Protein 1F5N (pdb70)

InterPro domains:
  IPR003191 Guanylate-binding protein/Atlastin, C-terminal [PF02841] (284-580)
  IPR015894 Guanylate-binding protein, N-terminal [PF02263] (19-282)
  IPR027417 P-loop containing nucleoside triphosphate hydrolase [G3DSA:3.40.50.300] (1-283)
  IPR027417 P-loop containing nucleoside triphosphate hydrolase [SSF52540] (7-281)
  IPR030386 GB1/RHD3-type guanine nucleotide-binding (G) domain [PS51715] (35-278)
  IPR036543 Guanylate-binding protein, C-terminal domain superfamily [SSF48340] (284-582)
  IPR037684 Guanylate-binding protein, C-terminal [cd16269] (290-580)

Secondary structure (DSSP, 8-state):
--S-EEEEEEETTEEEE-HHHHHHHHT--SBEEEEEEEEBTTSSHHHHHHHHTT-SS-SPP--SSS----SEEEEEEE-SSSTT-EEEEEEEPPB--GGG---TTHHHHHHHHHHH-SEEEEEEES-SSHHHHHTTHHHHTHHHH-BS-----GGGGHHHHPPEEEEEEET-------SSSPPPHHHHHHHHT------SHHHHHHHHHHHHHHHH-S-EEEEE----S-GGGGGGGGGS-GGGS-HHHHHHHHHHHHHHHHHPPPPEETTTEEPBHHHHHHHHHHHHHHHHHTS--BHHHHHHHHHHHHHHHHHHHHHHHHHHHHHHH--SSPSSHHHHHHHHHHHHHHHHHHHHHH----GGGHHHHHHHHHHHHHHHHHHHHHHHHHHHHHHHHHHHHHHHHHHHHHTTTTSSTTHHHHHHHHHHHHHHHHHHSS---TTHHHHHHHHHHHTHHHHHHHHHH-SSS-HHHHHHHHHHHHHHHHHHHHHHHHHHHHHHHHHHHHHHHHHHHHHHHHHHHHHHHHHHHHHHHHHHHHHHHHHHHHHHHHT-HHHHHHHHHHHHHHHHH-

Solvent-accessible surface area: 29587 Å² total; per-residue (Å²): 82,154,24,29,59,26,0,0,73,39,67,120,36,153,7,101,21,31,92,101,0,25,144,61,0,52,80,30,100,78,32,0,0,0,0,0,0,1,0,44,54,91,5,29,12,13,19,0,0,10,58,3,12,58,133,121,156,22,4,67,48,43,58,75,123,128,42,81,19,108,0,0,84,0,4,8,16,104,11,74,144,51,125,41,47,23,0,0,0,0,1,1,23,9,6,9,27,75,129,129,42,111,60,140,16,9,10,43,3,0,0,0,1,2,7,0,1,14,0,0,0,6,0,12,88,18,24,14,70,139,132,12,8,61,32,0,102,12,0,13,21,1,52,102,55,3,119,0,86,69,139,192,130,52,20,20,25,1,7,51,36,8,5,24,0,0,0,0,0,13,35,22,88,82,100,22,135,49,150,92,142,80,59,68,43,48,88,11,6,84,135,10,6,96,12,95,149,45,106,54,138,166,22,102,84,57,8,85,12,11,29,8,0,16,37,13,2,18,102,65,48,1,23,20,0,31,126,8,16,114,167,182,71,42,90,98,19,59,172,24,92,73,144,82,8,51,107,101,2,39,102,27,11,45,69,0,13,64,29,0,28,79,61,2,138,20,12,62,12,34,40,36,17,90,0,28,0,51,54,0,42,9,1,0,85,25,3,4,77,18,21,75,79,70,85,52,0,6,23,39,58,0,3,59,35,4,2,105,106,34,1,52,59,2,3,111,118,0,11,52,46,0,76,93,24,1,53,124,95,28,111,62,16,0,101,44,7,76,47,2,8,70,40,4,72,44,1,8,74,52,0,0,67,12,2,24,162,30,5,25,83,26,92,93,62,107,34,9,125,84,0,33,52,43,0,83,113,64,33,49,76,32,18,125,77,0,76,102,24,0,33,97,73,0,54,34,18,23,117,108,8,2,26,75,3,27,95,51,22,139,80,23,99,18,51,139,90,17,6,6,166,111,0,24,103,88,12,67,66,15,36,120,103,0,81,115,53,90,62,19,10,16,15,13,36,62,34,4,18,81,39,34,126,82,56,79,87,20,17,70,57,5,2,92,60,2,109,82,17,86,111,149,76,16,92,114,38,47,110,86,20,132,56,44,36,63,121,25,31,55,96,30,98,110,38,102,111,85,53,87,75,21,39,126,89,12,144,95,130,12,136,83,16,22,76,147,12,26,71,111,38,84,79,90,70,130,74,52,93,58,134,50,20,93,101,7,32,57,35,10,79,102,15,30,113,88,0,101,184,52,42,14,102,113,27,5,151,87,2,100,90,26,11,117,74,17,88,117,94,79

GO terms:
  GO:0031410 cytoplasmic vesicle (C, IDA)
  GO:0042742 defense response to bacterium (P, IDA)
  GO:0160075 non-canonical inflammasome complex assembly (P, IDA)
  GO:0106139 symbiont cell surface (C, IDA)
  GO:0005525 GTP binding (F, IDA)
  GO:0012506 vesicle membrane (C, IDA)
  GO:0001530 lipopolysaccharide binding (F, IDA)
  GO:0003924 GTPase activity (F, IDA)
  GO:0003925 G protein activity (F, IDA)
  GO:0042832 defense response to protozoan (P, IDA)
  GO:0045087 innate immune response (P, IDA)
  GO:0004382 GDP phosphatase activity (F, IDA)
  GO:0140639 positive regulation of pyroptotic inflammatory response (P, IDA)
  GO:0051715 cytolysis in another organism (P, IDA)
  GO:0000139 Golgi membrane (C, EXP)
  GO:0005576 extracellular region (C, EXP)
  GO:0005886 plasma membrane (C, EXP)
  GO:0030659 cytoplasmic vesicle membrane (C, EXP)
  GO:0004382 GDP phosphatase activity (F, EXP)
  GO:0005525 GTP binding (F, TAS)

B-factor: mean 23.14, std 8.84, range [6.47, 56.14]

Foldseek 3Di:
DVEKDAQWAQPPNATDGDPVLLVVLVPWPFFEAEEEEAEAFLQCQQVLLVVLLVDQDYPDDDFNPDWDDGHKMWDWAQQPQDHRYIYIYIYHGGAHQCVVPDPNCNLVSQLVNFQLHQEYEYEDEEALDPSNLSSLVSLLCNVVFEAADDVVQRLLCLQLATHAYEYEYEQYDDPQADPPGGDDQFVSLVVSLQADDDDDPVRCSSNRSSVSNLRRHLHYYYAYAHHFADPVCSRVVSVDDSVRTDVRNVVSSVVVSVCCSPPRDGRAAQQRHGDGSNLSSLLSCQQSVQVVVVHHRYRVVSVVSVQVVQLLVQLVVLLVQLVVQCVVPDDALALEVCVLLVSLLVSLLSSLVSNLVRGDPCPVVVSVVVSVVSSVVVSVVVVVVNVVRLLVLQVVLCCVQCVVLVVCLVVCVQLDAPSLVVSVVSVVVSVVVLVPDGRSHLCSLVNVLVVCVVCVVSNVVSLVRHPNADPVRSVVVVVVSVVVNVVSVVVNVVSVVVSVVVVVVSVVSSVVSSVVSVVVSVVSSVVSNVVSLVSSLVSLLVSLVVCVVSPHPVVSVVSVVSNVVSVVVD

Organism: Homo sapiens (NCBI:txid9606)

CATH classification: 1.20.1000.10 (+1 more: 3.40.50.300)

Radius of gyration: 39.04 Å; Cα contacts (8 Å, |Δi|>4): 791; chains: 1; bounding box: 62×49×129 Å

Nearest PDB structures (foldseek):
  1f5n-assembly1_A  TM=1.002E+00  e=6.239E-95  Homo sapiens
  1dg3-assembly1_A  TM=9.774E-01  e=2.682E-76  Homo sapiens
  8q4l-assembly1_A  TM=1.000E+00  e=5.113E-74  Homo sapiens
  6loj-assembly1_B  TM=9.332E-01  e=8.412E-73  Homo sapiens
  7m1s-assembly1_A  TM=9.169E-01  e=7.156E-68  Homo sapiens

Structure (mmCIF, N/CA/C/O backbone):
data_1F5N
#
_entry.id   1F5N
#
_cell.length_a   161.228
_cell.length_b   42.652
_cell.length_c   91.544
_cell.angle_alpha   90.00
_cell.angle_beta   100.19
_cell.angle_gamma   90.00
#
_symmetry.space_group_name_H-M   'C 1 2 1'
#
loop_
_entity.id
_entity.type
_entity.pdbx_description
1 polymer 'INTERFERON-INDUCED GUANYLATE-BINDING PROTEIN 1'
2 non-polymer 'MAGNESIUM ION'
3 non-polymer 'PHOSPHOAMINOPHOSPHONIC ACID-GUANYLATE ESTER'
4 water water
#
loop_
_atom_site.group_PDB
_atom_site.id
_atom_site.type_symbol
_atom_site.label_atom_id
_atom_site.label_alt_id
_atom_site.label_comp_id
_atom_site.label_asym_id
_atom_site.label_entity_id
_atom_site.label_seq_id
_atom_site.pdbx_PDB_ins_code
_atom_site.Cartn_x
_atom_site.Cartn_y
_atom_site.Cartn_z
_atom_site.occupancy
_atom_site.B_iso_or_equiv
_atom_site.auth_seq_id
_atom_site.auth_comp_id
_atom_site.auth_asym_id
_atom_site.auth_atom_id
_atom_site.pdbx_PDB_model_num
ATOM 1 N N . MET A 1 7 ? 72.739 -17.539 8.852 1.00 36.46 7 MET A N 1
ATOM 2 C CA . MET A 1 7 ? 73.836 -17.058 9.739 1.00 35.87 7 MET A CA 1
ATOM 3 C C . MET A 1 7 ? 74.382 -18.171 10.623 1.00 36.04 7 MET A C 1
ATOM 4 O O . MET A 1 7 ? 73.676 -18.689 11.489 1.00 36.57 7 MET A O 1
ATOM 9 N N . THR A 1 8 ? 75.645 -18.528 10.413 1.00 36.23 8 THR A N 1
ATOM 10 C CA . THR A 1 8 ? 76.278 -19.573 11.207 1.00 35.81 8 THR A CA 1
ATOM 11 C C . THR A 1 8 ? 76.461 -19.071 12.633 1.00 34.75 8 THR A C 1
ATOM 12 O O . THR A 1 8 ? 76.529 -19.861 13.578 1.00 35.68 8 THR A O 1
ATOM 16 N N . GLY A 1 9 ? 76.539 -17.750 12.779 1.00 32.20 9 GLY A N 1
ATOM 17 C CA . GLY A 1 9 ? 76.713 -17.161 14.096 1.00 27.95 9 GLY A CA 1
ATOM 18 C C . GLY A 1 9 ? 76.334 -15.690 14.126 1.00 24.78 9 GLY A C 1
ATOM 19 O O . GLY A 1 9 ? 76.080 -15.092 13.083 1.00 24.20 9 GLY A O 1
ATOM 20 N N . PRO A 1 10 ? 76.288 -15.077 15.316 1.00 22.63 10 PRO A N 1
ATOM 21 C CA . PRO A 1 10 ? 75.931 -13.660 15.412 1.00 20.41 10 PRO A CA 1
ATOM 22 C C . PRO A 1 10 ? 76.943 -12.721 14.758 1.00 20.05 10 PRO A C 1
ATOM 23 O O . PRO A 1 10 ? 78.097 -13.086 14.521 1.00 18.16 10 PRO A O 1
ATOM 27 N N . MET A 1 11 ? 76.486 -11.509 14.468 1.00 18.28 11 MET A N 1
ATOM 28 C CA . MET A 1 11 ? 77.301 -10.477 13.845 1.00 19.97 11 MET A CA 1
ATOM 29 C C . MET A 1 11 ? 76.938 -9.163 14.520 1.00 19.59 11 MET A C 1
ATOM 30 O O . MET A 1 11 ? 75.807 -8.988 14.975 1.00 18.89 11 MET A O 1
ATOM 35 N N . CYS A 1 12 ? 77.894 -8.246 14.605 1.00 17.83 12 CYS A N 1
ATOM 36 C CA . CYS A 1 12 ? 77.617 -6.953 15.215 1.00 17.26 12 CYS A CA 1
ATOM 37 C C . CYS A 1 12 ? 76.744 -6.154 14.254 1.00 16.09 12 CYS A C 1
ATOM 38 O O . CYS A 1 12 ? 77.070 -6.025 13.073 1.00 17.01 12 CYS A O 1
ATOM 41 N N . LEU A 1 13 ? 75.626 -5.640 14.754 1.00 14.66 13 LEU A N 1
ATOM 42 C CA . LEU A 1 13 ? 74.714 -4.845 13.934 1.00 14.67 13 LEU A CA 1
ATOM 43 C C . LEU A 1 13 ? 75.021 -3.365 14.105 1.00 14.72 13 LEU A C 1
ATOM 44 O O . LEU A 1 13 ? 75.130 -2.623 13.124 1.00 14.23 13 LEU A O 1
ATOM 49 N N . ILE A 1 14 ? 75.148 -2.934 15.354 1.00 14.15 14 ILE A N 1
ATOM 50 C CA . ILE A 1 14 ? 75.467 -1.542 15.647 1.00 15.19 14 ILE A CA 1
ATOM 51 C C . ILE A 1 14 ? 76.733 -1.507 16.490 1.00 16.91 14 ILE A C 1
ATOM 52 O O . ILE A 1 14 ? 76.775 -2.035 17.599 1.00 17.40 14 ILE A O 1
ATOM 57 N N . GLU A 1 15 ? 77.772 -0.893 15.936 1.00 16.74 15 GLU A N 1
ATOM 58 C CA . GLU A 1 15 ? 79.057 -0.777 16.608 1.00 19.41 15 GLU A CA 1
ATOM 59 C C . GLU A 1 15 ? 79.043 0.419 17.553 1.00 19.11 15 GLU A C 1
ATOM 60 O O . GLU A 1 15 ? 78.367 1.413 17.297 1.00 19.18 15 GLU A O 1
ATOM 66 N N . ASN A 1 16 ? 79.769 0.309 18.659 1.00 19.52 16 ASN A N 1
ATOM 67 C CA . ASN A 1 16 ? 79.859 1.397 19.627 1.00 20.98 16 ASN A CA 1
ATOM 68 C C . ASN A 1 16 ? 81.344 1.607 19.894 1.00 22.84 16 ASN A C 1
ATOM 69 O O . ASN A 1 16 ? 81.942 0.903 20.704 1.00 22.45 16 ASN A O 1
ATOM 74 N N . THR A 1 17 ? 81.938 2.565 19.188 1.00 25.52 17 THR A N 1
ATOM 75 C CA . THR A 1 17 ? 83.363 2.839 19.339 1.00 29.13 17 THR A CA 1
ATOM 76 C C . THR A 1 17 ? 83.641 4.326 19.507 1.00 30.49 17 THR A C 1
ATOM 77 O O . THR A 1 17 ? 83.127 5.153 18.753 1.00 30.50 17 THR A O 1
ATOM 81 N N . ASN A 1 18 ? 84.463 4.658 20.496 1.00 33.00 18 ASN A N 1
ATOM 82 C CA . ASN A 1 18 ? 84.822 6.045 20.764 1.00 33.88 18 ASN A CA 1
ATOM 83 C C . ASN A 1 18 ? 83.609 6.943 20.968 1.00 33.72 18 ASN A C 1
ATOM 84 O O . ASN A 1 18 ? 83.609 8.100 20.547 1.00 35.04 18 ASN A O 1
ATOM 89 N N . GLY A 1 19 ? 82.579 6.408 21.614 1.00 32.52 19 GLY A N 1
ATOM 90 C CA . GLY A 1 19 ? 81.384 7.189 21.874 1.00 31.36 19 GLY A CA 1
ATOM 91 C C . GLY A 1 19 ? 80.433 7.325 20.700 1.00 30.00 19 GLY A C 1
ATOM 92 O O . GLY A 1 19 ? 79.414 8.010 20.802 1.00 30.03 19 GLY A O 1
ATOM 93 N N . ARG A 1 20 ? 80.754 6.679 19.585 1.00 28.96 20 ARG A N 1
ATOM 94 C CA . ARG A 1 20 ? 79.901 6.756 18.408 1.00 28.35 20 ARG A CA 1
ATOM 95 C C . ARG A 1 20 ? 79.226 5.438 18.053 1.00 26.41 20 ARG A C 1
ATOM 96 O O . ARG A 1 20 ? 79.853 4.379 18.068 1.00 25.56 20 ARG A O 1
ATOM 104 N N . LEU A 1 21 ? 77.939 5.519 17.737 1.00 23.73 21 LEU A N 1
ATOM 105 C CA . LEU A 1 21 ? 77.168 4.348 17.337 1.00 23.02 21 LEU A CA 1
ATOM 106 C C . LEU A 1 21 ? 77.067 4.383 15.821 1.00 22.65 21 LEU A C 1
ATOM 107 O O . LEU A 1 21 ? 76.746 5.418 15.234 1.00 22.20 21 LEU A O 1
ATOM 112 N N . MET A 1 22 ? 77.359 3.265 15.177 1.00 21.99 22 MET A N 1
ATOM 113 C CA . MET A 1 22 ? 77.266 3.228 13.731 1.00 23.29 22 MET A CA 1
ATOM 114 C C . MET A 1 22 ? 76.866 1.856 13.236 1.00 22.28 22 MET A C 1
ATOM 115 O O . MET A 1 22 ? 77.309 0.832 13.760 1.00 20.14 22 MET A O 1
ATOM 120 N N . ALA A 1 23 ? 76.001 1.849 12.231 1.00 20.43 23 ALA A N 1
ATOM 121 C CA . ALA A 1 23 ? 75.520 0.610 11.652 1.00 21.49 23 ALA A CA 1
ATOM 122 C C . ALA A 1 23 ? 76.641 -0.110 10.918 1.00 21.70 23 ALA A C 1
ATOM 123 O O . ALA A 1 23 ? 77.426 0.508 10.195 1.00 23.47 23 ALA A O 1
ATOM 125 N N . ASN A 1 24 ? 76.720 -1.419 11.125 1.00 21.34 24 ASN A N 1
ATOM 126 C CA . ASN A 1 24 ? 77.731 -2.245 10.475 1.00 21.04 24 ASN A CA 1
ATOM 127 C C . ASN A 1 24 ? 77.239 -2.556 9.065 1.00 21.22 24 ASN A C 1
ATOM 128 O O . ASN A 1 24 ? 76.246 -3.256 8.892 1.00 19.80 24 ASN A O 1
ATOM 133 N N . PRO A 1 25 ? 77.926 -2.034 8.036 1.00 21.59 25 PRO A N 1
ATOM 134 C CA . PRO A 1 25 ? 77.501 -2.293 6.657 1.00 21.90 25 PRO A CA 1
ATOM 135 C C . PRO A 1 25 ? 77.344 -3.773 6.318 1.00 22.00 25 PRO A C 1
ATOM 136 O O . PRO A 1 25 ? 76.438 -4.153 5.572 1.00 22.59 25 PRO A O 1
ATOM 140 N N . GLU A 1 26 ? 78.216 -4.609 6.871 1.00 21.49 26 GLU A N 1
ATOM 141 C CA . GLU A 1 26 ? 78.145 -6.039 6.608 1.00 23.00 26 GLU A CA 1
ATOM 142 C C . GLU A 1 26 ? 76.849 -6.629 7.162 1.00 21.61 26 GLU A C 1
ATOM 143 O O . GLU A 1 26 ? 76.258 -7.532 6.567 1.00 22.10 26 GLU A O 1
ATOM 149 N N . ALA A 1 27 ? 76.400 -6.111 8.299 1.00 20.18 27 ALA A N 1
ATOM 150 C CA . ALA A 1 27 ? 75.169 -6.600 8.906 1.00 19.21 27 ALA A CA 1
ATOM 151 C C . ALA A 1 27 ? 73.960 -6.115 8.105 1.00 19.06 27 ALA A C 1
ATOM 152 O O . ALA A 1 27 ? 72.998 -6.858 7.908 1.00 19.89 27 ALA A O 1
ATOM 154 N N . LEU A 1 28 ? 74.013 -4.869 7.643 1.00 20.18 28 LEU A N 1
ATOM 155 C CA . LEU A 1 28 ? 72.913 -4.316 6.863 1.00 21.17 28 LEU A CA 1
ATOM 156 C C . LEU A 1 28 ? 72.741 -5.136 5.590 1.00 22.48 28 LEU A C 1
ATOM 157 O O . LEU A 1 28 ? 71.620 -5.385 5.148 1.00 22.59 28 LEU A O 1
ATOM 162 N N . LYS A 1 29 ? 73.861 -5.569 5.018 1.00 22.51 29 LYS A N 1
ATOM 163 C CA . LYS A 1 29 ? 73.847 -6.369 3.798 1.00 25.14 29 LYS A CA 1
ATOM 164 C C . LYS A 1 29 ? 73.130 -7.695 4.029 1.00 24.45 29 LYS A C 1
ATOM 165 O O . LYS A 1 29 ? 72.361 -8.151 3.182 1.00 24.91 29 LYS A O 1
ATOM 171 N N . ILE A 1 30 ? 73.387 -8.319 5.174 1.00 24.80 30 ILE A N 1
ATOM 172 C CA . ILE A 1 30 ? 72.740 -9.584 5.502 1.00 24.76 30 ILE A CA 1
ATOM 173 C C . ILE A 1 30 ? 71.235 -9.365 5.629 1.00 23.96 30 ILE A C 1
ATOM 174 O O . ILE A 1 30 ? 70.438 -10.161 5.137 1.00 23.98 30 ILE A O 1
ATOM 179 N N . LEU A 1 31 ? 70.848 -8.277 6.285 1.00 23.60 31 LEU A N 1
ATOM 180 C CA . LEU A 1 31 ? 69.435 -7.968 6.462 1.00 22.95 31 LEU A CA 1
ATOM 181 C C . LEU A 1 31 ? 68.714 -7.740 5.139 1.00 24.59 31 LEU A C 1
ATOM 182 O O . LEU A 1 31 ? 67.572 -8.162 4.965 1.00 23.09 31 LEU A O 1
ATOM 187 N N . SER A 1 32 ? 69.377 -7.063 4.208 1.00 25.18 32 SER A N 1
ATOM 188 C CA . SER A 1 32 ? 68.757 -6.790 2.919 1.00 26.04 32 SER A CA 1
ATOM 189 C C . SER A 1 32 ? 68.365 -8.072 2.196 1.00 26.45 32 SER A C 1
ATOM 190 O O . SER A 1 32 ? 67.494 -8.052 1.329 1.00 28.53 32 SER A O 1
ATOM 193 N N . ALA A 1 33 ? 68.987 -9.187 2.567 1.00 26.82 33 ALA A N 1
ATOM 194 C CA . ALA A 1 33 ? 68.708 -10.465 1.917 1.00 26.82 33 ALA A CA 1
ATOM 195 C C . ALA A 1 33 ? 67.623 -11.324 2.569 1.00 27.07 33 ALA A C 1
ATOM 196 O O . ALA A 1 33 ? 67.195 -12.321 1.989 1.00 28.08 33 ALA A O 1
ATOM 198 N N . ILE A 1 34 ? 67.178 -10.948 3.766 1.00 25.89 34 ILE A N 1
ATOM 199 C CA . ILE A 1 34 ? 66.141 -11.711 4.465 1.00 26.18 34 ILE A CA 1
ATOM 200 C C . ILE A 1 34 ? 64.773 -11.084 4.210 1.00 25.99 34 ILE A C 1
ATOM 201 O O . ILE A 1 34 ? 64.426 -10.066 4.804 1.00 26.12 34 ILE A O 1
ATOM 206 N N . THR A 1 35 ? 63.992 -11.708 3.333 1.00 26.40 35 THR A N 1
ATOM 207 C CA . THR A 1 35 ? 62.676 -11.191 2.966 1.00 26.46 35 THR A CA 1
ATOM 208 C C . THR A 1 35 ? 61.505 -11.658 3.829 1.00 25.06 35 THR A C 1
ATOM 209 O O . THR A 1 35 ? 60.406 -11.111 3.727 1.00 24.99 35 THR A O 1
ATOM 213 N N . GLN A 1 36 ? 61.728 -12.661 4.669 1.00 24.08 36 GLN A N 1
ATOM 214 C CA . GLN A 1 36 ? 60.654 -13.173 5.512 1.00 23.15 36 GLN A CA 1
ATOM 215 C C . GLN A 1 36 ? 60.383 -12.304 6.736 1.00 21.46 36 GLN A C 1
ATOM 216 O O . GLN A 1 36 ? 61.273 -11.596 7.215 1.00 20.32 36 GLN A O 1
ATOM 222 N N . PRO A 1 37 ? 59.140 -12.342 7.253 1.00 19.72 37 PRO A N 1
ATOM 223 C CA . PRO A 1 37 ? 58.738 -11.564 8.430 1.00 18.77 37 PRO A CA 1
ATOM 224 C C . PRO A 1 37 ? 59.593 -11.941 9.628 1.00 16.84 37 PRO A C 1
ATOM 225 O O . PRO A 1 37 ? 59.961 -13.107 9.795 1.00 16.43 37 PRO A O 1
ATOM 229 N N . MET A 1 38 ? 59.878 -10.959 10.478 1.00 15.87 38 MET A N 1
ATOM 230 C CA . MET A 1 38 ? 60.739 -11.192 11.630 1.00 14.77 38 MET A CA 1
ATOM 231 C C . MET A 1 38 ? 60.115 -10.913 12.993 1.00 13.26 38 MET A C 1
ATOM 232 O O . MET A 1 38 ? 59.362 -9.958 13.154 1.00 15.12 38 MET A O 1
ATOM 237 N N . VAL A 1 39 ? 60.441 -11.766 13.960 1.00 14.32 39 VAL A N 1
ATOM 238 C CA . VAL A 1 39 ? 60.019 -11.593 15.344 1.00 13.82 39 VAL A CA 1
ATOM 239 C C . VAL A 1 39 ? 61.348 -11.161 15.957 1.00 12.60 39 VAL A C 1
ATOM 240 O O . VAL A 1 39 ? 62.320 -11.916 15.920 1.00 14.02 39 VAL A O 1
ATOM 244 N N . VAL A 1 40 ? 61.400 -9.949 16.499 1.00 12.14 40 VAL A N 1
ATOM 245 C CA . VAL A 1 40 ? 62.648 -9.438 17.065 1.00 12.15 40 VAL A CA 1
ATOM 246 C C . VAL A 1 40 ? 62.629 -9.426 18.588 1.00 10.70 40 VAL A C 1
ATOM 247 O O . VAL A 1 40 ? 61.760 -8.813 19.204 1.00 11.74 40 VAL A O 1
ATOM 251 N N . VAL A 1 41 ? 63.594 -10.116 19.187 1.00 9.56 41 VAL A N 1
ATOM 252 C CA . VAL A 1 41 ? 63.689 -10.191 20.638 1.00 10.23 41 VAL A CA 1
ATOM 253 C C . VAL A 1 41 ? 65.015 -9.579 21.077 1.00 9.54 41 VAL A C 1
ATOM 254 O O . VAL A 1 41 ? 66.082 -10.042 20.678 1.00 9.02 41 VAL A O 1
ATOM 258 N N . ALA A 1 42 ? 64.946 -8.526 21.888 1.00 9.33 42 ALA A N 1
ATOM 259 C CA . ALA A 1 42 ? 66.153 -7.874 22.373 1.00 8.53 42 ALA A CA 1
ATOM 260 C C . ALA A 1 42 ? 66.275 -8.044 23.883 1.00 9.02 42 ALA A C 1
ATOM 261 O O . ALA A 1 42 ? 65.273 -8.118 24.588 1.00 9.88 42 ALA A O 1
ATOM 263 N N . ILE A 1 43 ? 67.507 -8.126 24.375 1.00 9.47 43 ILE A N 1
ATOM 264 C CA . ILE A 1 43 ? 67.731 -8.253 25.804 1.00 9.31 43 ILE A CA 1
ATOM 265 C C . ILE A 1 43 ? 68.661 -7.130 26.260 1.00 9.68 43 ILE A C 1
ATOM 266 O O . ILE A 1 43 ? 69.612 -6.773 25.561 1.00 10.34 43 ILE A O 1
ATOM 271 N N . VAL A 1 44 ? 68.347 -6.564 27.418 1.00 8.06 44 VAL A N 1
ATOM 272 C CA . VAL A 1 44 ? 69.126 -5.482 28.006 1.00 9.07 44 VAL A CA 1
ATOM 273 C C . VAL A 1 44 ? 69.220 -5.672 29.514 1.00 8.89 44 VAL A C 1
ATOM 274 O O . VAL A 1 44 ? 68.411 -6.378 30.118 1.00 9.27 44 VAL A O 1
ATOM 278 N N . GLY A 1 45 ? 70.214 -5.028 30.121 1.00 9.05 45 GLY A N 1
ATOM 279 C CA . GLY A 1 45 ? 70.382 -5.113 31.560 1.00 9.39 45 GLY A CA 1
ATOM 280 C C . GLY A 1 45 ? 71.823 -4.863 31.958 1.00 9.25 45 GLY A C 1
ATOM 281 O O . GLY A 1 45 ? 72.707 -4.743 31.108 1.00 10.26 45 GLY A O 1
ATOM 282 N N . LEU A 1 46 ? 72.055 -4.782 33.259 1.00 8.90 46 LEU A N 1
ATOM 283 C CA . LEU A 1 46 ? 73.391 -4.560 33.789 1.00 11.60 46 LEU A CA 1
ATOM 284 C C . LEU A 1 46 ? 74.380 -5.582 33.218 1.00 12.69 46 LEU A C 1
ATOM 285 O O . LEU A 1 46 ? 74.017 -6.727 32.931 1.00 11.58 46 LEU A O 1
ATOM 290 N N . TYR A 1 47 ? 75.629 -5.166 33.040 1.00 12.50 47 TYR A N 1
ATOM 291 C CA . TYR A 1 47 ? 76.644 -6.066 32.516 1.00 15.16 47 TYR A CA 1
ATOM 292 C C . TYR A 1 47 ? 76.856 -7.227 33.489 1.00 14.76 47 TYR A C 1
ATOM 293 O O . TYR A 1 47 ? 76.555 -7.109 34.671 1.00 14.60 47 TYR A O 1
ATOM 302 N N . ARG A 1 48 ? 77.357 -8.343 32.969 1.00 15.01 48 ARG A N 1
ATOM 303 C CA . ARG A 1 48 ? 77.629 -9.548 33.756 1.00 16.52 48 ARG A CA 1
ATOM 304 C C . ARG A 1 48 ? 76.405 -10.159 34.446 1.00 16.40 48 ARG A C 1
ATOM 305 O O . ARG A 1 48 ? 76.518 -10.714 35.547 1.00 16.25 48 ARG A O 1
ATOM 313 N N . THR A 1 49 ? 75.238 -10.074 33.811 1.00 13.23 49 THR A N 1
ATOM 314 C CA . THR A 1 49 ? 74.035 -10.656 34.411 1.00 11.79 49 THR A CA 1
ATOM 315 C C . THR A 1 49 ? 73.526 -11.875 33.654 1.00 11.67 49 THR A C 1
ATOM 316 O O . THR A 1 49 ? 72.409 -12.332 33.890 1.00 11.40 49 THR A O 1
ATOM 320 N N . GLY A 1 50 ? 74.356 -12.397 32.756 1.00 11.39 50 GLY A N 1
ATOM 321 C CA . GLY A 1 50 ? 73.987 -13.575 31.989 1.00 10.82 50 GLY A CA 1
ATOM 322 C C . GLY A 1 50 ? 73.051 -13.333 30.818 1.00 8.99 50 GLY A C 1
ATOM 323 O O . GLY A 1 50 ? 72.285 -14.218 30.427 1.00 8.81 50 GLY A O 1
ATOM 324 N N . LYS A 1 51 ? 73.097 -12.136 30.245 1.00 8.99 51 LYS A N 1
ATOM 325 C CA . LYS A 1 51 ? 72.240 -11.830 29.108 1.00 8.03 51 LYS A CA 1
ATOM 326 C C . LYS A 1 51 ? 72.593 -12.646 27.867 1.00 9.04 51 LYS A C 1
ATOM 327 O O . LYS A 1 51 ? 71.722 -13.271 27.253 1.00 9.97 51 LYS A O 1
ATOM 333 N N . SER A 1 52 ? 73.866 -12.630 27.486 1.00 9.71 52 SER A N 1
ATOM 334 C CA . SER A 1 52 ? 74.305 -13.360 26.309 1.00 9.70 52 SER A CA 1
ATOM 335 C C . SER A 1 52 ? 74.025 -14.850 26.467 1.00 10.06 52 SER A C 1
ATOM 336 O O . SER A 1 52 ? 73.570 -15.498 25.534 1.00 11.51 52 SER A O 1
ATOM 339 N N . TYR A 1 53 ? 74.269 -15.372 27.661 1.00 11.17 53 TYR A N 1
ATOM 340 C CA . TYR A 1 53 ? 74.027 -16.788 27.943 1.00 11.23 53 TYR A CA 1
ATOM 341 C C . TYR A 1 53 ? 72.560 -17.152 27.694 1.00 12.00 53 TYR A C 1
ATOM 342 O O . TYR A 1 53 ? 72.248 -18.177 27.070 1.00 12.07 53 TYR A O 1
ATOM 351 N N . LEU A 1 54 ? 71.654 -16.313 28.185 1.00 11.27 54 LEU A N 1
ATOM 352 C CA . LEU A 1 54 ? 70.228 -16.577 28.020 1.00 12.10 54 LEU A CA 1
ATOM 353 C C . LEU A 1 54 ? 69.808 -16.464 26.561 1.00 12.60 54 LEU A C 1
ATOM 354 O O . LEU A 1 54 ? 68.985 -17.251 26.081 1.00 14.37 54 LEU A O 1
ATOM 359 N N . MET A 1 55 ? 70.365 -15.490 25.846 1.00 11.48 55 MET A N 1
ATOM 360 C CA . MET A 1 55 ? 70.025 -15.323 24.442 1.00 12.90 55 MET A CA 1
ATOM 361 C C . MET A 1 55 ? 70.461 -16.537 23.631 1.00 12.80 55 MET A C 1
ATOM 362 O O . MET A 1 55 ? 69.819 -16.887 22.646 1.00 13.61 55 MET A O 1
ATOM 367 N N . ASN A 1 56 ? 71.546 -17.185 24.040 1.00 12.38 56 ASN A N 1
ATOM 368 C CA . ASN A 1 56 ? 71.975 -18.369 23.309 1.00 14.11 56 ASN A CA 1
ATOM 369 C C . ASN A 1 56 ? 70.965 -19.502 23.499 1.00 14.96 56 ASN A C 1
ATOM 370 O O . ASN A 1 56 ? 70.831 -20.360 22.632 1.00 14.26 56 ASN A O 1
ATOM 375 N N . LYS A 1 57 ? 70.240 -19.489 24.616 1.00 14.90 57 LYS A N 1
ATOM 376 C CA . LYS A 1 57 ? 69.230 -20.520 24.863 1.00 16.13 57 LYS A CA 1
ATOM 377 C C . LYS A 1 57 ? 68.090 -20.364 23.852 1.00 17.00 57 LYS A C 1
ATOM 378 O O . LYS A 1 57 ? 67.523 -21.356 23.385 1.00 16.73 57 LYS A O 1
ATOM 384 N N . LEU A 1 58 ? 67.754 -19.117 23.520 1.00 17.42 58 LEU A N 1
ATOM 385 C CA . LEU A 1 58 ? 66.689 -18.838 22.556 1.00 17.83 58 LEU A CA 1
ATOM 386 C C . LEU A 1 58 ? 67.098 -19.272 21.160 1.00 19.58 58 LEU A C 1
ATOM 387 O O . LEU A 1 58 ? 66.250 -19.629 20.339 1.00 19.94 58 LEU A O 1
ATOM 392 N N . ALA A 1 59 ? 68.398 -19.215 20.884 1.00 20.52 59 ALA A N 1
ATOM 393 C CA . ALA A 1 59 ? 68.917 -19.639 19.590 1.00 23.81 59 ALA A CA 1
ATOM 394 C C . ALA A 1 59 ? 68.914 -21.157 19.627 1.00 26.10 59 ALA A C 1
ATOM 395 O O . ALA A 1 59 ? 69.063 -21.823 18.603 1.00 27.11 59 ALA A O 1
ATOM 397 N N . GLY A 1 60 ? 68.734 -21.690 20.831 1.00 29.21 60 GLY A N 1
ATOM 398 C CA . GLY A 1 60 ? 68.710 -23.125 21.020 1.00 31.87 60 GLY A CA 1
ATOM 399 C C . GLY A 1 60 ? 70.020 -23.755 20.606 1.00 34.28 60 GLY A C 1
ATOM 400 O O . GLY A 1 60 ? 70.038 -24.847 20.041 1.00 34.14 60 GLY A O 1
ATOM 401 N N . LYS A 1 61 ? 71.125 -23.073 20.880 1.00 36.84 61 LYS A N 1
ATOM 402 C CA . LYS A 1 61 ? 72.424 -23.610 20.507 1.00 38.96 61 LYS A CA 1
ATOM 403 C C . LYS A 1 61 ? 73.561 -23.155 21.400 1.00 39.96 61 LYS A C 1
ATOM 404 O O . LYS A 1 61 ? 73.544 -22.053 21.954 1.00 40.38 61 LYS A O 1
ATOM 410 N N . LYS A 1 62 ? 74.542 -24.032 21.551 1.00 40.66 62 LYS A N 1
ATOM 411 C CA . LYS A 1 62 ? 75.725 -23.718 22.328 1.00 41.71 62 LYS A CA 1
ATOM 412 C C . LYS A 1 62 ? 76.587 -23.014 21.288 1.00 41.48 62 LYS A C 1
ATOM 413 O O . LYS A 1 62 ? 76.426 -23.254 20.090 1.00 43.22 62 LYS A O 1
ATOM 419 N N . LYS A 1 63 ? 77.484 -22.140 21.725 1.00 40.23 63 LYS A N 1
ATOM 420 C CA . LYS A 1 63 ? 78.317 -21.407 20.781 1.00 37.96 63 LYS A CA 1
ATOM 421 C C . LYS A 1 63 ? 77.423 -20.448 19.995 1.00 35.25 63 LYS A C 1
ATOM 422 O O . LYS A 1 63 ? 76.810 -20.818 18.992 1.00 35.46 63 LYS A O 1
ATOM 428 N N . GLY A 1 64 ? 77.341 -19.216 20.475 1.00 31.07 64 GLY A N 1
ATOM 429 C CA . GLY A 1 64 ? 76.539 -18.208 19.812 1.00 25.58 64 GLY A CA 1
ATOM 430 C C . GLY A 1 64 ? 77.141 -16.880 20.203 1.00 23.03 64 GLY A C 1
ATOM 431 O O . GLY A 1 64 ? 78.294 -16.599 19.874 1.00 21.48 64 GLY A O 1
ATOM 432 N N . PHE A 1 65 ? 76.373 -16.056 20.906 1.00 19.78 65 PHE A N 1
ATOM 433 C CA . PHE A 1 65 ? 76.900 -14.773 21.353 1.00 16.88 65 PHE A CA 1
ATOM 434 C C . PHE A 1 65 ? 78.010 -15.093 22.351 1.00 16.95 65 PHE A C 1
ATOM 435 O O . PHE A 1 65 ? 77.846 -15.961 23.204 1.00 16.35 65 PHE A O 1
ATOM 443 N N . SER A 1 66 ? 79.143 -14.404 22.246 1.00 16.23 66 SER A N 1
ATOM 444 C CA . SER A 1 66 ? 80.254 -14.661 23.160 1.00 16.25 66 SER A CA 1
ATOM 445 C C . SER A 1 66 ? 79.928 -14.274 24.596 1.00 15.88 66 SER A C 1
ATOM 446 O O . SER A 1 66 ? 79.227 -13.287 24.841 1.00 14.48 66 SER A O 1
ATOM 449 N N . LEU A 1 67 ? 80.434 -15.059 25.543 1.00 16.03 67 LEU A N 1
ATOM 450 C CA . LEU A 1 67 ? 80.198 -14.810 26.957 1.00 16.30 67 LEU A CA 1
ATOM 451 C C . LEU A 1 67 ? 81.403 -14.191 27.647 1.00 17.76 67 LEU A C 1
ATOM 452 O O . LEU A 1 67 ? 82.554 -14.394 27.237 1.00 18.08 67 LEU A O 1
ATOM 457 N N . GLY A 1 68 ? 81.126 -13.452 28.712 1.00 16.82 68 GLY A N 1
ATOM 458 C CA . GLY A 1 68 ? 82.180 -12.822 29.477 1.00 19.22 68 GLY A CA 1
ATOM 459 C C . GLY A 1 68 ? 82.310 -13.547 30.797 1.00 20.88 68 GLY A C 1
ATOM 460 O O . GLY A 1 68 ? 81.827 -14.671 30.945 1.00 20.37 68 GLY A O 1
ATOM 461 N N . SER A 1 69 ? 82.954 -12.907 31.763 1.00 22.48 69 SER A N 1
ATOM 462 C CA . SER A 1 69 ? 83.127 -13.503 33.078 1.00 24.05 69 SER A CA 1
ATOM 463 C C . SER A 1 69 ? 82.050 -12.950 33.997 1.00 23.75 69 SER A C 1
ATOM 464 O O . SER A 1 69 ? 81.176 -12.199 33.563 1.00 22.88 69 SER A O 1
ATOM 467 N N . THR A 1 70 ? 82.116 -13.323 35.269 1.00 24.65 70 THR A N 1
ATOM 468 C CA . THR A 1 70 ? 81.144 -12.865 36.250 1.00 25.99 70 THR A CA 1
ATOM 469 C C . THR A 1 70 ? 81.548 -11.520 36.853 1.00 26.09 70 THR A C 1
ATOM 470 O O . THR A 1 70 ? 80.802 -10.940 37.642 1.00 25.99 70 THR A O 1
ATOM 474 N N . VAL A 1 71 ? 82.716 -11.012 36.466 1.00 26.51 71 VAL A N 1
ATOM 475 C CA . VAL A 1 71 ? 83.196 -9.748 37.019 1.00 27.13 71 VAL A CA 1
ATOM 476 C C . VAL A 1 71 ? 83.581 -8.666 36.010 1.00 26.95 71 VAL A C 1
ATOM 477 O O . VAL A 1 71 ? 83.776 -7.511 36.390 1.00 29.24 71 VAL A O 1
ATOM 481 N N . GLN A 1 72 ? 83.685 -9.027 34.737 1.00 25.04 72 GLN A N 1
ATOM 482 C CA . GLN A 1 72 ? 84.071 -8.063 33.707 1.00 24.78 72 GLN A CA 1
ATOM 483 C C . GLN A 1 72 ? 83.035 -7.979 32.592 1.00 22.58 72 GLN A C 1
ATOM 484 O O . GLN A 1 72 ? 82.418 -8.981 32.241 1.00 23.41 72 GLN A O 1
ATOM 490 N N . SER A 1 73 ? 82.844 -6.780 32.043 1.00 20.67 73 SER A N 1
ATOM 491 C CA . SER A 1 73 ? 81.897 -6.578 30.947 1.00 19.52 73 SER A CA 1
ATOM 492 C C . SER A 1 73 ? 82.418 -7.310 29.715 1.00 18.53 73 SER A C 1
ATOM 493 O O . SER A 1 73 ? 83.620 -7.560 29.604 1.00 18.73 73 SER A O 1
ATOM 496 N N . HIS A 1 74 ? 81.528 -7.649 28.786 1.00 15.73 74 HIS A N 1
ATOM 497 C CA . HIS A 1 74 ? 81.951 -8.358 27.586 1.00 15.24 74 HIS A CA 1
ATOM 498 C C . HIS A 1 74 ? 81.367 -7.823 26.276 1.00 14.90 74 HIS A C 1
ATOM 499 O O . HIS A 1 74 ? 82.090 -7.274 25.442 1.00 14.67 74 HIS A O 1
ATOM 506 N N . THR A 1 75 ? 80.060 -7.971 26.094 1.00 13.51 75 THR A N 1
ATOM 507 C CA . THR A 1 75 ? 79.415 -7.532 24.858 1.00 12.53 75 THR A CA 1
ATOM 508 C C . THR A 1 75 ? 79.482 -6.025 24.663 1.00 12.15 75 THR A C 1
ATOM 509 O O . THR A 1 75 ? 79.309 -5.273 25.605 1.00 11.83 75 THR A O 1
ATOM 513 N N . LYS A 1 76 ? 79.743 -5.606 23.430 1.00 13.59 76 LYS A N 1
ATOM 514 C CA . LYS A 1 76 ? 79.817 -4.190 23.087 1.00 14.59 76 LYS A CA 1
ATOM 515 C C . LYS A 1 76 ? 78.888 -3.910 21.905 1.00 14.45 76 LYS A C 1
ATOM 516 O O . LYS A 1 76 ? 78.754 -4.739 21.003 1.00 15.36 76 LYS A O 1
ATOM 522 N N . GLY A 1 77 ? 78.252 -2.738 21.919 1.00 14.22 77 GLY A N 1
ATOM 523 C CA . GLY A 1 77 ? 77.327 -2.377 20.857 1.00 13.23 77 GLY A CA 1
ATOM 524 C C . GLY A 1 77 ? 76.107 -3.282 20.880 1.00 13.97 77 GLY A C 1
ATOM 525 O O . GLY A 1 77 ? 75.701 -3.748 21.944 1.00 13.89 77 GLY A O 1
ATOM 526 N N . ILE A 1 78 ? 75.506 -3.509 19.716 1.00 11.61 78 ILE A N 1
ATOM 527 C CA . ILE A 1 78 ? 74.347 -4.397 19.605 1.00 11.97 78 ILE A CA 1
ATOM 528 C C . ILE A 1 78 ? 74.662 -5.471 18.572 1.00 11.89 78 ILE A C 1
ATOM 529 O O . ILE A 1 78 ? 75.043 -5.166 17.440 1.00 12.35 78 ILE A O 1
ATOM 534 N N . TRP A 1 79 ? 74.518 -6.733 18.971 1.00 12.06 79 TRP A N 1
ATOM 535 C CA . TRP A 1 79 ? 74.772 -7.849 18.066 1.00 12.08 79 TRP A CA 1
ATOM 536 C C . TRP A 1 79 ? 73.462 -8.476 17.630 1.00 12.22 79 TRP A C 1
ATOM 537 O O . TRP A 1 79 ? 72.485 -8.447 18.369 1.00 13.17 79 TRP A O 1
ATOM 548 N N . MET A 1 80 ? 73.437 -9.040 16.429 1.00 12.00 80 MET A N 1
ATOM 549 C CA . MET A 1 80 ? 72.218 -9.677 15.947 1.00 13.59 80 MET A CA 1
ATOM 550 C C . MET A 1 80 ? 72.500 -11.096 15.492 1.00 13.68 80 MET A C 1
ATOM 551 O O . MET A 1 80 ? 73.619 -11.425 15.107 1.00 13.77 80 MET A O 1
ATOM 556 N N . TRP A 1 81 ? 71.473 -11.933 15.543 1.00 14.01 81 TRP A N 1
ATOM 557 C CA . TRP A 1 81 ? 71.588 -13.309 15.085 1.00 14.83 81 TRP A CA 1
ATOM 558 C C . TRP A 1 81 ? 70.215 -13.667 14.549 1.00 15.55 81 TRP A C 1
ATOM 559 O O . TRP A 1 81 ? 69.242 -13.722 15.302 1.00 15.61 81 TRP A O 1
ATOM 570 N N . CYS A 1 82 ? 70.139 -13.871 13.240 1.00 16.47 82 CYS A N 1
ATOM 571 C CA . CYS A 1 82 ? 68.888 -14.226 12.588 1.00 16.48 82 CYS A CA 1
ATOM 572 C C . CYS A 1 82 ? 68.879 -15.732 12.396 1.00 17.27 82 CYS A C 1
ATOM 573 O O . CYS A 1 82 ? 69.739 -16.283 11.706 1.00 16.86 82 CYS A O 1
ATOM 576 N N . VAL A 1 83 ? 67.918 -16.391 13.032 1.00 17.18 83 VAL A N 1
ATOM 577 C CA . VAL A 1 83 ? 67.790 -17.841 12.940 1.00 18.95 83 VAL A CA 1
ATOM 578 C C . VAL A 1 83 ? 66.354 -18.207 12.587 1.00 20.18 83 VAL A C 1
ATOM 579 O O . VAL A 1 83 ? 65.435 -17.408 12.767 1.00 20.07 83 VAL A O 1
ATOM 583 N N . PRO A 1 84 ? 66.136 -19.419 12.059 1.00 21.49 84 PRO A N 1
ATOM 584 C CA . PRO A 1 84 ? 64.749 -19.748 11.732 1.00 21.93 84 PRO A CA 1
ATOM 585 C C . PRO A 1 84 ? 63.917 -19.841 13.012 1.00 21.10 84 PRO A C 1
ATOM 586 O O . PRO A 1 84 ? 64.395 -20.329 14.039 1.00 21.94 84 PRO A O 1
ATOM 590 N N . HIS A 1 85 ? 62.687 -19.348 12.957 1.00 21.52 85 HIS A N 1
ATOM 591 C CA . HIS A 1 85 ? 61.804 -19.386 14.119 1.00 22.13 85 HIS A CA 1
ATOM 592 C C . HIS A 1 85 ? 61.381 -20.840 14.320 1.00 23.38 85 HIS A C 1
ATOM 593 O O . HIS A 1 85 ? 60.808 -21.455 13.423 1.00 22.31 85 HIS A O 1
ATOM 600 N N . PRO A 1 86 ? 61.660 -21.405 15.503 1.00 24.09 86 PRO A N 1
ATOM 601 C CA . PRO A 1 86 ? 61.320 -22.796 15.814 1.00 25.45 86 PRO A CA 1
ATOM 602 C C . PRO A 1 86 ? 59.845 -23.159 15.938 1.00 27.17 86 PRO A C 1
ATOM 603 O O . PRO A 1 86 ? 59.507 -24.341 15.955 1.00 27.90 86 PRO A O 1
ATOM 607 N N . LYS A 1 87 ? 58.969 -22.163 16.019 1.00 28.64 87 LYS A N 1
ATOM 608 C CA . LYS A 1 87 ? 57.542 -22.440 16.149 1.00 30.75 87 LYS A CA 1
ATOM 609 C C . LYS A 1 87 ? 56.683 -21.760 15.094 1.00 31.32 87 LYS A C 1
ATOM 610 O O . LYS A 1 87 ? 55.479 -21.996 15.031 1.00 31.85 87 LYS A O 1
ATOM 616 N N . LYS A 1 88 ? 57.297 -20.921 14.266 1.00 31.99 88 LYS A N 1
ATOM 617 C CA . LYS A 1 88 ? 56.563 -20.216 13.219 1.00 32.97 88 LYS A CA 1
ATOM 618 C C . LYS A 1 88 ? 57.252 -20.365 11.864 1.00 33.12 88 LYS A C 1
ATOM 619 O O . LYS A 1 88 ? 58.151 -19.597 11.519 1.00 32.18 88 LYS A O 1
ATOM 625 N N . PRO A 1 89 ? 56.841 -21.367 11.076 1.00 33.11 89 PRO A N 1
ATOM 626 C CA . PRO A 1 89 ? 57.469 -21.553 9.766 1.00 32.72 89 PRO A CA 1
ATOM 627 C C . PRO A 1 89 ? 57.280 -20.309 8.900 1.00 31.61 89 PRO A C 1
ATOM 628 O O . PRO A 1 89 ? 56.258 -19.628 8.993 1.00 33.09 89 PRO A O 1
ATOM 632 N N . GLY A 1 90 ? 58.273 -20.007 8.071 1.00 30.55 90 GLY A N 1
ATOM 633 C CA . GLY A 1 90 ? 58.181 -18.840 7.212 1.00 27.87 90 GLY A CA 1
ATOM 634 C C . GLY A 1 90 ? 58.578 -17.564 7.928 1.00 26.17 90 GLY A C 1
ATOM 635 O O . GLY A 1 90 ? 58.575 -16.481 7.340 1.00 25.47 90 GLY A O 1
ATOM 636 N N . HIS A 1 91 ? 58.909 -17.686 9.208 1.00 24.39 91 HIS A N 1
ATOM 637 C CA . HIS A 1 91 ? 59.311 -16.527 9.994 1.00 22.25 91 HIS A CA 1
ATOM 638 C C . HIS A 1 91 ? 60.748 -16.655 10.470 1.00 20.09 91 HIS A C 1
ATOM 639 O O . HIS A 1 91 ? 61.273 -17.758 10.618 1.00 18.69 91 HIS A O 1
ATOM 646 N N . ILE A 1 92 ? 61.380 -15.513 10.701 1.00 18.41 92 ILE A N 1
ATOM 647 C CA . ILE A 1 92 ? 62.749 -15.488 11.187 1.00 18.06 92 ILE A CA 1
ATOM 648 C C . ILE A 1 92 ? 62.758 -14.876 12.576 1.00 17.09 92 ILE A C 1
ATOM 649 O O . ILE A 1 92 ? 62.065 -13.889 12.827 1.00 17.32 92 ILE A O 1
ATOM 654 N N . LEU A 1 93 ? 63.529 -15.482 13.473 1.00 16.11 93 LEU A N 1
ATOM 655 C CA . LEU A 1 93 ? 63.664 -14.987 14.837 1.00 16.33 93 LEU A CA 1
ATOM 656 C C . LEU A 1 93 ? 64.974 -14.208 14.860 1.00 14.40 93 LEU A C 1
ATOM 657 O O . LEU A 1 93 ? 66.041 -14.773 14.631 1.00 16.86 93 LEU A O 1
ATOM 662 N N . VAL A 1 94 ? 64.884 -12.911 15.117 1.00 13.30 94 VAL A N 1
ATOM 663 C CA . VAL A 1 94 ? 66.061 -12.051 15.163 1.00 12.59 94 VAL A CA 1
ATOM 664 C C . VAL A 1 94 ? 66.373 -11.774 16.621 1.00 12.42 94 VAL A C 1
ATOM 665 O O . VAL A 1 94 ? 65.560 -11.194 17.343 1.00 12.72 94 VAL A O 1
ATOM 669 N N . LEU A 1 95 ? 67.549 -12.212 17.048 1.00 10.91 95 LEU A N 1
ATOM 670 C CA . LEU A 1 95 ? 67.978 -12.038 18.426 1.00 11.22 95 LEU A CA 1
ATOM 671 C C . LEU A 1 95 ? 68.949 -10.879 18.524 1.00 9.74 95 LEU A C 1
ATOM 672 O O . LEU A 1 95 ? 69.948 -10.848 17.813 1.00 11.87 95 LEU A O 1
ATOM 677 N N . LEU A 1 96 ? 68.651 -9.922 19.397 1.00 10.51 96 LEU A N 1
ATOM 678 C CA . LEU A 1 96 ? 69.530 -8.771 19.572 1.00 10.59 96 LEU A CA 1
ATOM 679 C C . LEU A 1 96 ? 70.112 -8.805 20.971 1.00 10.75 96 LEU A C 1
ATOM 680 O O . LEU A 1 96 ? 69.383 -8.701 21.958 1.00 10.86 96 LEU A O 1
ATOM 685 N N . ASP A 1 97 ? 71.428 -8.962 21.041 1.00 10.08 97 ASP A N 1
ATOM 686 C CA . ASP A 1 97 ? 72.145 -9.004 22.310 1.00 11.09 97 ASP A CA 1
ATOM 687 C C . ASP A 1 97 ? 72.790 -7.633 22.461 1.00 11.65 97 ASP A C 1
ATOM 688 O O . ASP A 1 97 ? 73.316 -7.088 21.497 1.00 12.64 97 ASP A O 1
ATOM 693 N N . THR A 1 98 ? 72.749 -7.074 23.662 1.00 13.49 98 THR A N 1
ATOM 694 C CA . THR A 1 98 ? 73.292 -5.740 23.855 1.00 12.93 98 THR A CA 1
ATOM 695 C C . THR A 1 98 ? 74.378 -5.576 24.902 1.00 12.84 98 THR A C 1
ATOM 696 O O . THR A 1 98 ? 74.529 -6.385 25.818 1.00 13.98 98 THR A O 1
ATOM 700 N N . GLU A 1 99 ? 75.121 -4.485 24.744 1.00 12.69 99 GLU A N 1
ATOM 701 C CA . GLU A 1 99 ? 76.186 -4.108 25.659 1.00 11.87 99 GLU A CA 1
ATOM 702 C C . GLU A 1 99 ? 75.552 -3.903 27.027 1.00 11.93 99 GLU A C 1
ATOM 703 O O . GLU A 1 99 ? 74.534 -3.206 27.159 1.00 11.59 99 GLU A O 1
ATOM 709 N N . GLY A 1 100 ? 76.155 -4.511 28.041 1.00 11.78 100 GLY A N 1
ATOM 710 C CA . GLY A 1 100 ? 75.643 -4.399 29.386 1.00 11.81 100 GLY A CA 1
ATOM 711 C C . GLY A 1 100 ? 75.626 -2.974 29.896 1.00 13.27 100 GLY A C 1
ATOM 712 O O . GLY A 1 100 ? 76.583 -2.218 29.708 1.00 14.16 100 GLY A O 1
ATOM 713 N N . LEU A 1 101 ? 74.528 -2.619 30.546 1.00 13.27 101 LEU A N 1
ATOM 714 C CA . LEU A 1 101 ? 74.357 -1.290 31.113 1.00 14.80 101 LEU A CA 1
ATOM 715 C C . LEU A 1 101 ? 75.253 -1.157 32.328 1.00 17.72 101 LEU A C 1
ATOM 716 O O . LEU A 1 101 ? 75.629 -2.148 32.949 1.00 16.62 101 LEU A O 1
ATOM 721 N N . GLY A 1 102 ? 75.598 0.078 32.664 1.00 20.96 102 GLY A N 1
ATOM 722 C CA . GLY A 1 102 ? 76.409 0.298 33.841 1.00 27.32 102 GLY A CA 1
ATOM 723 C C . GLY A 1 102 ? 75.497 0.923 34.873 1.00 32.49 102 GLY A C 1
ATOM 724 O O . GLY A 1 102 ? 74.375 1.323 34.548 1.00 33.26 102 GLY A O 1
ATOM 725 N N . ASP A 1 103 ? 75.954 0.995 36.117 1.00 36.57 103 ASP A N 1
ATOM 726 C CA . ASP A 1 103 ? 75.159 1.609 37.170 1.00 41.40 103 ASP A CA 1
ATOM 727 C C . ASP A 1 103 ? 75.378 3.112 37.053 1.00 44.11 103 ASP A C 1
ATOM 728 O O . ASP A 1 103 ? 76.425 3.621 37.445 1.00 45.62 103 ASP A O 1
ATOM 733 N N . VAL A 1 104 ? 74.394 3.815 36.501 1.00 47.22 104 VAL A N 1
ATOM 734 C CA . VAL A 1 104 ? 74.484 5.265 36.330 1.00 49.77 104 VAL A CA 1
ATOM 735 C C . VAL A 1 104 ? 75.186 5.960 37.488 1.00 51.16 104 VAL A C 1
ATOM 736 O O . VAL A 1 104 ? 75.952 6.905 37.283 1.00 52.17 104 VAL A O 1
ATOM 740 N N . GLU A 1 105 ? 74.920 5.493 38.703 1.00 52.26 105 GLU A N 1
ATOM 741 C CA . GLU A 1 105 ? 75.528 6.067 39.896 1.00 52.82 105 GLU A CA 1
ATOM 742 C C . GLU A 1 105 ? 77.039 5.850 39.884 1.00 52.85 105 GLU A C 1
ATOM 743 O O . GLU A 1 105 ? 77.676 5.748 40.933 1.00 53.17 105 GLU A O 1
ATOM 749 N N . LYS A 1 106 ? 77.600 5.780 38.681 1.00 52.32 106 LYS A N 1
ATOM 750 C CA . LYS A 1 106 ? 79.030 5.587 38.490 1.00 51.86 106 LYS A CA 1
ATOM 751 C C . LYS A 1 106 ? 79.491 6.464 37.330 1.00 50.78 106 LYS A C 1
ATOM 752 O O . LYS A 1 106 ? 80.687 6.671 37.133 1.00 51.41 106 LYS A O 1
ATOM 758 N N . GLY A 1 107 ? 78.529 6.975 36.565 1.00 49.66 107 GLY A N 1
ATOM 759 C CA . GLY A 1 107 ? 78.850 7.824 35.431 1.00 48.00 107 GLY A CA 1
ATOM 760 C C . GLY A 1 107 ? 79.316 7.036 34.222 1.00 47.29 107 GLY A C 1
ATOM 761 O O . GLY A 1 107 ? 78.992 5.858 34.086 1.00 46.86 107 GLY A O 1
ATOM 762 N N . ASP A 1 108 ? 80.075 7.690 33.344 1.00 46.43 108 ASP A N 1
ATOM 763 C CA . ASP A 1 108 ? 80.608 7.072 32.127 1.00 45.79 108 ASP A CA 1
ATOM 764 C C . ASP A 1 108 ? 79.586 6.254 31.327 1.00 44.04 108 ASP A C 1
ATOM 765 O O . ASP A 1 108 ? 78.380 6.388 31.537 1.00 45.23 108 ASP A O 1
ATOM 770 N N . ASN A 1 109 ? 80.077 5.426 30.403 1.00 41.92 109 ASN A N 1
ATOM 771 C CA . ASN A 1 109 ? 79.223 4.587 29.556 1.00 39.11 109 ASN A CA 1
ATOM 772 C C . ASN A 1 109 ? 78.172 5.457 28.882 1.00 36.28 109 ASN A C 1
ATOM 773 O O . ASN A 1 109 ? 76.968 5.248 29.035 1.00 33.54 109 ASN A O 1
ATOM 778 N N . GLN A 1 110 ? 78.661 6.432 28.125 1.00 33.84 110 GLN A N 1
ATOM 779 C CA . GLN A 1 110 ? 77.830 7.401 27.431 1.00 30.93 110 GLN A CA 1
ATOM 780 C C . GLN A 1 110 ? 76.619 6.873 26.670 1.00 27.78 110 GLN A C 1
ATOM 781 O O . GLN A 1 110 ? 75.511 7.365 26.859 1.00 27.77 110 GLN A O 1
ATOM 787 N N . ASN A 1 111 ? 76.817 5.874 25.815 1.00 24.42 111 ASN A N 1
ATOM 788 C CA . ASN A 1 111 ? 75.703 5.370 25.018 1.00 20.74 111 ASN A CA 1
ATOM 789 C C . ASN A 1 111 ? 74.765 4.324 25.617 1.00 19.39 111 ASN A C 1
ATOM 790 O O . ASN A 1 111 ? 73.975 3.723 24.885 1.00 17.86 111 ASN A O 1
ATOM 795 N N . ASP A 1 112 ? 74.833 4.119 26.931 1.00 17.90 112 ASP A N 1
ATOM 796 C CA . ASP A 1 112 ? 73.949 3.160 27.606 1.00 17.31 112 ASP A CA 1
ATOM 797 C C . ASP A 1 112 ? 72.486 3.451 27.256 1.00 16.58 112 ASP A C 1
ATOM 798 O O . ASP A 1 112 ? 71.748 2.571 26.822 1.00 14.32 112 ASP A O 1
ATOM 803 N N . SER A 1 113 ? 72.075 4.699 27.459 1.00 15.63 113 SER A N 1
ATOM 804 C CA . SER A 1 113 ? 70.696 5.103 27.202 1.00 15.70 113 SER A CA 1
ATOM 805 C C . SER A 1 113 ? 70.254 4.901 25.757 1.00 15.13 113 SER A C 1
ATOM 806 O O . SER A 1 113 ? 69.101 4.543 25.503 1.00 14.83 113 SER A O 1
ATOM 809 N N . TRP A 1 114 ? 71.160 5.146 24.814 1.00 14.34 114 TRP A N 1
ATOM 810 C CA . TRP A 1 114 ? 70.845 4.983 23.399 1.00 15.75 114 TRP A CA 1
ATOM 811 C C . TRP A 1 114 ? 70.708 3.516 23.034 1.00 15.79 114 TRP A C 1
ATOM 812 O O . TRP A 1 114 ? 69.848 3.145 22.237 1.00 15.69 114 TRP A O 1
ATOM 823 N N . ILE A 1 115 ? 71.573 2.680 23.600 1.00 15.05 115 ILE A N 1
ATOM 824 C CA . ILE A 1 115 ? 71.505 1.245 23.327 1.00 15.83 115 ILE A CA 1
ATOM 825 C C . ILE A 1 115 ? 70.146 0.756 23.816 1.00 14.84 115 ILE A C 1
ATOM 826 O O . ILE A 1 115 ? 69.444 0.020 23.124 1.00 14.45 115 ILE A O 1
ATOM 831 N N . PHE A 1 116 ? 69.784 1.188 25.017 1.00 14.11 116 PHE A N 1
ATOM 832 C CA . PHE A 1 116 ? 68.512 0.832 25.625 1.00 13.04 116 PHE A CA 1
ATOM 833 C C . PHE A 1 116 ? 67.360 1.277 24.708 1.00 12.99 116 PHE A C 1
ATOM 834 O O . PHE A 1 116 ? 66.464 0.493 24.391 1.00 11.92 116 PHE A O 1
ATOM 842 N N . ALA A 1 117 ? 67.396 2.535 24.272 1.00 12.19 117 ALA A N 1
ATOM 843 C CA . ALA A 1 117 ? 66.347 3.070 23.399 1.00 12.43 117 ALA A CA 1
ATOM 844 C C . ALA A 1 117 ? 66.255 2.347 22.058 1.00 12.69 117 ALA A C 1
ATOM 845 O O . ALA A 1 117 ? 65.155 2.078 21.564 1.00 12.35 117 ALA A O 1
ATOM 847 N N . LEU A 1 118 ? 67.401 2.043 21.459 1.00 11.64 118 LEU A N 1
ATOM 848 C CA . LEU A 1 118 ? 67.403 1.331 20.181 1.00 13.36 118 LEU A CA 1
ATOM 849 C C . LEU A 1 118 ? 66.788 -0.055 20.355 1.00 13.49 118 LEU A C 1
ATOM 850 O O . LEU A 1 118 ? 66.048 -0.523 19.488 1.00 12.65 118 LEU A O 1
ATOM 855 N N . ALA A 1 119 ? 67.100 -0.712 21.470 1.00 11.66 119 ALA A N 1
ATOM 856 C CA . ALA A 1 119 ? 66.545 -2.040 21.733 1.00 11.56 119 ALA A CA 1
ATOM 857 C C . ALA A 1 119 ? 65.016 -1.955 21.784 1.00 11.48 119 ALA A C 1
ATOM 858 O O . ALA A 1 119 ? 64.321 -2.833 21.275 1.00 12.51 119 ALA A O 1
ATOM 860 N N . VAL A 1 120 ? 64.488 -0.888 22.380 1.00 11.81 120 VAL A N 1
ATOM 861 C CA . VAL A 1 120 ? 63.044 -0.705 22.461 1.00 9.89 120 VAL A CA 1
ATOM 862 C C . VAL A 1 120 ? 62.452 -0.475 21.064 1.00 11.66 120 VAL A C 1
ATOM 863 O O . VAL A 1 120 ? 61.455 -1.091 20.685 1.00 12.35 120 VAL A O 1
ATOM 867 N N . LEU A 1 121 ? 63.084 0.399 20.291 1.00 11.19 121 LEU A N 1
ATOM 868 C CA . LEU A 1 121 ? 62.592 0.722 18.957 1.00 13.06 121 LEU A CA 1
ATOM 869 C C . LEU A 1 121 ? 62.654 -0.404 17.937 1.00 13.37 121 LEU A C 1
ATOM 870 O O . LEU A 1 121 ? 61.800 -0.496 17.058 1.00 15.91 121 LEU A O 1
ATOM 875 N N . LEU A 1 122 ? 63.655 -1.265 18.057 1.00 11.69 122 LEU A N 1
ATOM 876 C CA . LEU A 1 122 ? 63.827 -2.336 17.086 1.00 12.15 122 LEU A CA 1
ATOM 877 C C . LEU A 1 122 ? 63.143 -3.660 17.406 1.00 13.45 122 LEU A C 1
ATOM 878 O O . LEU A 1 122 ? 62.975 -4.497 16.519 1.00 14.97 122 LEU A O 1
ATOM 883 N N . SER A 1 123 ? 62.704 -3.835 18.646 1.00 12.62 123 SER A N 1
ATOM 884 C CA . SER A 1 123 ? 62.121 -5.114 19.050 1.00 11.76 123 SER A CA 1
ATOM 885 C C . SER A 1 123 ? 60.613 -5.312 19.054 1.00 12.55 123 SER A C 1
ATOM 886 O O . SER A 1 123 ? 59.834 -4.360 19.027 1.00 12.83 123 SER A O 1
ATOM 889 N N . SER A 1 124 ? 60.235 -6.591 19.100 1.00 12.91 124 SER A N 1
ATOM 890 C CA . SER A 1 124 ? 58.845 -7.045 19.184 1.00 13.60 124 SER A CA 1
ATOM 891 C C . SER A 1 124 ? 58.653 -7.329 20.673 1.00 12.51 124 SER A C 1
ATOM 892 O O . SER A 1 124 ? 57.601 -7.066 21.250 1.00 13.04 124 SER A O 1
ATOM 895 N N . THR A 1 125 ? 59.698 -7.893 21.274 1.00 10.62 125 THR A N 1
ATOM 896 C CA . THR A 1 125 ? 59.714 -8.241 22.691 1.00 10.54 125 THR A CA 1
ATOM 897 C C . THR A 1 125 ? 61.006 -7.722 23.288 1.00 9.90 125 THR A C 1
ATOM 898 O O . THR A 1 125 ? 62.087 -7.971 22.759 1.00 10.28 125 THR A O 1
ATOM 902 N N . PHE A 1 126 ? 60.872 -7.019 24.403 1.00 7.39 126 PHE A N 1
ATOM 903 C CA . PHE A 1 126 ? 61.990 -6.382 25.091 1.00 8.63 126 PHE A CA 1
ATOM 904 C C . PHE A 1 126 ? 62.211 -7.071 26.429 1.00 8.40 126 PHE A C 1
ATOM 905 O O . PHE A 1 126 ? 61.366 -6.999 27.320 1.00 8.20 126 PHE A O 1
ATOM 913 N N . VAL A 1 127 ? 63.347 -7.745 26.562 1.00 7.25 127 VAL A N 1
ATOM 914 C CA . VAL A 1 127 ? 63.653 -8.454 27.796 1.00 7.63 127 VAL A CA 1
ATOM 915 C C . VAL A 1 127 ? 64.636 -7.691 28.678 1.00 7.07 127 VAL A C 1
ATOM 916 O O . VAL A 1 127 ? 65.782 -7.463 28.290 1.00 8.36 127 VAL A O 1
ATOM 920 N N . TYR A 1 128 ? 64.171 -7.291 29.857 1.00 7.26 128 TYR A N 1
ATOM 921 C CA . TYR A 1 128 ? 65.007 -6.587 30.822 1.00 7.45 128 TYR A CA 1
ATOM 922 C C . TYR A 1 128 ? 65.479 -7.635 31.815 1.00 8.05 128 TYR A C 1
ATOM 923 O O . TYR A 1 128 ? 64.671 -8.246 32.522 1.00 7.77 128 TYR A O 1
ATOM 932 N N . ASN A 1 129 ? 66.791 -7.813 31.878 1.00 6.47 129 ASN A N 1
ATOM 933 C CA . ASN A 1 129 ? 67.403 -8.837 32.717 1.00 8.52 129 ASN A CA 1
ATOM 934 C C . ASN A 1 129 ? 68.161 -8.256 33.914 1.00 8.55 129 ASN A C 1
ATOM 935 O O . ASN A 1 129 ? 68.973 -7.341 33.763 1.00 9.48 129 ASN A O 1
ATOM 940 N N . SER A 1 130 ? 67.892 -8.784 35.101 1.00 7.66 130 SER A N 1
ATOM 941 C CA . SER A 1 130 ? 68.598 -8.318 36.290 1.00 9.62 130 SER A CA 1
ATOM 942 C C . SER A 1 130 ? 68.820 -9.456 37.271 1.00 12.05 130 SER A C 1
ATOM 943 O O . SER A 1 130 ? 68.186 -10.502 37.181 1.00 11.93 130 SER A O 1
ATOM 946 N N . ILE A 1 131 ? 69.735 -9.237 38.207 1.00 14.62 131 ILE A N 1
ATOM 947 C CA . ILE A 1 131 ? 70.050 -10.232 39.220 1.00 14.85 131 ILE A CA 1
ATOM 948 C C . ILE A 1 131 ? 69.387 -9.849 40.533 1.00 16.47 131 ILE A C 1
ATOM 949 O O . ILE A 1 131 ? 69.424 -8.687 40.947 1.00 16.48 131 ILE A O 1
ATOM 954 N N . GLY A 1 132 ? 68.752 -10.821 41.176 1.00 16.46 132 GLY A N 1
ATOM 955 C CA . GLY A 1 132 ? 68.129 -10.553 42.455 1.00 18.58 132 GLY A CA 1
ATOM 956 C C . GLY A 1 132 ? 66.625 -10.436 42.461 1.00 19.25 132 GLY A C 1
ATOM 957 O O . GLY A 1 132 ? 65.910 -11.214 41.820 1.00 20.30 132 GLY A O 1
ATOM 958 N N . THR A 1 133 ? 66.148 -9.449 43.208 1.00 18.19 133 THR A N 1
ATOM 959 C CA . THR A 1 133 ? 64.724 -9.202 43.354 1.00 19.25 133 THR A CA 1
ATOM 960 C C . THR A 1 133 ? 64.403 -7.808 42.847 1.00 18.85 133 THR A C 1
ATOM 961 O O . THR A 1 133 ? 65.286 -7.095 42.374 1.00 19.63 133 THR A O 1
ATOM 965 N N . ILE A 1 134 ? 63.136 -7.426 42.934 1.00 18.25 134 ILE A N 1
ATOM 966 C CA . ILE A 1 134 ? 62.732 -6.101 42.493 1.00 17.62 134 ILE A CA 1
ATOM 967 C C . ILE A 1 134 ? 62.601 -5.241 43.745 1.00 18.93 134 ILE A C 1
ATOM 968 O O . ILE A 1 134 ? 61.529 -5.148 44.335 1.00 19.60 134 ILE A O 1
ATOM 973 N N . ASN A 1 135 ? 63.715 -4.645 44.162 1.00 20.31 135 ASN A N 1
ATOM 974 C CA . ASN A 1 135 ? 63.732 -3.784 45.338 1.00 21.88 135 ASN A CA 1
ATOM 975 C C . ASN A 1 135 ? 64.119 -2.373 44.911 1.00 21.99 135 ASN A C 1
ATOM 976 O O . ASN A 1 135 ? 64.186 -2.076 43.717 1.00 19.90 135 ASN A O 1
ATOM 981 N N . GLN A 1 136 ? 64.378 -1.500 45.878 1.00 23.14 136 GLN A N 1
ATOM 982 C CA . GLN A 1 136 ? 64.742 -0.126 45.546 1.00 24.58 136 GLN A CA 1
ATOM 983 C C . GLN A 1 136 ? 65.988 -0.066 44.677 1.00 23.67 136 GLN A C 1
ATOM 984 O O . GLN A 1 136 ? 66.048 0.705 43.723 1.00 23.89 136 GLN A O 1
ATOM 990 N N . GLN A 1 137 ? 66.984 -0.878 45.015 1.00 23.57 137 GLN A N 1
ATOM 991 C CA . GLN A 1 137 ? 68.229 -0.914 44.259 1.00 23.44 137 GLN A CA 1
ATOM 992 C C . GLN A 1 137 ? 67.949 -1.255 42.798 1.00 21.76 137 GLN A C 1
ATOM 993 O O . GLN A 1 137 ? 68.489 -0.632 41.880 1.00 20.66 137 GLN A O 1
ATOM 999 N N . ALA A 1 138 ? 67.097 -2.251 42.585 1.00 19.77 138 ALA A N 1
ATOM 1000 C CA . ALA A 1 138 ? 66.764 -2.671 41.235 1.00 18.84 138 ALA A CA 1
ATOM 1001 C C . ALA A 1 138 ? 65.978 -1.607 40.480 1.00 18.36 138 ALA A C 1
ATOM 1002 O O . ALA A 1 138 ? 66.212 -1.387 39.295 1.00 17.57 138 ALA A O 1
ATOM 1004 N N . MET A 1 139 ? 65.046 -0.952 41.160 1.00 18.84 139 MET A N 1
ATOM 1005 C CA . MET A 1 139 ? 64.239 0.071 40.507 1.00 20.80 139 MET A CA 1
ATOM 1006 C C . MET A 1 139 ? 65.032 1.328 40.158 1.00 20.34 139 MET A C 1
ATOM 1007 O O . MET A 1 139 ? 64.661 2.054 39.238 1.00 20.99 139 MET A O 1
ATOM 1012 N N . ASP A 1 140 ? 66.119 1.595 40.880 1.00 20.80 140 ASP A N 1
ATOM 1013 C CA . ASP A 1 140 ? 66.932 2.776 40.581 1.00 22.51 140 ASP A CA 1
ATOM 1014 C C . ASP A 1 140 ? 67.554 2.616 39.198 1.00 23.52 140 ASP A C 1
ATOM 1015 O O . ASP A 1 140 ? 67.736 3.589 38.464 1.00 23.25 140 ASP A O 1
ATOM 1020 N N . GLN A 1 141 ? 67.874 1.377 38.842 1.00 22.62 141 GLN A N 1
ATOM 1021 C CA . GLN A 1 141 ? 68.478 1.102 37.548 1.00 23.87 141 GLN A CA 1
ATOM 1022 C C . GLN A 1 141 ? 67.479 1.272 36.409 1.00 23.72 141 GLN A C 1
ATOM 1023 O O . GLN A 1 141 ? 67.870 1.394 35.249 1.00 26.24 141 GLN A O 1
ATOM 1029 N N . LEU A 1 142 ? 66.192 1.291 36.736 1.00 22.52 142 LEU A N 1
ATOM 1030 C CA . LEU A 1 142 ? 65.173 1.449 35.710 1.00 21.64 142 LEU A CA 1
ATOM 1031 C C . LEU A 1 142 ? 64.975 2.891 35.270 1.00 19.76 142 LEU A C 1
ATOM 1032 O O . LEU A 1 142 ? 64.007 3.207 34.578 1.00 18.34 142 LEU A O 1
ATOM 1037 N N . TYR A 1 143 ? 65.885 3.771 35.681 1.00 19.56 143 TYR A N 1
ATOM 1038 C CA . TYR A 1 143 ? 65.794 5.156 35.248 1.00 19.27 143 TYR A CA 1
ATOM 1039 C C . TYR A 1 143 ? 65.949 5.105 33.729 1.00 17.85 143 TYR A C 1
ATOM 1040 O O . TYR A 1 143 ? 65.468 5.977 33.012 1.00 16.68 143 TYR A O 1
ATOM 1049 N N . TYR A 1 144 ? 66.623 4.071 33.232 1.00 16.96 144 TYR A N 1
ATOM 1050 C CA . TYR A 1 144 ? 66.795 3.945 31.790 1.00 16.91 144 TYR A CA 1
ATOM 1051 C C . TYR A 1 144 ? 65.452 3.868 31.075 1.00 16.16 144 TYR A C 1
ATOM 1052 O O . TYR A 1 144 ? 65.340 4.276 29.916 1.00 17.54 144 TYR A O 1
ATOM 1061 N N . VAL A 1 145 ? 64.425 3.357 31.753 1.00 14.34 145 VAL A N 1
ATOM 1062 C CA . VAL A 1 145 ? 63.107 3.284 31.134 1.00 14.87 145 VAL A CA 1
ATOM 1063 C C . VAL A 1 145 ? 62.441 4.651 31.253 1.00 15.09 145 VAL A C 1
ATOM 1064 O O . VAL A 1 145 ? 61.814 5.132 30.316 1.00 14.83 145 VAL A O 1
ATOM 1068 N N . THR A 1 146 ? 62.587 5.276 32.414 1.00 16.36 146 THR A N 1
ATOM 1069 C CA . THR A 1 146 ? 61.988 6.585 32.632 1.00 16.78 146 THR A CA 1
ATOM 1070 C C . THR A 1 146 ? 62.536 7.584 31.615 1.00 17.30 146 THR A C 1
ATOM 1071 O O . THR A 1 146 ? 61.801 8.418 31.084 1.00 18.73 146 THR A O 1
ATOM 1075 N N . GLU A 1 147 ? 63.831 7.470 31.350 1.00 17.68 147 GLU A N 1
ATOM 1076 C CA . GLU A 1 147 ? 64.552 8.340 30.428 1.00 18.45 147 GLU A CA 1
ATOM 1077 C C . GLU A 1 147 ? 64.146 8.178 28.958 1.00 17.06 147 GLU A C 1
ATOM 1078 O O . GLU A 1 147 ? 64.561 8.958 28.103 1.00 16.83 147 GLU A O 1
ATOM 1084 N N . LEU A 1 148 ? 63.326 7.175 28.654 1.00 14.37 148 LEU A N 1
ATOM 1085 C CA . LEU A 1 148 ? 62.900 6.980 27.276 1.00 14.21 148 LEU A CA 1
ATOM 1086 C C . LEU A 1 148 ? 62.130 8.190 26.752 1.00 13.78 148 LEU A C 1
ATOM 1087 O O . LEU A 1 148 ? 62.141 8.453 25.556 1.00 14.74 148 LEU A O 1
ATOM 1092 N N . THR A 1 149 ? 61.471 8.931 27.640 1.00 14.75 149 THR A N 1
ATOM 1093 C CA . THR A 1 149 ? 60.709 10.106 27.203 1.00 16.68 149 THR A CA 1
ATOM 1094 C C . THR A 1 149 ? 61.638 11.206 26.694 1.00 17.37 149 THR A C 1
ATOM 1095 O O . THR A 1 149 ? 61.190 12.154 26.042 1.00 19.20 149 THR A O 1
ATOM 1099 N N . HIS A 1 150 ? 62.927 11.074 26.991 1.00 17.17 150 HIS A N 1
ATOM 1100 C CA . HIS A 1 150 ? 63.925 12.053 26.557 1.00 18.19 150 HIS A CA 1
ATOM 1101 C C . HIS A 1 150 ? 64.751 11.517 25.393 1.00 18.32 150 HIS A C 1
ATOM 1102 O O . HIS A 1 150 ? 65.566 12.241 24.811 1.00 19.50 150 HIS A O 1
ATOM 1109 N N . ARG A 1 151 ? 64.540 10.252 25.049 1.00 16.07 151 ARG A N 1
ATOM 1110 C CA . ARG A 1 151 ? 65.316 9.630 23.986 1.00 16.73 151 ARG A CA 1
ATOM 1111 C C . ARG A 1 151 ? 64.540 9.269 22.735 1.00 16.71 151 ARG A C 1
ATOM 1112 O O . ARG A 1 151 ? 65.111 9.213 21.651 1.00 17.26 151 ARG A O 1
ATOM 1120 N N . ILE A 1 152 ? 63.246 9.014 22.890 1.00 16.28 152 ILE A N 1
ATOM 1121 C CA . ILE A 1 152 ? 62.403 8.611 21.771 1.00 17.98 152 ILE A CA 1
ATOM 1122 C C . ILE A 1 152 ? 61.240 9.556 21.528 1.00 18.78 152 ILE A C 1
ATOM 1123 O O . ILE A 1 152 ? 60.597 10.019 22.466 1.00 18.23 152 ILE A O 1
ATOM 1128 N N . ARG A 1 153 ? 60.977 9.838 20.258 1.00 20.88 153 ARG A N 1
ATOM 1129 C CA . ARG A 1 153 ? 59.855 10.686 19.877 1.00 23.59 153 ARG A CA 1
ATOM 1130 C C . ARG A 1 153 ? 58.905 9.816 19.063 1.00 23.79 153 ARG A C 1
ATOM 1131 O O . ARG A 1 153 ? 59.341 9.039 18.210 1.00 22.30 153 ARG A O 1
ATOM 1139 N N . SER A 1 154 ? 57.613 9.926 19.347 1.00 24.68 154 SER A N 1
ATOM 1140 C CA . SER A 1 154 ? 56.613 9.142 18.635 1.00 26.87 154 SER A CA 1
ATOM 1141 C C . SER A 1 154 ? 56.299 9.801 17.294 1.00 29.00 154 SER A C 1
ATOM 1142 O O . SER A 1 154 ? 56.245 9.132 16.260 1.00 29.26 154 SER A O 1
ATOM 1145 N N . LYS A 1 155 ? 56.101 11.116 17.325 1.00 31.64 155 LYS A N 1
ATOM 1146 C CA . LYS A 1 155 ? 55.786 11.890 16.124 1.00 34.95 155 LYS A CA 1
ATOM 1147 C C . LYS A 1 155 ? 56.593 13.189 16.086 1.00 36.28 155 LYS A C 1
ATOM 1148 O O . LYS A 1 155 ? 57.121 13.633 17.107 1.00 36.49 155 LYS A O 1
ATOM 1154 N N . SER A 1 156 ? 56.686 13.797 14.906 1.00 37.79 156 SER A N 1
ATOM 1155 C CA . SER A 1 156 ? 57.424 15.046 14.742 1.00 39.19 156 SER A CA 1
ATOM 1156 C C . SER A 1 156 ? 56.500 16.164 14.265 1.00 40.26 156 SER A C 1
ATOM 1157 O O . SER A 1 156 ? 56.936 17.297 14.048 1.00 39.81 156 SER A O 1
ATOM 1160 N N . SER A 1 157 ? 55.223 15.830 14.104 1.00 41.52 157 SER A N 1
ATOM 1161 C CA . SER A 1 157 ? 54.213 16.784 13.656 1.00 42.76 157 SER A CA 1
ATOM 1162 C C . SER A 1 157 ? 53.473 17.360 14.860 1.00 42.63 157 SER A C 1
ATOM 1163 O O . SER A 1 157 ? 53.261 18.591 14.894 1.00 43.52 157 SER A O 1
ATOM 1166 N N . VAL A 1 165 ? 56.015 15.481 27.647 1.00 45.24 165 VAL A N 1
ATOM 1167 C CA . VAL A 1 165 ? 55.076 15.152 28.747 1.00 44.80 165 VAL A CA 1
ATOM 1168 C C . VAL A 1 165 ? 53.808 14.515 28.221 1.00 43.79 165 VAL A C 1
ATOM 1169 O O . VAL A 1 165 ? 52.989 14.031 29.000 1.00 44.40 165 VAL A O 1
ATOM 1173 N N . GLU A 1 166 ? 53.641 14.518 26.903 1.00 42.00 166 GLU A N 1
ATOM 1174 C CA . GLU A 1 166 ? 52.467 13.911 26.297 1.00 39.84 166 GLU A CA 1
ATOM 1175 C C . GLU A 1 166 ? 52.819 13.040 25.098 1.00 36.46 166 GLU A C 1
ATOM 1176 O O . GLU A 1 166 ? 52.030 12.193 24.697 1.00 36.87 166 GLU A O 1
ATOM 1182 N N . ASP A 1 167 ? 53.994 13.248 24.515 1.00 32.76 167 ASP A N 1
ATOM 1183 C CA . ASP A 1 167 ? 54.389 12.433 23.372 1.00 29.45 167 ASP A CA 1
ATOM 1184 C C . ASP A 1 167 ? 54.524 10.976 23.822 1.00 26.28 167 ASP A C 1
ATOM 1185 O O . ASP A 1 167 ? 54.237 10.041 23.067 1.00 25.66 167 ASP A O 1
ATOM 1190 N N . SER A 1 168 ? 54.958 10.798 25.065 1.00 22.55 168 SER A N 1
ATOM 1191 C CA . SER A 1 168 ? 55.125 9.467 25.634 1.00 20.14 168 SER A CA 1
ATOM 1192 C C . SER A 1 168 ? 53.791 8.733 25.760 1.00 19.57 168 SER A C 1
ATOM 1193 O O . SER A 1 168 ? 53.764 7.515 25.948 1.00 16.99 168 SER A O 1
ATOM 1196 N N . ALA A 1 169 ? 52.685 9.469 25.669 1.00 17.59 169 ALA A N 1
ATOM 1197 C CA . ALA A 1 169 ? 51.365 8.851 25.762 1.00 19.02 169 ALA A CA 1
ATOM 1198 C C . ALA A 1 169 ? 51.142 7.935 24.564 1.00 17.80 169 ALA A C 1
ATOM 1199 O O . ALA A 1 169 ? 50.256 7.078 24.575 1.00 18.75 169 ALA A O 1
ATOM 1201 N N . ASP A 1 170 ? 51.956 8.111 23.528 1.00 17.51 170 ASP A N 1
ATOM 1202 C CA . ASP A 1 170 ? 51.842 7.289 22.330 1.00 16.59 170 ASP A CA 1
ATOM 1203 C C . ASP A 1 170 ? 52.716 6.035 22.376 1.00 14.23 170 ASP A C 1
ATOM 1204 O O . ASP A 1 170 ? 52.567 5.144 21.546 1.00 13.74 170 ASP A O 1
ATOM 1209 N N . PHE A 1 171 ? 53.619 5.962 23.348 1.00 11.91 171 PHE A N 1
ATOM 1210 C CA . PHE A 1 171 ? 54.526 4.822 23.435 1.00 10.69 171 PHE A CA 1
ATOM 1211 C C . PHE A 1 171 ? 53.838 3.463 23.441 1.00 11.13 171 PHE A C 1
ATOM 1212 O O . PHE A 1 171 ? 54.264 2.536 22.743 1.00 11.65 171 PHE A O 1
ATOM 1220 N N . VAL A 1 172 ? 52.769 3.343 24.219 1.00 11.12 172 VAL A N 1
ATOM 1221 C CA . VAL A 1 172 ? 52.089 2.061 24.328 1.00 11.27 172 VAL A CA 1
ATOM 1222 C C . VAL A 1 172 ? 51.550 1.536 23.003 1.00 12.45 172 VAL A C 1
ATOM 1223 O O . VAL A 1 172 ? 51.329 0.334 22.856 1.00 11.73 172 VAL A O 1
ATOM 1227 N N . SER A 1 173 ? 51.367 2.422 22.027 1.00 14.24 173 SER A N 1
ATOM 1228 C CA . SER A 1 173 ? 50.851 1.992 20.731 1.00 14.94 173 SER A CA 1
ATOM 1229 C C . SER A 1 173 ? 51.880 1.258 19.872 1.00 15.49 173 SER A C 1
ATOM 1230 O O . SER A 1 173 ? 51.495 0.464 19.013 1.00 17.73 173 SER A O 1
ATOM 1233 N N . PHE A 1 174 ? 53.176 1.501 20.094 1.00 14.34 174 PHE A N 1
ATOM 1234 C CA . PHE A 1 174 ? 54.201 0.844 19.279 1.00 13.70 174 PHE A CA 1
ATOM 1235 C C . PHE A 1 174 ? 55.343 0.151 20.036 1.00 13.06 174 PHE A C 1
ATOM 1236 O O . PHE A 1 174 ? 56.167 -0.535 19.430 1.00 14.80 174 PHE A O 1
ATOM 1244 N N . PHE A 1 175 ? 55.380 0.311 21.353 1.00 11.66 175 PHE A N 1
ATOM 1245 C CA . PHE A 1 175 ? 56.422 -0.312 22.161 1.00 10.41 175 PHE A CA 1
ATOM 1246 C C . PHE A 1 175 ? 56.263 -1.829 22.172 1.00 10.30 175 PHE A C 1
ATOM 1247 O O . PHE A 1 175 ? 55.161 -2.363 21.976 1.00 11.38 175 PHE A O 1
ATOM 1255 N N . PRO A 1 176 ? 57.374 -2.545 22.397 1.00 11.17 176 PRO A N 1
ATOM 1256 C CA . PRO A 1 176 ? 57.396 -4.008 22.442 1.00 10.18 176 PRO A CA 1
ATOM 1257 C C . PRO A 1 176 ? 56.789 -4.529 23.739 1.00 11.00 176 PRO A C 1
ATOM 1258 O O . PRO A 1 176 ? 56.595 -3.775 24.686 1.00 10.36 176 PRO A O 1
ATOM 1262 N N . ASP A 1 177 ? 56.473 -5.817 23.786 1.00 11.32 177 ASP A N 1
ATOM 1263 C CA . ASP A 1 177 ? 55.963 -6.369 25.029 1.00 12.82 177 ASP A CA 1
ATOM 1264 C C . ASP A 1 177 ? 57.185 -6.423 25.947 1.00 12.62 177 ASP A C 1
ATOM 1265 O O . ASP A 1 177 ? 58.318 -6.576 25.484 1.00 13.40 177 ASP A O 1
ATOM 1270 N N . PHE A 1 178 ? 56.952 -6.278 27.244 1.00 11.20 178 PHE A N 1
ATOM 1271 C CA . PHE A 1 178 ? 58.025 -6.236 28.236 1.00 10.96 178 PHE A CA 1
ATOM 1272 C C . PHE A 1 178 ? 58.138 -7.535 29.034 1.00 10.83 178 PHE A C 1
ATOM 1273 O O . PHE A 1 178 ? 57.135 -8.053 29.518 1.00 12.38 178 PHE A O 1
ATOM 1281 N N . VAL A 1 179 ? 59.353 -8.065 29.158 1.00 9.55 179 VAL A N 1
ATOM 1282 C CA . VAL A 1 179 ? 59.571 -9.277 29.945 1.00 9.36 179 VAL A CA 1
ATOM 1283 C C . VAL A 1 179 ? 60.709 -9.011 30.924 1.00 9.45 179 VAL A C 1
ATOM 1284 O O . VAL A 1 179 ? 61.791 -8.577 30.525 1.00 11.41 179 VAL A O 1
ATOM 1288 N N . TRP A 1 180 ? 60.458 -9.224 32.210 1.00 8.11 180 TRP A N 1
ATOM 1289 C CA . TRP A 1 180 ? 61.503 -9.008 33.199 1.00 8.73 180 TRP A CA 1
ATOM 1290 C C . TRP A 1 180 ? 62.016 -10.372 33.629 1.00 8.66 180 TRP A C 1
ATOM 1291 O O . TRP A 1 180 ? 61.257 -11.187 34.159 1.00 9.28 180 TRP A O 1
ATOM 1302 N N . THR A 1 181 ? 63.295 -10.624 33.387 1.00 7.71 181 THR A N 1
ATOM 1303 C CA . THR A 1 181 ? 63.891 -11.887 33.797 1.00 7.65 181 THR A CA 1
ATOM 1304 C C . THR A 1 181 ? 64.750 -11.618 35.030 1.00 9.28 181 THR A C 1
ATOM 1305 O O . THR A 1 181 ? 65.674 -10.804 34.998 1.00 9.72 181 THR A O 1
ATOM 1309 N N . LEU A 1 182 ? 64.409 -12.283 36.130 1.00 8.40 182 LEU A N 1
ATOM 1310 C CA . LEU A 1 182 ? 65.119 -12.106 37.394 1.00 8.99 182 LEU A CA 1
ATOM 1311 C C . LEU A 1 182 ? 66.036 -13.292 37.652 1.00 9.90 182 LEU A C 1
ATOM 1312 O O . LEU A 1 182 ? 65.561 -14.392 37.905 1.00 11.46 182 LEU A O 1
ATOM 1317 N N . ARG A 1 183 ? 67.341 -13.047 37.621 1.00 8.41 183 ARG A N 1
ATOM 1318 C CA . ARG A 1 183 ? 68.341 -14.102 37.795 1.00 9.22 183 ARG A CA 1
ATOM 1319 C C . ARG A 1 183 ? 68.773 -14.321 39.243 1.00 9.37 183 ARG A C 1
ATOM 1320 O O . ARG A 1 183 ? 68.679 -13.417 40.070 1.00 9.83 183 ARG A O 1
ATOM 1328 N N . ASP A 1 184 ? 69.232 -15.539 39.546 1.00 8.87 184 ASP A N 1
ATOM 1329 C CA . ASP A 1 184 ? 69.657 -15.904 40.900 1.00 10.26 184 ASP A CA 1
ATOM 1330 C C . ASP A 1 184 ? 68.594 -15.467 41.912 1.00 10.91 184 ASP A C 1
ATOM 1331 O O . ASP A 1 184 ? 68.917 -14.995 43.013 1.00 11.89 184 ASP A O 1
ATOM 1336 N N . PHE A 1 185 ? 67.328 -15.624 41.532 1.00 11.52 185 PHE A N 1
ATOM 1337 C CA . PHE A 1 185 ? 66.203 -15.212 42.372 1.00 11.80 185 PHE A CA 1
ATOM 1338 C C . PHE A 1 185 ? 66.291 -15.842 43.758 1.00 13.80 185 PHE A C 1
ATOM 1339 O O . PHE A 1 185 ? 66.488 -17.051 43.887 1.00 14.62 185 PHE A O 1
ATOM 1347 N N . SER A 1 186 ? 66.115 -15.021 44.790 1.00 14.59 186 SER A N 1
ATOM 1348 C CA . SER A 1 186 ? 66.245 -15.485 46.165 1.00 16.88 186 SER A CA 1
ATOM 1349 C C . SER A 1 186 ? 64.984 -15.589 47.024 1.00 17.22 186 SER A C 1
ATOM 1350 O O . SER A 1 186 ? 65.069 -15.974 48.197 1.00 18.01 186 SER A O 1
ATOM 1353 N N . LEU A 1 187 ? 63.828 -15.258 46.467 1.00 15.44 187 LEU A N 1
ATOM 1354 C CA . LEU A 1 187 ? 62.589 -15.300 47.233 1.00 16.89 187 LEU A CA 1
ATOM 1355 C C . LEU A 1 187 ? 61.757 -16.547 46.974 1.00 17.66 187 LEU A C 1
ATOM 1356 O O . LEU A 1 187 ? 61.740 -17.073 45.860 1.00 18.34 187 LEU A O 1
ATOM 1361 N N . ASP A 1 188 ? 61.070 -17.025 48.007 1.00 18.77 188 ASP A N 1
ATOM 1362 C CA . ASP A 1 188 ? 60.226 -18.202 47.859 1.00 21.14 188 ASP A CA 1
ATOM 1363 C C . ASP A 1 188 ? 58.828 -17.807 47.395 1.00 22.53 188 ASP A C 1
ATOM 1364 O O . ASP A 1 188 ? 58.039 -18.660 46.999 1.00 23.16 188 ASP A O 1
ATOM 1369 N N . LEU A 1 189 ? 58.538 -16.509 47.444 1.00 24.07 189 LEU A N 1
ATOM 1370 C CA . LEU A 1 189 ? 57.245 -15.972 47.025 1.00 25.00 189 LEU A CA 1
ATOM 1371 C C . LEU A 1 189 ? 56.074 -16.524 47.838 1.00 27.22 189 LEU A C 1
ATOM 1372 O O . LEU A 1 189 ? 54.917 -16.448 47.412 1.00 26.57 189 LEU A O 1
ATOM 1377 N N . GLU A 1 190 ? 56.375 -17.071 49.010 1.00 29.61 190 GLU A N 1
ATOM 1378 C CA . GLU A 1 190 ? 55.339 -17.627 49.870 1.00 32.18 190 GLU A CA 1
ATOM 1379 C C . GLU A 1 190 ? 54.303 -16.569 50.237 1.00 32.63 190 GLU A C 1
ATOM 1380 O O . GLU A 1 190 ? 54.627 -15.390 50.404 1.00 31.65 190 GLU A O 1
ATOM 1386 N N . ALA A 1 191 ? 53.054 -17.001 50.357 1.00 32.29 191 ALA A N 1
ATOM 1387 C CA . ALA A 1 191 ? 51.962 -16.104 50.707 1.00 33.44 191 ALA A CA 1
ATOM 1388 C C . ALA A 1 191 ? 50.823 -16.916 51.306 1.00 33.88 191 ALA A C 1
ATOM 1389 O O . ALA A 1 191 ? 50.746 -18.128 51.103 1.00 33.61 191 ALA A O 1
ATOM 1391 N N . ASP A 1 192 ? 49.949 -16.246 52.051 1.00 34.48 192 ASP A N 1
ATOM 1392 C CA . ASP A 1 192 ? 48.800 -16.899 52.672 1.00 35.14 192 ASP A CA 1
ATOM 1393 C C . ASP A 1 192 ? 48.047 -17.721 51.628 1.00 34.71 192 ASP A C 1
ATOM 1394 O O . ASP A 1 192 ? 47.758 -17.230 50.536 1.00 34.58 192 ASP A O 1
ATOM 1399 N N . GLY A 1 193 ? 47.728 -18.967 51.964 1.00 34.71 193 GLY A N 1
ATOM 1400 C CA . GLY A 1 193 ? 47.004 -19.817 51.034 1.00 33.88 193 GLY A CA 1
ATOM 1401 C C . GLY A 1 193 ? 47.932 -20.548 50.085 1.00 33.54 193 GLY A C 1
ATOM 1402 O O . GLY A 1 193 ? 48.108 -21.763 50.186 1.00 34.38 193 GLY A O 1
ATOM 1403 N N . GLN A 1 194 ? 48.515 -19.807 49.149 1.00 32.35 194 GLN A N 1
ATOM 1404 C CA . GLN A 1 194 ? 49.448 -20.376 48.189 1.00 30.82 194 GLN A CA 1
ATOM 1405 C C . GLN A 1 194 ? 50.411 -19.284 47.727 1.00 29.18 194 GLN A C 1
ATOM 1406 O O . GLN A 1 194 ? 50.111 -18.095 47.829 1.00 27.11 194 GLN A O 1
ATOM 1412 N N . PRO A 1 195 ? 51.589 -19.675 47.224 1.00 28.42 195 PRO A N 1
ATOM 1413 C CA . PRO A 1 195 ? 52.592 -18.714 46.760 1.00 26.76 195 PRO A CA 1
ATOM 1414 C C . PRO A 1 195 ? 52.202 -17.869 45.552 1.00 25.13 195 PRO A C 1
ATOM 1415 O O . PRO A 1 195 ? 51.343 -18.247 44.758 1.00 24.23 195 PRO A O 1
ATOM 1419 N N . LEU A 1 196 ? 52.843 -16.713 45.432 1.00 22.44 196 LEU A N 1
ATOM 1420 C CA . LEU A 1 196 ? 52.599 -15.820 44.308 1.00 20.16 196 LEU A CA 1
ATOM 1421 C C . LEU A 1 196 ? 53.309 -16.402 43.097 1.00 18.51 196 LEU A C 1
ATOM 1422 O O . LEU A 1 196 ? 54.353 -17.040 43.235 1.00 19.43 196 LEU A O 1
ATOM 1427 N N . THR A 1 197 ? 52.746 -16.186 41.914 1.00 15.63 197 THR A N 1
ATOM 1428 C CA . THR A 1 197 ? 53.389 -16.639 40.686 1.00 14.66 197 THR A CA 1
ATOM 1429 C C . THR A 1 197 ? 54.329 -15.486 40.331 1.00 13.17 197 THR A C 1
ATOM 1430 O O . THR A 1 197 ? 54.177 -14.380 40.848 1.00 11.85 197 THR A O 1
ATOM 1434 N N . PRO A 1 198 ? 55.317 -15.728 39.463 1.00 13.51 198 PRO A N 1
ATOM 1435 C CA . PRO A 1 198 ? 56.208 -14.612 39.125 1.00 12.63 198 PRO A CA 1
ATOM 1436 C C . PRO A 1 198 ? 55.470 -13.416 38.529 1.00 12.00 198 PRO A C 1
ATOM 1437 O O . PRO A 1 198 ? 55.872 -12.268 38.749 1.00 10.81 198 PRO A O 1
ATOM 1441 N N . ASP A 1 199 ? 54.400 -13.671 37.779 1.00 11.38 199 ASP A N 1
ATOM 1442 C CA . ASP A 1 199 ? 53.642 -12.563 37.203 1.00 12.22 199 ASP A CA 1
ATOM 1443 C C . ASP A 1 199 ? 52.929 -11.759 38.285 1.00 12.19 199 ASP A C 1
ATOM 1444 O O . ASP A 1 199 ? 52.840 -10.530 38.197 1.00 12.03 199 ASP A O 1
ATOM 1449 N N . GLU A 1 200 ? 52.433 -12.443 39.311 1.00 10.80 200 GLU A N 1
ATOM 1450 C CA . GLU A 1 200 ? 51.760 -11.748 40.398 1.00 10.54 200 GLU A CA 1
ATOM 1451 C C . GLU A 1 200 ? 52.819 -10.985 41.192 1.00 10.71 200 GLU A C 1
ATOM 1452 O O . GLU A 1 200 ? 52.547 -9.910 41.726 1.00 12.05 200 GLU A O 1
ATOM 1458 N N . TYR A 1 201 ? 54.027 -11.541 41.259 1.00 9.74 201 TYR A N 1
ATOM 1459 C CA . TYR A 1 201 ? 55.131 -10.887 41.968 1.00 10.14 201 TYR A CA 1
ATOM 1460 C C . TYR A 1 201 ? 55.487 -9.595 41.236 1.00 10.86 201 TYR A C 1
ATOM 1461 O O . TYR A 1 201 ? 55.800 -8.587 41.866 1.00 10.28 201 TYR A O 1
ATOM 1470 N N . LEU A 1 202 ? 55.445 -9.620 39.906 1.00 9.79 202 LEU A N 1
ATOM 1471 C CA . LEU A 1 202 ? 55.750 -8.404 39.153 1.00 10.48 202 LEU A CA 1
ATOM 1472 C C . LEU A 1 202 ? 54.666 -7.358 39.435 1.00 10.91 202 LEU A C 1
ATOM 1473 O O . LEU A 1 202 ? 54.968 -6.184 39.648 1.00 9.61 202 LEU A O 1
ATOM 1478 N N . THR A 1 203 ? 53.405 -7.784 39.460 1.00 10.64 203 THR A N 1
ATOM 1479 C CA . THR A 1 203 ? 52.308 -6.853 39.744 1.00 10.68 203 THR A CA 1
ATOM 1480 C C . THR A 1 203 ? 52.504 -6.245 41.134 1.00 11.54 203 THR A C 1
ATOM 1481 O O . THR A 1 203 ? 52.373 -5.030 41.326 1.00 10.81 203 THR A O 1
ATOM 1485 N N . TYR A 1 204 ? 52.826 -7.099 42.100 1.00 9.93 204 TYR A N 1
ATOM 1486 C CA . TYR A 1 204 ? 53.058 -6.668 43.475 1.00 12.73 204 TYR A CA 1
ATOM 1487 C C . TYR A 1 204 ? 54.193 -5.637 43.535 1.00 12.88 204 TYR A C 1
ATOM 1488 O O . TYR A 1 204 ? 54.105 -4.617 44.242 1.00 12.68 204 TYR A O 1
ATOM 1497 N N . SER A 1 205 ? 55.252 -5.913 42.781 1.00 11.50 205 SER A N 1
ATOM 1498 C CA . SER A 1 205 ? 56.434 -5.057 42.734 1.00 12.30 205 SER A CA 1
ATOM 1499 C C . SER A 1 205 ? 56.234 -3.713 42.048 1.00 13.31 205 SER A C 1
ATOM 1500 O O . SER A 1 205 ? 56.966 -2.762 42.338 1.00 14.60 205 SER A O 1
ATOM 1503 N N . LEU A 1 206 ? 55.268 -3.630 41.141 1.00 12.37 206 LEU A N 1
ATOM 1504 C CA . LEU A 1 206 ? 55.019 -2.368 40.442 1.00 12.95 206 LEU A CA 1
ATOM 1505 C C . LEU A 1 206 ? 53.876 -1.572 41.061 1.00 13.27 206 LEU A C 1
ATOM 1506 O O . LEU A 1 206 ? 53.449 -0.559 40.501 1.00 13.41 206 LEU A O 1
ATOM 1511 N N . LYS A 1 207 ? 53.372 -2.019 42.209 1.00 13.00 207 LYS A N 1
ATOM 1512 C CA . LYS A 1 207 ? 52.295 -1.269 42.860 1.00 14.50 207 LYS A CA 1
ATOM 1513 C C . LYS A 1 207 ? 52.862 0.066 43.330 1.00 13.58 207 LYS A C 1
ATOM 1514 O O . LYS A 1 207 ? 54.033 0.159 43.705 1.00 12.51 207 LYS A O 1
ATOM 1520 N N . LEU A 1 208 ? 52.032 1.101 43.300 1.00 14.68 208 LEU A N 1
ATOM 1521 C CA . LEU A 1 208 ? 52.485 2.429 43.685 1.00 14.91 208 LEU A CA 1
ATOM 1522 C C . LEU A 1 208 ? 52.390 2.720 45.181 1.00 16.43 208 LEU A C 1
ATOM 1523 O O . LEU A 1 208 ? 51.762 1.982 45.939 1.00 16.09 208 LEU A O 1
ATOM 1528 N N . LYS A 1 209 ? 53.026 3.810 45.591 1.00 17.36 209 LYS A N 1
ATOM 1529 C CA . LYS A 1 209 ? 53.026 4.227 46.990 1.00 19.36 209 LYS A CA 1
ATOM 1530 C C . LYS A 1 209 ? 52.329 5.578 47.078 1.00 21.07 209 LYS A C 1
ATOM 1531 O O . LYS A 1 209 ? 52.600 6.470 46.271 1.00 19.85 209 LYS A O 1
ATOM 1537 N N . LYS A 1 210 ? 51.431 5.722 48.047 1.00 21.87 210 LYS A N 1
ATOM 1538 C CA . LYS A 1 210 ? 50.714 6.981 48.229 1.00 25.19 210 LYS A CA 1
ATOM 1539 C C . LYS A 1 210 ? 51.643 8.062 48.766 1.00 27.20 210 LYS A C 1
ATOM 1540 O O . LYS A 1 210 ? 52.586 7.771 49.501 1.00 26.58 210 LYS A O 1
ATOM 1546 N N . GLY A 1 211 ? 51.373 9.309 48.391 1.00 29.62 211 GLY A N 1
ATOM 1547 C CA . GLY A 1 211 ? 52.198 10.413 48.847 1.00 32.77 211 GLY A CA 1
ATOM 1548 C C . GLY A 1 211 ? 52.682 11.300 47.715 1.00 34.96 211 GLY A C 1
ATOM 1549 O O . GLY A 1 211 ? 52.781 10.862 46.568 1.00 35.72 211 GLY A O 1
ATOM 1550 N N . THR A 1 212 ? 52.994 12.552 48.036 1.00 36.99 212 THR A N 1
ATOM 1551 C CA . THR A 1 212 ? 53.462 13.499 47.032 1.00 38.71 212 THR A CA 1
ATOM 1552 C C . THR A 1 212 ? 54.883 13.986 47.291 1.00 38.72 212 THR A C 1
ATOM 1553 O O . THR A 1 212 ? 55.348 14.930 46.647 1.00 38.97 212 THR A O 1
ATOM 1557 N N . SER A 1 213 ? 55.573 13.344 48.228 1.00 38.65 213 SER A N 1
ATOM 1558 C CA . SER A 1 213 ? 56.944 13.725 48.546 1.00 38.10 213 SER A CA 1
ATOM 1559 C C . SER A 1 213 ? 57.863 13.350 47.391 1.00 37.91 213 SER A C 1
ATOM 1560 O O . SER A 1 213 ? 57.510 12.532 46.541 1.00 37.70 213 SER A O 1
ATOM 1563 N N . GLN A 1 214 ? 59.045 13.954 47.366 1.00 37.03 214 GLN A N 1
ATOM 1564 C CA . GLN A 1 214 ? 60.019 13.686 46.320 1.00 36.68 214 GLN A CA 1
ATOM 1565 C C . GLN A 1 214 ? 60.371 12.198 46.325 1.00 35.77 214 GLN A C 1
ATOM 1566 O O . GLN A 1 214 ? 60.597 11.598 45.275 1.00 34.80 214 GLN A O 1
ATOM 1572 N N . LYS A 1 215 ? 60.409 11.612 47.518 1.00 35.12 215 LYS A N 1
ATOM 1573 C CA . LYS A 1 215 ? 60.721 10.194 47.671 1.00 34.76 215 LYS A CA 1
ATOM 1574 C C . LYS A 1 215 ? 59.606 9.356 47.049 1.00 32.88 215 LYS A C 1
ATOM 1575 O O . LYS A 1 215 ? 59.868 8.369 46.362 1.00 32.29 215 LYS A O 1
ATOM 1581 N N . ASP A 1 216 ? 58.363 9.757 47.301 1.00 30.72 216 ASP A N 1
ATOM 1582 C CA . ASP A 1 216 ? 57.198 9.056 46.768 1.00 29.78 216 ASP A CA 1
ATOM 1583 C C . ASP A 1 216 ? 57.166 9.112 45.242 1.00 28.81 216 ASP A C 1
ATOM 1584 O O . ASP A 1 216 ? 56.884 8.111 44.581 1.00 27.70 216 ASP A O 1
ATOM 1589 N N . GLU A 1 217 ? 57.458 10.286 44.687 1.00 26.97 217 GLU A N 1
ATOM 1590 C CA . GLU A 1 217 ? 57.454 10.479 43.237 1.00 26.78 217 GLU A CA 1
ATOM 1591 C C . GLU A 1 217 ? 58.536 9.650 42.564 1.00 25.00 217 GLU A C 1
ATOM 1592 O O . GLU A 1 217 ? 58.340 9.123 41.468 1.00 24.53 217 GLU A O 1
ATOM 1598 N N . THR A 1 218 ? 59.685 9.553 43.224 1.00 24.53 218 THR A N 1
ATOM 1599 C CA . THR A 1 218 ? 60.812 8.793 42.707 1.00 24.29 218 THR A CA 1
ATOM 1600 C C . THR A 1 218 ? 60.501 7.296 42.724 1.00 22.27 218 THR A C 1
ATOM 1601 O O . THR A 1 218 ? 60.901 6.561 41.822 1.00 21.79 218 THR A O 1
ATOM 1605 N N . PHE A 1 219 ? 59.785 6.855 43.755 1.00 20.04 219 PHE A N 1
ATOM 1606 C CA . PHE A 1 219 ? 59.409 5.447 43.886 1.00 18.38 219 PHE A CA 1
ATOM 1607 C C . PHE A 1 219 ? 58.418 5.064 42.786 1.00 16.64 219 PHE A C 1
ATOM 1608 O O . PHE A 1 219 ? 58.548 4.018 42.150 1.00 16.95 219 PHE A O 1
ATOM 1616 N N . ASN A 1 220 ? 57.438 5.930 42.558 1.00 15.66 220 ASN A N 1
ATOM 1617 C CA . ASN A 1 220 ? 56.391 5.668 41.573 1.00 14.88 220 ASN A CA 1
ATOM 1618 C C . ASN A 1 220 ? 56.762 5.847 40.110 1.00 15.48 220 ASN A C 1
ATOM 1619 O O . ASN A 1 220 ? 56.256 5.118 39.260 1.00 14.27 220 ASN A O 1
ATOM 1624 N N . LEU A 1 221 ? 57.634 6.808 39.811 1.00 14.25 221 LEU A N 1
ATOM 1625 C CA . LEU A 1 221 ? 57.994 7.096 38.420 1.00 15.71 221 LEU A CA 1
ATOM 1626 C C . LEU A 1 221 ? 58.372 5.922 37.518 1.00 14.85 221 LEU A C 1
ATOM 1627 O O . LEU A 1 221 ? 57.741 5.711 36.484 1.00 14.29 221 LEU A O 1
ATOM 1632 N N . PRO A 1 222 ? 59.399 5.140 37.886 1.00 14.23 222 PRO A N 1
ATOM 1633 C CA . PRO A 1 222 ? 59.752 4.021 37.008 1.00 14.70 222 PRO A CA 1
ATOM 1634 C C . PRO A 1 222 ? 58.658 2.958 36.918 1.00 14.06 222 PRO A C 1
ATOM 1635 O O . PRO A 1 222 ? 58.501 2.320 35.882 1.00 12.64 222 PRO A O 1
ATOM 1639 N N . ARG A 1 223 ? 57.905 2.773 38.002 1.00 12.49 223 ARG A N 1
ATOM 1640 C CA . ARG A 1 223 ? 56.826 1.791 38.002 1.00 12.94 223 ARG A CA 1
ATOM 1641 C C . ARG A 1 223 ? 55.748 2.276 37.041 1.00 13.28 223 ARG A C 1
ATOM 1642 O O . ARG A 1 223 ? 55.228 1.505 36.236 1.00 14.16 223 ARG A O 1
ATOM 1650 N N . LEU A 1 224 ? 55.411 3.560 37.121 1.00 13.65 224 LEU A N 1
ATOM 1651 C CA . LEU A 1 224 ? 54.414 4.114 36.212 1.00 14.28 224 LEU A CA 1
ATOM 1652 C C . LEU A 1 224 ? 54.871 4.008 34.756 1.00 13.64 224 LEU A C 1
ATOM 1653 O O . LEU A 1 224 ? 54.069 3.706 33.873 1.00 13.87 224 LEU A O 1
ATOM 1658 N N . CYS A 1 225 ? 56.152 4.253 34.498 1.00 14.48 225 CYS A N 1
ATOM 1659 C CA . CYS A 1 225 ? 56.662 4.166 33.130 1.00 14.34 225 CYS A CA 1
ATOM 1660 C C . CYS A 1 225 ? 56.527 2.751 32.572 1.00 14.15 225 CYS A C 1
ATOM 1661 O O . CYS A 1 225 ? 56.098 2.560 31.440 1.00 13.36 225 CYS A O 1
ATOM 1664 N N . ILE A 1 226 ? 56.889 1.750 33.363 1.00 12.79 226 ILE A N 1
ATOM 1665 C CA . ILE A 1 226 ? 56.771 0.380 32.891 1.00 12.71 226 ILE A CA 1
ATOM 1666 C C . ILE A 1 226 ? 55.313 0.024 32.620 1.00 13.07 226 ILE A C 1
ATOM 1667 O O . ILE A 1 226 ? 54.985 -0.582 31.595 1.00 12.69 226 ILE A O 1
ATOM 1672 N N . ARG A 1 227 ? 54.440 0.418 33.539 1.00 12.58 227 ARG A N 1
ATOM 1673 C CA . ARG A 1 227 ? 53.019 0.115 33.429 1.00 13.23 227 ARG A CA 1
ATOM 1674 C C . ARG A 1 227 ? 52.317 0.834 32.293 1.00 13.18 227 ARG A C 1
ATOM 1675 O O . ARG A 1 227 ? 51.397 0.287 31.687 1.00 14.97 227 ARG A O 1
ATOM 1683 N N . LYS A 1 228 ? 52.760 2.048 31.993 1.00 12.53 228 LYS A N 1
ATOM 1684 C CA . LYS A 1 228 ? 52.122 2.844 30.947 1.00 12.14 228 LYS A CA 1
ATOM 1685 C C . LYS A 1 228 ? 52.743 2.812 29.551 1.00 13.14 228 LYS A C 1
ATOM 1686 O O . LYS A 1 228 ? 52.028 2.998 28.567 1.00 14.58 228 LYS A O 1
ATOM 1692 N N . PHE A 1 229 ? 54.050 2.573 29.456 1.00 11.28 229 PHE A N 1
ATOM 1693 C CA . PHE A 1 229 ? 54.734 2.566 28.160 1.00 11.70 229 PHE A CA 1
ATOM 1694 C C . PHE A 1 229 ? 54.657 1.266 27.385 1.00 11.63 229 PHE A C 1
ATOM 1695 O O . PHE A 1 229 ? 54.612 1.283 26.155 1.00 11.50 229 PHE A O 1
ATOM 1703 N N . PHE A 1 230 ? 54.677 0.141 28.096 1.00 10.60 230 PHE A N 1
ATOM 1704 C CA . PHE A 1 230 ? 54.638 -1.167 27.441 1.00 11.73 230 PHE A CA 1
ATOM 1705 C C . PHE A 1 230 ? 53.233 -1.758 27.442 1.00 12.00 230 PHE A C 1
ATOM 1706 O O . PHE A 1 230 ? 52.542 -1.736 28.456 1.00 11.81 230 PHE A O 1
ATOM 1714 N N . PRO A 1 231 ? 52.799 -2.308 26.300 1.00 12.39 231 PRO A N 1
ATOM 1715 C CA . PRO A 1 231 ? 51.456 -2.891 26.190 1.00 13.40 231 PRO A CA 1
ATOM 1716 C C . PRO A 1 231 ? 51.177 -4.148 27.003 1.00 15.02 231 PRO A C 1
ATOM 1717 O O . PRO A 1 231 ? 50.040 -4.388 27.422 1.00 14.47 231 PRO A O 1
ATOM 1721 N N . LYS A 1 232 ? 52.213 -4.942 27.232 1.00 14.27 232 LYS A N 1
ATOM 1722 C CA . LYS A 1 232 ? 52.054 -6.187 27.972 1.00 14.61 232 LYS A CA 1
ATOM 1723 C C . LYS A 1 232 ? 53.304 -6.407 28.807 1.00 13.91 232 LYS A C 1
ATOM 1724 O O . LYS A 1 232 ? 54.394 -6.024 28.392 1.00 12.01 232 LYS A O 1
ATOM 1730 N N . LYS A 1 233 ? 53.137 -6.992 29.991 1.00 13.23 233 LYS A N 1
ATOM 1731 C CA . LYS A 1 233 ? 54.269 -7.267 30.871 1.00 14.59 233 LYS A CA 1
ATOM 1732 C C . LYS A 1 233 ? 54.239 -8.721 31.312 1.00 13.75 233 LYS A C 1
ATOM 1733 O O . LYS A 1 233 ? 53.172 -9.302 31.526 1.00 14.77 233 LYS A O 1
ATOM 1739 N N . LYS A 1 234 ? 55.424 -9.303 31.453 1.00 11.98 234 LYS A N 1
ATOM 1740 C CA . LYS A 1 234 ? 55.557 -10.697 31.849 1.00 11.65 234 LYS A CA 1
ATOM 1741 C C . LYS A 1 234 ? 56.798 -10.814 32.728 1.00 11.56 234 LYS A C 1
ATOM 1742 O O . LYS A 1 234 ? 57.741 -10.031 32.582 1.00 11.41 234 LYS A O 1
ATOM 1748 N N . CYS A 1 235 ? 56.799 -11.775 33.649 1.00 8.54 235 CYS A N 1
ATOM 1749 C CA . CYS A 1 235 ? 57.949 -11.964 34.520 1.00 9.95 235 CYS A CA 1
ATOM 1750 C C . CYS A 1 235 ? 58.344 -13.424 34.611 1.00 9.97 235 CYS A C 1
ATOM 1751 O O . CYS A 1 235 ? 57.484 -14.309 34.642 1.00 11.93 235 CYS A O 1
ATOM 1754 N N . PHE A 1 236 ? 59.652 -13.662 34.629 1.00 9.84 236 PHE A N 1
ATOM 1755 C CA . PHE A 1 236 ? 60.198 -15.001 34.783 1.00 10.24 236 PHE A CA 1
ATOM 1756 C C . PHE A 1 236 ? 61.321 -14.940 35.804 1.00 9.51 236 PHE A C 1
ATOM 1757 O O . PHE A 1 236 ? 62.168 -14.042 35.755 1.00 9.72 236 PHE A O 1
ATOM 1765 N N . VAL A 1 237 ? 61.322 -15.889 36.736 1.00 10.22 237 VAL A N 1
ATOM 1766 C CA . VAL A 1 237 ? 62.378 -15.944 37.732 1.00 10.39 237 VAL A CA 1
ATOM 1767 C C . VAL A 1 237 ? 63.261 -17.140 37.407 1.00 12.50 237 VAL A C 1
ATOM 1768 O O . VAL A 1 237 ? 62.804 -18.137 36.819 1.00 11.71 237 VAL A O 1
ATOM 1772 N N . PHE A 1 238 ? 64.533 -17.021 37.761 1.00 11.08 238 PHE A N 1
ATOM 1773 C CA . PHE A 1 238 ? 65.501 -18.079 37.500 1.00 11.68 238 PHE A CA 1
ATOM 1774 C C . PHE A 1 238 ? 66.354 -18.296 38.739 1.00 13.03 238 PHE A C 1
ATOM 1775 O O . PHE A 1 238 ? 66.888 -17.342 39.311 1.00 12.60 238 PHE A O 1
ATOM 1783 N N . ASP A 1 239 ? 66.473 -19.550 39.162 1.00 12.13 239 ASP A N 1
ATOM 1784 C CA . ASP A 1 239 ? 67.294 -19.878 40.318 1.00 12.95 239 ASP A CA 1
ATOM 1785 C C . ASP A 1 239 ? 68.761 -19.807 39.906 1.00 11.89 239 ASP A C 1
ATOM 1786 O O . ASP A 1 239 ? 69.079 -19.724 38.721 1.00 11.20 239 ASP A O 1
ATOM 1791 N N . ARG A 1 240 ? 69.652 -19.829 40.893 1.00 13.27 240 ARG A N 1
ATOM 1792 C CA . ARG A 1 240 ? 71.087 -19.855 40.614 1.00 14.65 240 ARG A CA 1
ATOM 1793 C C . ARG A 1 240 ? 71.261 -21.127 39.779 1.00 14.83 240 ARG A C 1
ATOM 1794 O O . ARG A 1 240 ? 70.789 -22.194 40.177 1.00 16.51 240 ARG A O 1
ATOM 1802 N N . PRO A 1 241 ? 71.946 -21.040 38.629 1.00 14.65 241 PRO A N 1
ATOM 1803 C CA . PRO A 1 241 ? 72.154 -22.211 37.761 1.00 14.73 241 PRO A CA 1
ATOM 1804 C C . PRO A 1 241 ? 72.947 -23.343 38.402 1.00 15.98 241 PRO A C 1
ATOM 1805 O O . PRO A 1 241 ? 72.578 -24.520 38.302 1.00 16.20 241 PRO A O 1
ATOM 1809 N N . VAL A 1 242 ? 74.050 -22.977 39.041 1.00 15.57 242 VAL A N 1
ATOM 1810 C CA . VAL A 1 242 ? 74.938 -23.939 39.679 1.00 15.07 242 VAL A CA 1
ATOM 1811 C C . VAL A 1 242 ? 75.617 -23.311 40.886 1.00 16.81 242 VAL A C 1
ATOM 1812 O O . VAL A 1 242 ? 75.395 -22.137 41.188 1.00 15.84 242 VAL A O 1
ATOM 1816 N N . HIS A 1 243 ? 76.442 -24.100 41.569 1.00 15.30 243 HIS A N 1
ATOM 1817 C CA . HIS A 1 243 ? 77.192 -23.628 42.732 1.00 17.04 243 HIS A CA 1
ATOM 1818 C C . HIS A 1 243 ? 78.124 -22.510 42.252 1.00 16.75 243 HIS A C 1
ATOM 1819 O O . HIS A 1 243 ? 78.574 -22.525 41.108 1.00 15.14 243 HIS A O 1
ATOM 1826 N N . ARG A 1 244 ? 78.423 -21.548 43.123 1.00 18.35 244 ARG A N 1
ATOM 1827 C CA . ARG A 1 244 ? 79.267 -20.421 42.727 1.00 20.35 244 ARG A CA 1
ATOM 1828 C C . ARG A 1 244 ? 80.579 -20.817 42.055 1.00 20.75 244 ARG A C 1
ATOM 1829 O O . ARG A 1 244 ? 81.052 -20.138 41.148 1.00 19.71 244 ARG A O 1
ATOM 1837 N N . ARG A 1 245 ? 81.173 -21.917 42.490 1.00 20.58 245 ARG A N 1
ATOM 1838 C CA . ARG A 1 245 ? 82.436 -22.328 41.903 1.00 22.30 245 ARG A CA 1
ATOM 1839 C C . ARG A 1 245 ? 82.344 -22.840 40.463 1.00 23.27 245 ARG A C 1
ATOM 1840 O O . ARG A 1 245 ? 83.366 -23.022 39.805 1.00 23.28 245 ARG A O 1
ATOM 1848 N N . LYS A 1 246 ? 81.127 -23.039 39.962 1.00 23.17 246 LYS A N 1
ATOM 1849 C CA . LYS A 1 246 ? 80.941 -23.526 38.597 1.00 23.95 246 LYS A CA 1
ATOM 1850 C C . LYS A 1 246 ? 80.236 -22.532 37.671 1.00 24.40 246 LYS A C 1
ATOM 1851 O O . LYS A 1 246 ? 80.054 -22.806 36.488 1.00 24.06 246 LYS A O 1
ATOM 1857 N N . LEU A 1 247 ? 79.845 -21.377 38.199 1.00 24.01 247 LEU A N 1
ATOM 1858 C CA . LEU A 1 247 ? 79.156 -20.378 37.387 1.00 25.33 247 LEU A CA 1
ATOM 1859 C C . LEU A 1 247 ? 79.929 -19.987 36.127 1.00 25.89 247 LEU A C 1
ATOM 1860 O O . LEU A 1 247 ? 79.341 -19.810 35.061 1.00 25.83 247 LEU A O 1
ATOM 1865 N N . ALA A 1 248 ? 81.247 -19.867 36.249 1.00 26.81 248 ALA A N 1
ATOM 1866 C CA . ALA A 1 248 ? 82.092 -19.480 35.122 1.00 28.07 248 ALA A CA 1
ATOM 1867 C C . ALA A 1 248 ? 82.236 -20.547 34.035 1.00 28.02 248 ALA A C 1
ATOM 1868 O O . ALA A 1 248 ? 82.728 -20.260 32.944 1.00 28.88 248 ALA A O 1
ATOM 1870 N N . GLN A 1 249 ? 81.806 -21.770 34.326 1.00 28.87 249 GLN A N 1
ATOM 1871 C CA . GLN A 1 249 ? 81.910 -22.868 33.364 1.00 29.25 249 GLN A CA 1
ATOM 1872 C C . GLN A 1 249 ? 80.543 -23.246 32.812 1.00 28.34 249 GLN A C 1
ATOM 1873 O O . GLN A 1 249 ? 80.421 -24.176 32.015 1.00 26.72 249 GLN A O 1
ATOM 1879 N N . LEU A 1 250 ? 79.521 -22.516 33.243 1.00 26.74 250 LEU A N 1
ATOM 1880 C CA . LEU A 1 250 ? 78.146 -22.780 32.840 1.00 27.72 250 LEU A CA 1
ATOM 1881 C C . LEU A 1 250 ? 77.961 -23.152 31.371 1.00 28.06 250 LEU A C 1
ATOM 1882 O O . LEU A 1 250 ? 77.286 -24.130 31.049 1.00 29.45 250 LEU A O 1
ATOM 1887 N N . GLU A 1 251 ? 78.569 -22.374 30.484 1.00 29.06 251 GLU A N 1
ATOM 1888 C CA . GLU A 1 251 ? 78.454 -22.602 29.049 1.00 31.00 251 GLU A CA 1
ATOM 1889 C C . GLU A 1 251 ? 78.881 -24.001 28.603 1.00 30.68 251 GLU A C 1
ATOM 1890 O O . GLU A 1 251 ? 78.332 -24.550 27.648 1.00 30.91 251 GLU A O 1
ATOM 1896 N N . LYS A 1 252 ? 79.854 -24.576 29.298 1.00 29.58 252 LYS A N 1
ATOM 1897 C CA . LYS A 1 252 ? 80.354 -25.902 28.951 1.00 29.57 252 LYS A CA 1
ATOM 1898 C C . LYS A 1 252 ? 79.650 -27.042 29.686 1.00 28.86 252 LYS A C 1
ATOM 1899 O O . LYS A 1 252 ? 79.904 -28.215 29.405 1.00 28.87 252 LYS A O 1
ATOM 1905 N N . LEU A 1 253 ? 78.768 -26.704 30.620 1.00 26.27 253 LEU A N 1
ATOM 1906 C CA . LEU A 1 253 ? 78.059 -27.720 31.390 1.00 25.41 253 LEU A CA 1
ATOM 1907 C C . LEU A 1 253 ? 76.793 -28.234 30.709 1.00 25.22 253 LEU A C 1
ATOM 1908 O O . LEU A 1 253 ? 76.115 -27.498 29.996 1.00 26.45 253 LEU A O 1
ATOM 1913 N N . GLN A 1 254 ? 76.489 -29.510 30.931 1.00 25.15 254 GLN A N 1
ATOM 1914 C CA . GLN A 1 254 ? 75.299 -30.136 30.365 1.00 24.69 254 GLN A CA 1
ATOM 1915 C C . GLN A 1 254 ? 74.131 -29.846 31.301 1.00 23.52 254 GLN A C 1
ATOM 1916 O O . GLN A 1 254 ? 74.336 -29.607 32.491 1.00 21.49 254 GLN A O 1
ATOM 1922 N N . ASP A 1 255 ? 72.911 -29.870 30.771 1.00 22.13 255 ASP A N 1
ATOM 1923 C CA . ASP A 1 255 ? 71.732 -29.607 31.587 1.00 21.15 255 ASP A CA 1
ATOM 1924 C C . ASP A 1 255 ? 71.705 -30.421 32.873 1.00 20.90 255 ASP A C 1
ATOM 1925 O O . ASP A 1 255 ? 71.286 -29.926 33.910 1.00 19.80 255 ASP A O 1
ATOM 1930 N N . GLU A 1 256 ? 72.154 -31.672 32.812 1.00 21.05 256 GLU A N 1
ATOM 1931 C CA . GLU A 1 256 ? 72.144 -32.520 33.997 1.00 22.41 256 GLU A CA 1
ATOM 1932 C C . GLU A 1 256 ? 73.018 -32.000 35.136 1.00 21.93 256 GLU A C 1
ATOM 1933 O O . GLU A 1 256 ? 72.818 -32.365 36.294 1.00 21.31 256 GLU A O 1
ATOM 1939 N N . GLU A 1 257 ? 73.979 -31.142 34.800 1.00 21.50 257 GLU A N 1
ATOM 1940 C CA . GLU A 1 257 ? 74.890 -30.571 35.785 1.00 21.72 257 GLU A CA 1
ATOM 1941 C C . GLU A 1 257 ? 74.349 -29.272 36.384 1.00 22.25 257 GLU A C 1
ATOM 1942 O O . GLU A 1 257 ? 74.964 -28.694 37.278 1.00 22.27 257 GLU A O 1
ATOM 1948 N N . LEU A 1 258 ? 73.199 -28.819 35.893 1.00 20.85 258 LEU A N 1
ATOM 1949 C CA . LEU A 1 258 ? 72.593 -27.586 36.389 1.00 19.43 258 LEU A CA 1
ATOM 1950 C C . LEU A 1 258 ? 71.388 -27.879 37.278 1.00 20.09 258 LEU A C 1
ATOM 1951 O O . LEU A 1 258 ? 70.874 -28.999 37.297 1.00 19.32 258 LEU A O 1
ATOM 1956 N N . ASP A 1 259 ? 70.942 -26.873 38.023 1.00 17.53 259 ASP A N 1
ATOM 1957 C CA . ASP A 1 259 ? 69.772 -27.032 38.874 1.00 18.48 259 ASP A CA 1
ATOM 1958 C C . ASP A 1 259 ? 68.601 -27.344 37.949 1.00 17.31 259 ASP A C 1
ATOM 1959 O O . ASP A 1 259 ? 68.333 -26.611 36.997 1.00 14.72 259 ASP A O 1
ATOM 1964 N N . PRO A 1 260 ? 67.900 -28.458 38.199 1.00 17.95 260 PRO A N 1
ATOM 1965 C CA . PRO A 1 260 ? 66.761 -28.849 37.368 1.00 17.53 260 PRO A CA 1
ATOM 1966 C C . PRO A 1 260 ? 65.702 -27.759 37.229 1.00 16.10 260 PRO A C 1
ATOM 1967 O O . PRO A 1 260 ? 65.111 -27.599 36.167 1.00 15.54 260 PRO A O 1
ATOM 1971 N N . GLU A 1 261 ? 65.458 -27.016 38.304 1.00 15.54 261 GLU A N 1
ATOM 1972 C CA . GLU A 1 261 ? 64.453 -25.966 38.249 1.00 16.15 261 GLU A CA 1
ATOM 1973 C C . GLU A 1 261 ? 64.908 -24.852 37.311 1.00 13.37 261 GLU A C 1
ATOM 1974 O O . GLU A 1 261 ? 64.093 -24.283 36.597 1.00 14.17 261 GLU A O 1
ATOM 1980 N N . PHE A 1 262 ? 66.203 -24.541 37.314 1.00 13.29 262 PHE A N 1
ATOM 1981 C CA . PHE A 1 262 ? 66.725 -23.501 36.423 1.00 12.12 262 PHE A CA 1
ATOM 1982 C C . PHE A 1 262 ? 66.546 -23.953 34.978 1.00 13.27 262 PHE A C 1
ATOM 1983 O O . PHE A 1 262 ? 66.135 -23.185 34.111 1.00 12.41 262 PHE A O 1
ATOM 1991 N N . VAL A 1 263 ? 66.868 -25.215 34.715 1.00 12.77 263 VAL A N 1
ATOM 1992 C CA . VAL A 1 263 ? 66.725 -25.735 33.367 1.00 12.28 263 VAL A CA 1
ATOM 1993 C C . VAL A 1 263 ? 65.280 -25.599 32.884 1.00 11.99 263 VAL A C 1
ATOM 1994 O O . VAL A 1 263 ? 65.035 -25.213 31.742 1.00 12.31 263 VAL A O 1
ATOM 1998 N N . GLN A 1 264 ? 64.325 -25.900 33.759 1.00 11.00 264 GLN A N 1
ATOM 1999 C CA . GLN A 1 264 ? 62.919 -25.805 33.396 1.00 11.72 264 GLN A CA 1
ATOM 2000 C C . GLN A 1 264 ? 62.467 -24.350 33.269 1.00 10.63 264 GLN A C 1
ATOM 2001 O O . GLN A 1 264 ? 61.626 -24.031 32.437 1.00 10.37 264 GLN A O 1
ATOM 2007 N N . GLN A 1 265 ? 63.031 -23.469 34.092 1.00 11.16 265 GLN A N 1
ATOM 2008 C CA . GLN A 1 265 ? 62.666 -22.052 34.025 1.00 11.51 265 GLN A CA 1
ATOM 2009 C C . GLN A 1 265 ? 63.115 -21.472 32.687 1.00 11.27 265 GLN A C 1
ATOM 2010 O O . GLN A 1 265 ? 62.393 -20.689 32.067 1.00 10.92 265 GLN A O 1
ATOM 2016 N N . VAL A 1 266 ? 64.303 -21.866 32.239 1.00 10.72 266 VAL A N 1
ATOM 2017 C CA . VAL A 1 266 ? 64.820 -21.401 30.959 1.00 10.31 266 VAL A CA 1
ATOM 2018 C C . VAL A 1 266 ? 63.920 -21.966 29.860 1.00 11.27 266 VAL A C 1
ATOM 2019 O O . VAL A 1 266 ? 63.539 -21.264 28.934 1.00 10.10 266 VAL A O 1
ATOM 2023 N N . ALA A 1 267 ? 63.557 -23.241 29.979 1.00 11.15 267 ALA A N 1
ATOM 2024 C CA . ALA A 1 267 ? 62.693 -23.847 28.975 1.00 12.48 267 ALA A CA 1
ATOM 2025 C C . ALA A 1 267 ? 61.346 -23.128 28.888 1.00 11.42 267 ALA A C 1
ATOM 2026 O O . ALA A 1 267 ? 60.829 -22.909 27.791 1.00 13.21 267 ALA A O 1
ATOM 2028 N N . ASP A 1 268 ? 60.786 -22.744 30.034 1.00 12.25 268 ASP A N 1
ATOM 2029 C CA . ASP A 1 268 ? 59.494 -22.064 30.041 1.00 12.50 268 ASP A CA 1
ATOM 2030 C C . ASP A 1 268 ? 59.602 -20.659 29.448 1.00 11.37 268 ASP A C 1
ATOM 2031 O O . ASP A 1 268 ? 58.686 -20.189 28.777 1.00 11.20 268 ASP A O 1
ATOM 2036 N N . PHE A 1 269 ? 60.718 -19.988 29.707 1.00 10.13 269 PHE A N 1
ATOM 2037 C CA . PHE A 1 269 ? 60.942 -18.654 29.151 1.00 10.01 269 PHE A CA 1
ATOM 2038 C C . PHE A 1 269 ? 61.002 -18.753 27.619 1.00 11.48 269 PHE A C 1
ATOM 2039 O O . PHE A 1 269 ? 60.312 -18.018 26.900 1.00 10.65 269 PHE A O 1
ATOM 2047 N N . CYS A 1 270 ? 61.816 -19.677 27.116 1.00 12.32 270 CYS A N 1
ATOM 2048 C CA . CYS A 1 270 ? 61.947 -19.847 25.677 1.00 12.18 270 CYS A CA 1
ATOM 2049 C C . CYS A 1 270 ? 60.607 -20.203 25.039 1.00 12.13 270 CYS A C 1
ATOM 2050 O O . CYS A 1 270 ? 60.246 -19.649 24.010 1.00 13.51 270 CYS A O 1
ATOM 2053 N N . SER A 1 271 ? 59.868 -21.121 25.652 1.00 12.99 271 SER A N 1
ATOM 2054 C CA . SER A 1 271 ? 58.565 -21.504 25.116 1.00 14.38 271 SER A CA 1
ATOM 2055 C C . SER A 1 271 ? 57.623 -20.310 25.046 1.00 14.10 271 SER A C 1
ATOM 2056 O O . SER A 1 271 ? 56.861 -20.165 24.092 1.00 14.05 271 SER A O 1
ATOM 2059 N N . TYR A 1 272 ? 57.666 -19.453 26.061 1.00 13.49 272 TYR A N 1
ATOM 2060 C CA . TYR A 1 272 ? 56.817 -18.274 26.070 1.00 11.62 272 TYR A CA 1
ATOM 2061 C C . TYR A 1 272 ? 57.190 -17.363 24.900 1.00 12.15 272 TYR A C 1
ATOM 2062 O O . TYR A 1 272 ? 56.319 -16.896 24.162 1.00 13.36 272 TYR A O 1
ATOM 2071 N N . ILE A 1 273 ? 58.485 -17.104 24.736 1.00 11.07 273 ILE A N 1
ATOM 2072 C CA . ILE A 1 273 ? 58.944 -16.251 23.645 1.00 12.79 273 ILE A CA 1
ATOM 2073 C C . ILE A 1 273 ? 58.509 -16.822 22.294 1.00 13.69 273 ILE A C 1
ATOM 2074 O O . ILE A 1 273 ? 57.937 -16.111 21.468 1.00 14.25 273 ILE A O 1
ATOM 2079 N N . PHE A 1 274 ? 58.760 -18.113 22.088 1.00 13.99 274 PHE A N 1
ATOM 2080 C CA . PHE A 1 274 ? 58.417 -18.767 20.824 1.00 16.94 274 PHE A CA 1
ATOM 2081 C C . PHE A 1 274 ? 56.920 -18.769 20.516 1.00 18.14 274 PHE A C 1
ATOM 2082 O O . PHE A 1 274 ? 56.524 -18.760 19.348 1.00 19.70 274 PHE A O 1
ATOM 2090 N N . SER A 1 275 ? 56.087 -18.778 21.552 1.00 17.98 275 SER A N 1
ATOM 2091 C CA . SER A 1 275 ? 54.642 -18.802 21.350 1.00 19.04 275 SER A CA 1
ATOM 2092 C C . SER A 1 275 ? 53.934 -17.455 21.426 1.00 19.52 275 SER A C 1
ATOM 2093 O O . SER A 1 275 ? 52.875 -17.276 20.826 1.00 20.40 275 SER A O 1
ATOM 2096 N N . ASN A 1 276 ? 54.516 -16.500 22.142 1.00 17.74 276 ASN A N 1
ATOM 2097 C CA . ASN A 1 276 ? 53.874 -15.203 22.314 1.00 19.07 276 ASN A CA 1
ATOM 2098 C C . ASN A 1 276 ? 54.476 -13.990 21.613 1.00 18.44 276 ASN A C 1
ATOM 2099 O O . ASN A 1 276 ? 53.757 -13.024 21.341 1.00 18.37 276 ASN A O 1
ATOM 2104 N N . SER A 1 277 ? 55.775 -14.016 21.331 1.00 16.99 277 SER A N 1
ATOM 2105 C CA . SER A 1 277 ? 56.392 -12.871 20.667 1.00 16.64 277 SER A CA 1
ATOM 2106 C C . SER A 1 277 ? 55.813 -12.712 19.276 1.00 17.78 277 SER A C 1
ATOM 2107 O O . SER A 1 277 ? 55.777 -13.659 18.491 1.00 17.61 277 SER A O 1
ATOM 2110 N N . LYS A 1 278 ? 55.362 -11.499 18.982 1.00 17.87 278 LYS A N 1
ATOM 2111 C CA . LYS A 1 278 ? 54.737 -11.199 17.703 1.00 18.00 278 LYS A CA 1
ATOM 2112 C C . LYS A 1 278 ? 55.689 -10.671 16.649 1.00 17.51 278 LYS A C 1
ATOM 2113 O O . LYS A 1 278 ? 56.772 -10.178 16.956 1.00 17.51 278 LYS A O 1
ATOM 2119 N N . THR A 1 279 ? 55.276 -10.792 15.393 1.00 16.88 279 THR A N 1
ATOM 2120 C CA . THR A 1 279 ? 56.073 -10.283 14.294 1.00 15.69 279 THR A CA 1
ATOM 2121 C C . THR A 1 279 ? 56.180 -8.777 14.516 1.00 15.87 279 THR A C 1
ATOM 2122 O O . THR A 1 279 ? 55.198 -8.124 14.891 1.00 15.66 279 THR A O 1
ATOM 2126 N N . LYS A 1 280 ? 57.375 -8.233 14.311 1.00 16.27 280 LYS A N 1
ATOM 2127 C CA . LYS A 1 280 ? 57.599 -6.803 14.480 1.00 16.38 280 LYS A CA 1
ATOM 2128 C C . LYS A 1 280 ? 56.718 -6.081 13.468 1.00 17.90 280 LYS A C 1
ATOM 2129 O O . LYS A 1 280 ? 56.707 -6.429 12.283 1.00 17.10 280 LYS A O 1
ATOM 2135 N N . THR A 1 281 ? 55.979 -5.081 13.938 1.00 19.29 281 THR A N 1
ATOM 2136 C CA . THR A 1 281 ? 55.074 -4.330 13.080 1.00 22.97 281 THR A CA 1
ATOM 2137 C C . THR A 1 281 ? 55.213 -2.824 13.244 1.00 22.79 281 THR A C 1
ATOM 2138 O O . THR A 1 281 ? 55.561 -2.326 14.320 1.00 22.64 281 THR A O 1
ATOM 2142 N N . LEU A 1 282 ? 54.947 -2.105 12.159 1.00 22.63 282 LEU A N 1
ATOM 2143 C CA . LEU A 1 282 ? 55.002 -0.653 12.154 1.00 23.69 282 LEU A CA 1
ATOM 2144 C C . LEU A 1 282 ? 53.586 -0.150 11.914 1.00 24.57 282 LEU A C 1
ATOM 2145 O O . LEU A 1 282 ? 52.718 -0.913 11.490 1.00 24.28 282 LEU A O 1
ATOM 2150 N N . SER A 1 283 ? 53.359 1.128 12.189 1.00 25.42 283 SER A N 1
ATOM 2151 C CA . SER A 1 283 ? 52.046 1.729 12.001 1.00 26.96 283 SER A CA 1
ATOM 2152 C C . SER A 1 283 ? 51.461 1.331 10.651 1.00 27.20 283 SER A C 1
ATOM 2153 O O . SER A 1 283 ? 52.129 1.430 9.618 1.00 25.82 283 SER A O 1
ATOM 2156 N N . GLY A 1 284 ? 50.215 0.868 10.663 1.00 26.80 284 GLY A N 1
ATOM 2157 C CA . GLY A 1 284 ? 49.569 0.466 9.428 1.00 27.14 284 GLY A CA 1
ATOM 2158 C C . GLY A 1 284 ? 49.573 -1.031 9.202 1.00 28.06 284 GLY A C 1
ATOM 2159 O O . GLY A 1 284 ? 49.156 -1.501 8.142 1.00 29.05 284 GLY A O 1
ATOM 2160 N N . GLY A 1 285 ? 50.049 -1.784 10.190 1.00 27.88 285 GLY A N 1
ATOM 2161 C CA . GLY A 1 285 ? 50.080 -3.230 10.064 1.00 28.45 285 GLY A CA 1
ATOM 2162 C C . GLY A 1 285 ? 51.232 -3.743 9.223 1.00 28.34 285 GLY A C 1
ATOM 2163 O O . GLY A 1 285 ? 51.280 -4.922 8.868 1.00 29.81 285 GLY A O 1
ATOM 2164 N N . ILE A 1 286 ? 52.159 -2.848 8.902 1.00 27.45 286 ILE A N 1
ATOM 2165 C CA . ILE A 1 286 ? 53.330 -3.192 8.109 1.00 26.83 286 ILE A CA 1
ATOM 2166 C C . ILE A 1 286 ? 54.199 -4.179 8.879 1.00 26.15 286 ILE A C 1
ATOM 2167 O O . ILE A 1 286 ? 54.638 -3.887 9.992 1.00 26.28 286 ILE A O 1
ATOM 2172 N N . GLN A 1 287 ? 54.439 -5.346 8.293 1.00 24.96 287 GLN A N 1
ATOM 2173 C CA . GLN A 1 287 ? 55.266 -6.347 8.950 1.00 24.12 287 GLN A CA 1
ATOM 2174 C C . GLN A 1 287 ? 56.720 -6.153 8.566 1.00 23.82 287 GLN A C 1
ATOM 2175 O O . GLN A 1 287 ? 57.068 -6.079 7.387 1.00 22.70 287 GLN A O 1
ATOM 2181 N N . VAL A 1 288 ? 57.573 -6.078 9.577 1.00 21.28 288 VAL A N 1
ATOM 2182 C CA . VAL A 1 288 ? 58.988 -5.871 9.349 1.00 21.03 288 VAL A CA 1
ATOM 2183 C C . VAL A 1 288 ? 59.745 -7.124 8.935 1.00 20.69 288 VAL A C 1
ATOM 2184 O O . VAL A 1 288 ? 59.660 -8.168 9.585 1.00 20.57 288 VAL A O 1
ATOM 2188 N N . ASN A 1 289 ? 60.466 -7.008 7.823 1.00 20.62 289 ASN A N 1
ATOM 2189 C CA . ASN A 1 289 ? 61.297 -8.089 7.318 1.00 19.69 289 ASN A CA 1
ATOM 2190 C C . ASN A 1 289 ? 62.705 -7.502 7.252 1.00 18.76 289 ASN A C 1
ATOM 2191 O O . ASN A 1 289 ? 62.926 -6.377 7.709 1.00 18.10 289 ASN A O 1
ATOM 2196 N N . GLY A 1 290 ? 63.653 -8.249 6.698 1.00 17.69 290 GLY A N 1
ATOM 2197 C CA . GLY A 1 290 ? 65.022 -7.765 6.630 1.00 17.22 290 GLY A CA 1
ATOM 2198 C C . GLY A 1 290 ? 65.239 -6.360 6.084 1.00 17.53 290 GLY A C 1
ATOM 2199 O O . GLY A 1 290 ? 65.813 -5.511 6.768 1.00 15.99 290 GLY A O 1
ATOM 2200 N N . PRO A 1 291 ? 64.807 -6.082 4.847 1.00 17.78 291 PRO A N 1
ATOM 2201 C CA . PRO A 1 291 ? 64.985 -4.751 4.253 1.00 18.18 291 PRO A CA 1
ATOM 2202 C C . PRO A 1 291 ? 64.341 -3.637 5.073 1.00 18.77 291 PRO A C 1
ATOM 2203 O O . PRO A 1 291 ? 64.851 -2.514 5.129 1.00 18.56 291 PRO A O 1
ATOM 2207 N N . ARG A 1 292 ? 63.212 -3.948 5.702 1.00 16.93 292 ARG A N 1
ATOM 2208 C CA . ARG A 1 292 ? 62.516 -2.969 6.518 1.00 17.84 292 ARG A CA 1
ATOM 2209 C C . ARG A 1 292 ? 63.269 -2.692 7.816 1.00 16.62 292 ARG A C 1
ATOM 2210 O O . ARG A 1 292 ? 63.382 -1.539 8.227 1.00 17.43 292 ARG A O 1
ATOM 2218 N N . LEU A 1 293 ? 63.795 -3.738 8.448 1.00 16.51 293 LEU A N 1
ATOM 2219 C CA . LEU A 1 293 ? 64.560 -3.563 9.681 1.00 16.91 293 LEU A CA 1
ATOM 2220 C C . LEU A 1 293 ? 65.830 -2.777 9.353 1.00 17.08 293 LEU A C 1
ATOM 2221 O O . LEU A 1 293 ? 66.255 -1.919 10.125 1.00 16.77 293 LEU A O 1
ATOM 2226 N N . GLU A 1 294 ? 66.434 -3.074 8.205 1.00 17.43 294 GLU A N 1
ATOM 2227 C CA . GLU A 1 294 ? 67.641 -2.370 7.778 1.00 19.00 294 GLU A CA 1
ATOM 2228 C C . GLU A 1 294 ? 67.366 -0.867 7.713 1.00 18.26 294 GLU A C 1
ATOM 2229 O O . GLU A 1 294 ? 68.188 -0.055 8.149 1.00 16.96 294 GLU A O 1
ATOM 2235 N N . SER A 1 295 ? 66.206 -0.505 7.166 1.00 16.33 295 SER A N 1
ATOM 2236 C CA . SER A 1 295 ? 65.808 0.894 7.047 1.00 16.08 295 SER A CA 1
ATOM 2237 C C . SER A 1 295 ? 65.664 1.539 8.420 1.00 15.42 295 SER A C 1
ATOM 2238 O O . SER A 1 295 ? 66.152 2.644 8.648 1.00 15.26 295 SER A O 1
ATOM 2241 N N . LEU A 1 296 ? 64.999 0.843 9.339 1.00 14.86 296 LEU A N 1
ATOM 2242 C CA . LEU A 1 296 ? 64.809 1.371 10.685 1.00 14.25 296 LEU A CA 1
ATOM 2243 C C . LEU A 1 296 ? 66.151 1.618 11.365 1.00 14.89 296 LEU A C 1
ATOM 2244 O O . LEU A 1 296 ? 66.367 2.672 11.967 1.00 14.89 296 LEU A O 1
ATOM 2249 N N . VAL A 1 297 ? 67.049 0.642 11.270 1.00 13.96 297 VAL A N 1
ATOM 2250 C CA . VAL A 1 297 ? 68.368 0.768 11.882 1.00 15.22 297 VAL A CA 1
ATOM 2251 C C . VAL A 1 297 ? 69.101 2.000 11.359 1.00 15.42 297 VAL A C 1
ATOM 2252 O O . VAL A 1 297 ? 69.620 2.806 12.128 1.00 15.83 297 VAL A O 1
ATOM 2256 N N . LEU A 1 298 ? 69.138 2.144 10.042 1.00 16.82 298 LEU A N 1
ATOM 2257 C CA . LEU A 1 298 ? 69.806 3.281 9.423 1.00 16.29 298 LEU A CA 1
ATOM 2258 C C . LEU A 1 298 ? 69.206 4.616 9.874 1.00 16.64 298 LEU A C 1
ATOM 2259 O O . LEU A 1 298 ? 69.927 5.535 10.264 1.00 16.46 298 LEU A O 1
ATOM 2264 N N . THR A 1 299 ? 67.885 4.723 9.832 1.00 16.25 299 THR A N 1
ATOM 2265 C CA . THR A 1 299 ? 67.219 5.959 10.225 1.00 15.65 299 THR A CA 1
ATOM 2266 C C . THR A 1 299 ? 67.469 6.359 11.682 1.00 15.80 299 THR A C 1
ATOM 2267 O O . THR A 1 299 ? 67.835 7.502 11.966 1.00 14.79 299 THR A O 1
ATOM 2271 N N . TYR A 1 300 ? 67.283 5.415 12.599 1.00 14.88 300 TYR A N 1
ATOM 2272 C CA . TYR A 1 300 ? 67.474 5.682 14.023 1.00 13.76 300 TYR A CA 1
ATOM 2273 C C . TYR A 1 300 ? 68.926 5.967 14.405 1.00 15.35 300 TYR A C 1
ATOM 2274 O O . TYR A 1 300 ? 69.191 6.861 15.212 1.00 14.62 300 TYR A O 1
ATOM 2283 N N . VAL A 1 301 ? 69.861 5.200 13.848 1.00 14.47 301 VAL A N 1
ATOM 2284 C CA . VAL A 1 301 ? 71.272 5.409 14.149 1.00 16.12 301 VAL A CA 1
ATOM 2285 C C . VAL A 1 301 ? 71.740 6.725 13.528 1.00 17.15 301 VAL A C 1
ATOM 2286 O O . VAL A 1 301 ? 72.543 7.446 14.120 1.00 17.50 301 VAL A O 1
ATOM 2290 N N . ASN A 1 302 ? 71.229 7.042 12.341 1.00 17.61 302 ASN A N 1
ATOM 2291 C CA . ASN A 1 302 ? 71.608 8.288 11.689 1.00 18.72 302 ASN A CA 1
ATOM 2292 C C . ASN A 1 302 ? 71.102 9.460 12.516 1.00 18.49 302 ASN A C 1
ATOM 2293 O O . ASN A 1 302 ? 71.778 10.483 12.636 1.00 18.31 302 ASN A O 1
ATOM 2298 N N . ALA A 1 303 ? 69.916 9.301 13.096 1.00 17.01 303 ALA A N 1
ATOM 2299 C CA . ALA A 1 303 ? 69.330 10.351 13.918 1.00 17.77 303 ALA A CA 1
ATOM 2300 C C . ALA A 1 303 ? 70.200 10.596 15.143 1.00 18.31 303 ALA A C 1
ATOM 2301 O O . ALA A 1 303 ? 70.519 11.739 15.463 1.00 19.52 303 ALA A O 1
ATOM 2303 N N . ILE A 1 304 ? 70.593 9.522 15.826 1.00 17.64 304 ILE A N 1
ATOM 2304 C CA . ILE A 1 304 ? 71.432 9.654 17.012 1.00 19.64 304 ILE A CA 1
ATOM 2305 C C . ILE A 1 304 ? 72.782 10.280 16.650 1.00 21.12 304 ILE A C 1
ATOM 2306 O O . ILE A 1 304 ? 73.296 11.129 17.382 1.00 22.01 304 ILE A O 1
ATOM 2311 N N . SER A 1 305 ? 73.341 9.863 15.517 1.00 21.71 305 SER A N 1
ATOM 2312 C CA . SER A 1 305 ? 74.625 10.375 15.042 1.00 25.75 305 SER A CA 1
ATOM 2313 C C . SER A 1 305 ? 74.538 11.848 14.650 1.00 26.26 305 SER A C 1
ATOM 2314 O O . SER A 1 305 ? 75.542 12.563 14.656 1.00 27.20 305 SER A O 1
ATOM 2317 N N . SER A 1 306 ? 73.335 12.291 14.299 1.00 26.48 306 SER A N 1
ATOM 2318 C CA . SER A 1 306 ? 73.108 13.674 13.895 1.00 27.42 306 SER A CA 1
ATOM 2319 C C . SER A 1 306 ? 72.869 14.569 15.105 1.00 26.78 306 SER A C 1
ATOM 2320 O O . SER A 1 306 ? 72.852 15.793 14.984 1.00 27.63 306 SER A O 1
ATOM 2323 N N . GLY A 1 307 ? 72.683 13.953 16.267 1.00 26.38 307 GLY A N 1
ATOM 2324 C CA . GLY A 1 307 ? 72.428 14.715 17.475 1.00 25.80 307 GLY A CA 1
ATOM 2325 C C . GLY A 1 307 ? 70.942 14.970 17.634 1.00 25.79 307 GLY A C 1
ATOM 2326 O O . GLY A 1 307 ? 70.528 15.839 18.406 1.00 26.59 307 GLY A O 1
ATOM 2327 N N . ASP A 1 308 ? 70.138 14.210 16.896 1.00 24.70 308 ASP A N 1
ATOM 2328 C CA . ASP A 1 308 ? 68.687 14.340 16.954 1.00 24.86 308 ASP A CA 1
ATOM 2329 C C . ASP A 1 308 ? 68.092 13.133 17.672 1.00 24.21 308 ASP A C 1
ATOM 2330 O O . ASP A 1 308 ? 68.801 12.174 17.973 1.00 24.58 308 ASP A O 1
ATOM 2335 N N . LEU A 1 309 ? 66.796 13.184 17.957 1.00 22.40 309 LEU A N 1
ATOM 2336 C CA . LEU A 1 309 ? 66.140 12.077 18.642 1.00 20.71 309 LEU A CA 1
ATOM 2337 C C . LEU A 1 309 ? 65.506 11.133 17.640 1.00 20.14 309 LEU A C 1
ATOM 2338 O O . LEU A 1 309 ? 64.865 11.570 16.680 1.00 20.13 309 LEU A O 1
ATOM 2343 N N . PRO A 1 310 ? 65.691 9.819 17.834 1.00 18.69 310 PRO A N 1
ATOM 2344 C CA . PRO A 1 310 ? 65.086 8.865 16.902 1.00 18.28 310 PRO A CA 1
ATOM 2345 C C . PRO A 1 310 ? 63.576 9.038 17.008 1.00 18.95 310 PRO A C 1
ATOM 2346 O O . PRO A 1 310 ? 63.032 9.151 18.106 1.00 18.52 310 PRO A O 1
ATOM 2350 N N . CYS A 1 311 ? 62.906 9.085 15.863 1.00 18.41 311 CYS A N 1
ATOM 2351 C CA . CYS A 1 311 ? 61.464 9.294 15.825 1.00 19.03 311 CYS A CA 1
ATOM 2352 C C . CYS A 1 311 ? 60.773 8.207 15.016 1.00 18.83 311 CYS A C 1
ATOM 2353 O O . CYS A 1 311 ? 61.068 8.015 13.837 1.00 18.33 311 CYS A O 1
ATOM 2356 N N . MET A 1 312 ? 59.841 7.508 15.653 1.00 17.02 312 MET A N 1
ATOM 2357 C CA . MET A 1 312 ? 59.120 6.425 15.003 1.00 18.48 312 MET A CA 1
ATOM 2358 C C . MET A 1 312 ? 58.401 6.879 13.730 1.00 19.49 312 MET A C 1
ATOM 2359 O O . MET A 1 312 ? 58.516 6.235 12.690 1.00 18.91 312 MET A O 1
ATOM 2364 N N . GLU A 1 313 ? 57.675 7.991 13.813 1.00 19.69 313 GLU A N 1
ATOM 2365 C CA . GLU A 1 313 ? 56.947 8.507 12.656 1.00 22.18 313 GLU A CA 1
ATOM 2366 C C . GLU A 1 313 ? 57.902 8.742 11.482 1.00 21.37 313 GLU A C 1
ATOM 2367 O O . GLU A 1 313 ? 57.644 8.296 10.355 1.00 19.66 313 GLU A O 1
ATOM 2373 N N . ASN A 1 314 ? 59.003 9.440 11.750 1.00 20.75 314 ASN A N 1
ATOM 2374 C CA . ASN A 1 314 ? 59.998 9.726 10.723 1.00 20.96 314 ASN A CA 1
ATOM 2375 C C . ASN A 1 314 ? 60.546 8.457 10.084 1.00 20.19 314 ASN A C 1
ATOM 2376 O O . ASN A 1 314 ? 60.791 8.420 8.876 1.00 20.88 314 ASN A O 1
ATOM 2381 N N . ALA A 1 315 ? 60.749 7.417 10.891 1.00 18.44 315 ALA A N 1
ATOM 2382 C CA . ALA A 1 315 ? 61.287 6.162 10.379 1.00 17.19 315 ALA A CA 1
ATOM 2383 C C . ALA A 1 315 ? 60.309 5.490 9.421 1.00 19.06 315 ALA A C 1
ATOM 2384 O O . ALA A 1 315 ? 60.719 4.952 8.395 1.00 19.12 315 ALA A O 1
ATOM 2386 N N . VAL A 1 316 ? 59.022 5.522 9.758 1.00 18.94 316 VAL A N 1
ATOM 2387 C CA . VAL A 1 316 ? 58.006 4.913 8.909 1.00 20.41 316 VAL A CA 1
ATOM 2388 C C . VAL A 1 316 ? 57.956 5.667 7.585 1.00 20.48 316 VAL A C 1
ATOM 2389 O O . VAL A 1 316 ? 57.887 5.058 6.518 1.00 19.78 316 VAL A O 1
ATOM 2393 N N . LEU A 1 317 ? 57.992 6.993 7.665 1.00 18.99 317 LEU A N 1
ATOM 2394 C CA . LEU A 1 317 ? 57.960 7.828 6.469 1.00 21.79 317 LEU A CA 1
ATOM 2395 C C . LEU A 1 317 ? 59.204 7.601 5.616 1.00 21.57 317 LEU A C 1
ATOM 2396 O O . LEU A 1 317 ? 59.131 7.576 4.388 1.00 21.62 317 LEU A O 1
ATOM 2401 N N . ALA A 1 318 ? 60.352 7.448 6.270 1.00 21.05 318 ALA A N 1
ATOM 2402 C CA . ALA A 1 318 ? 61.593 7.215 5.549 1.00 20.27 318 ALA A CA 1
ATOM 2403 C C . ALA A 1 318 ? 61.458 5.898 4.795 1.00 19.10 318 ALA A C 1
ATOM 2404 O O . ALA A 1 318 ? 61.887 5.779 3.650 1.00 18.97 318 ALA A O 1
ATOM 2406 N N . LEU A 1 319 ? 60.845 4.912 5.442 1.00 18.49 319 LEU A N 1
ATOM 2407 C CA . LEU A 1 319 ? 60.647 3.614 4.820 1.00 18.55 319 LEU A CA 1
ATOM 2408 C C . LEU A 1 319 ? 59.673 3.765 3.654 1.00 18.13 319 LEU A C 1
ATOM 2409 O O . LEU A 1 319 ? 59.861 3.158 2.602 1.00 18.44 319 LEU A O 1
ATOM 2414 N N . ALA A 1 320 ? 58.645 4.590 3.845 1.00 18.23 320 ALA A N 1
ATOM 2415 C CA . ALA A 1 320 ? 57.638 4.817 2.805 1.00 19.57 320 ALA A CA 1
ATOM 2416 C C . ALA A 1 320 ? 58.274 5.383 1.544 1.00 20.38 320 ALA A C 1
ATOM 2417 O O . ALA A 1 320 ? 57.947 4.964 0.432 1.00 19.14 320 ALA A O 1
ATOM 2419 N N . GLN A 1 321 ? 59.183 6.338 1.722 1.00 20.85 321 GLN A N 1
ATOM 2420 C CA . GLN A 1 321 ? 59.867 6.961 0.593 1.00 22.25 321 GLN A CA 1
ATOM 2421 C C . GLN A 1 321 ? 60.521 5.911 -0.294 1.00 22.22 321 GLN A C 1
ATOM 2422 O O . GLN A 1 321 ? 60.420 5.960 -1.520 1.00 22.21 321 GLN A O 1
ATOM 2428 N N . ILE A 1 322 ? 61.189 4.956 0.339 1.00 22.05 322 ILE A N 1
ATOM 2429 C CA . ILE A 1 322 ? 61.869 3.888 -0.376 1.00 21.37 322 ILE A CA 1
ATOM 2430 C C . ILE A 1 322 ? 60.917 2.928 -1.081 1.00 21.21 322 ILE A C 1
ATOM 2431 O O . ILE A 1 322 ? 61.052 2.669 -2.283 1.00 20.74 322 ILE A O 1
ATOM 2436 N N . GLU A 1 323 ? 59.958 2.395 -0.335 1.00 20.09 323 GLU A N 1
ATOM 2437 C CA . GLU A 1 323 ? 59.017 1.449 -0.906 1.00 20.64 323 GLU A CA 1
ATOM 2438 C C . GLU A 1 323 ? 58.037 2.052 -1.907 1.00 19.61 323 GLU A C 1
ATOM 2439 O O . GLU A 1 323 ? 57.655 1.378 -2.860 1.00 21.92 323 GLU A O 1
ATOM 2445 N N . ASN A 1 324 ? 57.645 3.308 -1.712 1.00 18.52 324 ASN A N 1
ATOM 2446 C CA . ASN A 1 324 ? 56.720 3.953 -2.643 1.00 18.64 324 ASN A CA 1
ATOM 2447 C C . ASN A 1 324 ? 57.412 4.228 -3.970 1.00 19.21 324 ASN A C 1
ATOM 2448 O O . ASN A 1 324 ? 56.796 4.115 -5.031 1.00 18.72 324 ASN A O 1
ATOM 2453 N N . SER A 1 325 ? 58.688 4.599 -3.911 1.00 20.14 325 SER A N 1
ATOM 2454 C CA . SER A 1 325 ? 59.449 4.863 -5.128 1.00 21.55 325 SER A CA 1
ATOM 2455 C C . SER A 1 325 ? 59.558 3.564 -5.913 1.00 21.61 325 SER A C 1
ATOM 2456 O O . SER A 1 325 ? 59.382 3.550 -7.134 1.00 21.92 325 SER A O 1
ATOM 2459 N N . ALA A 1 326 ? 59.837 2.472 -5.205 1.00 19.32 326 ALA A N 1
ATOM 2460 C CA . ALA A 1 326 ? 59.955 1.163 -5.824 1.00 20.19 326 ALA A CA 1
ATOM 2461 C C . ALA A 1 326 ? 58.591 0.713 -6.351 1.00 19.87 326 ALA A C 1
ATOM 2462 O O . ALA A 1 326 ? 58.511 0.033 -7.373 1.00 20.12 326 ALA A O 1
ATOM 2464 N N . ALA A 1 327 ? 57.525 1.101 -5.650 1.00 19.32 327 ALA A N 1
ATOM 2465 C CA . ALA A 1 327 ? 56.163 0.736 -6.045 1.00 18.50 327 ALA A CA 1
ATOM 2466 C C . ALA A 1 327 ? 55.777 1.385 -7.371 1.00 18.01 327 ALA A C 1
ATOM 2467 O O . ALA A 1 327 ? 55.082 0.778 -8.188 1.00 18.68 327 ALA A O 1
ATOM 2469 N N . VAL A 1 328 ? 56.210 2.622 -7.578 1.00 17.56 328 VAL A N 1
ATOM 2470 C CA . VAL A 1 328 ? 55.906 3.315 -8.823 1.00 18.08 328 VAL A CA 1
ATOM 2471 C C . VAL A 1 328 ? 56.627 2.594 -9.956 1.00 17.69 328 VAL A C 1
ATOM 2472 O O . VAL A 1 328 ? 56.045 2.335 -11.010 1.00 17.26 328 VAL A O 1
ATOM 2476 N N . GLN A 1 329 ? 57.892 2.253 -9.732 1.00 17.69 329 GLN A N 1
ATOM 2477 C CA . GLN A 1 329 ? 58.674 1.560 -10.753 1.00 19.02 329 GLN A CA 1
ATOM 2478 C C . GLN A 1 329 ? 58.091 0.189 -11.074 1.00 18.37 329 GLN A C 1
ATOM 2479 O O . GLN A 1 329 ? 58.071 -0.229 -12.234 1.00 18.61 329 GLN A O 1
ATOM 2485 N N . LYS A 1 330 ? 57.619 -0.505 -10.045 1.00 18.07 330 LYS A N 1
ATOM 2486 C CA . LYS A 1 330 ? 57.036 -1.830 -10.217 1.00 18.63 330 LYS A CA 1
ATOM 2487 C C . LYS A 1 330 ? 55.723 -1.736 -10.999 1.00 17.41 330 LYS A C 1
ATOM 2488 O O . LYS A 1 330 ? 55.427 -2.590 -11.836 1.00 18.41 330 LYS A O 1
ATOM 2494 N N . ALA A 1 331 ? 54.943 -0.697 -10.720 1.00 16.15 331 ALA A N 1
ATOM 2495 C CA . ALA A 1 331 ? 53.663 -0.497 -11.398 1.00 15.97 331 ALA A CA 1
ATOM 2496 C C . ALA A 1 331 ? 53.885 -0.163 -12.874 1.00 16.40 331 ALA A C 1
ATOM 2497 O O . ALA A 1 331 ? 53.192 -0.686 -13.748 1.00 15.71 331 ALA A O 1
ATOM 2499 N N . ILE A 1 332 ? 54.847 0.712 -13.148 1.00 15.99 332 ILE A N 1
ATOM 2500 C CA . ILE A 1 332 ? 55.149 1.093 -14.528 1.00 18.05 332 ILE A CA 1
ATOM 2501 C C . ILE A 1 332 ? 55.645 -0.129 -15.295 1.00 18.47 332 ILE A C 1
ATOM 2502 O O . ILE A 1 332 ? 55.310 -0.319 -16.468 1.00 18.87 332 ILE A O 1
ATOM 2507 N N . ALA A 1 333 ? 56.440 -0.958 -14.628 1.00 18.20 333 ALA A N 1
ATOM 2508 C CA . ALA A 1 333 ? 56.966 -2.167 -15.246 1.00 19.20 333 ALA A CA 1
ATOM 2509 C C . ALA A 1 333 ? 55.814 -3.099 -15.606 1.00 19.45 333 ALA A C 1
ATOM 2510 O O . ALA A 1 333 ? 55.813 -3.713 -16.671 1.00 20.13 333 ALA A O 1
ATOM 2512 N N . HIS A 1 334 ? 54.831 -3.194 -14.714 1.00 17.19 334 HIS A N 1
ATOM 2513 C CA . HIS A 1 334 ? 53.676 -4.053 -14.944 1.00 17.63 334 HIS A CA 1
ATOM 2514 C C . HIS A 1 334 ? 52.861 -3.555 -16.134 1.00 16.68 334 HIS A C 1
ATOM 2515 O O . HIS A 1 334 ? 52.403 -4.344 -16.958 1.00 15.71 334 HIS A O 1
ATOM 2522 N N . TYR A 1 335 ? 52.675 -2.244 -16.214 1.00 15.38 335 TYR A N 1
ATOM 2523 C CA . TYR A 1 335 ? 51.923 -1.652 -17.317 1.00 15.78 335 TYR A CA 1
ATOM 2524 C C . TYR A 1 335 ? 52.603 -1.991 -18.644 1.00 17.24 335 TYR A C 1
ATOM 2525 O O . TYR A 1 335 ? 51.971 -2.521 -19.568 1.00 14.61 335 TYR A O 1
ATOM 2534 N N . GLU A 1 336 ? 53.895 -1.687 -18.727 1.00 18.28 336 GLU A N 1
ATOM 2535 C CA . GLU A 1 336 ? 54.669 -1.945 -19.942 1.00 21.10 336 GLU A CA 1
ATOM 2536 C C . GLU A 1 336 ? 54.590 -3.404 -20.359 1.00 20.87 336 GLU A C 1
ATOM 2537 O O . GLU A 1 336 ? 54.443 -3.714 -21.544 1.00 20.41 336 GLU A O 1
ATOM 2543 N N . GLN A 1 337 ? 54.694 -4.298 -19.383 1.00 20.65 337 GLN A N 1
ATOM 2544 C CA . GLN A 1 337 ? 54.639 -5.730 -19.652 1.00 20.67 337 GLN A CA 1
ATOM 2545 C C . GLN A 1 337 ? 53.291 -6.143 -20.238 1.00 19.33 337 GLN A C 1
ATOM 2546 O O . GLN A 1 337 ? 53.232 -6.822 -21.267 1.00 18.92 337 GLN A O 1
ATOM 2552 N N . GLN A 1 338 ? 52.207 -5.733 -19.586 1.00 17.82 338 GLN A N 1
ATOM 2553 C CA . GLN A 1 338 ? 50.877 -6.094 -20.056 1.00 17.81 338 GLN A CA 1
ATOM 2554 C C . GLN A 1 338 ? 50.563 -5.519 -21.431 1.00 17.05 338 GLN A C 1
ATOM 2555 O O . GLN A 1 338 ? 50.017 -6.213 -22.287 1.00 16.89 338 GLN A O 1
ATOM 2561 N N . MET A 1 339 ? 50.907 -4.257 -21.653 1.00 15.27 339 MET A N 1
ATOM 2562 C CA . MET A 1 339 ? 50.641 -3.647 -22.949 1.00 16.11 339 MET A CA 1
ATOM 2563 C C . MET A 1 339 ? 51.442 -4.353 -24.032 1.00 16.71 339 MET A C 1
ATOM 2564 O O . MET A 1 339 ? 50.928 -4.635 -25.113 1.00 17.87 339 MET A O 1
ATOM 2569 N N . GLY A 1 340 ? 52.702 -4.651 -23.729 1.00 17.89 340 GLY A N 1
ATOM 2570 C CA . GLY A 1 340 ? 53.555 -5.307 -24.704 1.00 18.74 340 GLY A CA 1
ATOM 2571 C C . GLY A 1 340 ? 53.104 -6.698 -25.093 1.00 18.81 340 GLY A C 1
ATOM 2572 O O . GLY A 1 340 ? 53.233 -7.099 -26.250 1.00 19.22 340 GLY A O 1
ATOM 2573 N N . GLN A 1 341 ? 52.568 -7.437 -24.131 1.00 19.54 341 GLN A N 1
ATOM 2574 C CA . GLN A 1 341 ? 52.116 -8.794 -24.390 1.00 21.28 341 GLN A CA 1
ATOM 2575 C C . GLN A 1 341 ? 50.778 -8.869 -25.120 1.00 20.80 341 GLN A C 1
ATOM 2576 O O . GLN A 1 341 ? 50.465 -9.886 -25.738 1.00 22.17 341 GLN A O 1
ATOM 2582 N N . LYS A 1 342 ? 50.002 -7.790 -25.075 1.00 19.54 342 LYS A N 1
ATOM 2583 C CA . LYS A 1 342 ? 48.680 -7.795 -25.696 1.00 19.66 342 LYS A CA 1
ATOM 2584 C C . LYS A 1 342 ? 48.463 -6.927 -26.932 1.00 19.42 342 LYS A C 1
ATOM 2585 O O . LYS A 1 342 ? 47.589 -7.227 -27.744 1.00 19.71 342 LYS A O 1
ATOM 2591 N N . VAL A 1 343 ? 49.240 -5.861 -27.084 1.00 17.91 343 VAL A N 1
ATOM 2592 C CA . VAL A 1 343 ? 49.057 -4.969 -28.228 1.00 19.17 343 VAL A CA 1
ATOM 2593 C C . VAL A 1 343 ? 49.540 -5.525 -29.572 1.00 18.16 343 VAL A C 1
ATOM 2594 O O . VAL A 1 343 ? 50.575 -6.189 -29.654 1.00 17.77 343 VAL A O 1
ATOM 2598 N N . GLN A 1 344 ? 48.755 -5.272 -30.614 1.00 16.00 344 GLN A N 1
ATOM 2599 C CA . GLN A 1 344 ? 49.102 -5.674 -31.974 1.00 16.24 344 GLN A CA 1
ATOM 2600 C C . GLN A 1 344 ? 48.888 -4.414 -32.805 1.00 16.43 344 GLN A C 1
ATOM 2601 O O . GLN A 1 344 ? 47.755 -3.964 -32.970 1.00 16.44 344 GLN A O 1
ATOM 2607 N N . LEU A 1 345 ? 49.974 -3.842 -33.314 1.00 17.10 345 LEU A N 1
ATOM 2608 C CA . LEU A 1 345 ? 49.892 -2.603 -34.086 1.00 17.81 345 LEU A CA 1
ATOM 2609 C C . LEU A 1 345 ? 49.975 -2.800 -35.594 1.00 18.83 345 LEU A C 1
ATOM 2610 O O . LEU A 1 345 ? 50.742 -3.630 -36.084 1.00 20.83 345 LEU A O 1
ATOM 2615 N N . PRO A 1 346 ? 49.164 -2.043 -36.351 1.00 17.97 346 PRO A N 1
ATOM 2616 C CA . PRO A 1 346 ? 48.214 -1.057 -35.821 1.00 16.17 346 PRO A CA 1
ATOM 2617 C C . PRO A 1 346 ? 46.958 -1.728 -35.264 1.00 16.33 346 PRO A C 1
ATOM 2618 O O . PRO A 1 346 ? 46.587 -2.810 -35.713 1.00 15.70 346 PRO A O 1
ATOM 2622 N N . THR A 1 347 ? 46.307 -1.099 -34.287 1.00 15.90 347 THR A N 1
ATOM 2623 C CA . THR A 1 347 ? 45.093 -1.685 -33.721 1.00 15.70 347 THR A CA 1
ATOM 2624 C C . THR A 1 347 ? 43.940 -1.514 -34.701 1.00 17.12 347 THR A C 1
ATOM 2625 O O . THR A 1 347 ? 43.961 -0.611 -35.542 1.00 18.23 347 THR A O 1
ATOM 2629 N N . GLU A 1 348 ? 42.945 -2.392 -34.607 1.00 18.86 348 GLU A N 1
ATOM 2630 C CA . GLU A 1 348 ? 41.790 -2.326 -35.498 1.00 21.40 348 GLU A CA 1
ATOM 2631 C C . GLU A 1 348 ? 41.122 -0.961 -35.355 1.00 20.69 348 GLU A C 1
ATOM 2632 O O . GLU A 1 348 ? 40.705 -0.353 -36.338 1.00 20.79 348 GLU A O 1
ATOM 2638 N N . SER A 1 349 ? 41.046 -0.478 -34.118 1.00 20.56 349 SER A N 1
ATOM 2639 C CA . SER A 1 349 ? 40.416 0.805 -33.830 1.00 19.96 349 SER A CA 1
ATOM 2640 C C . SER A 1 349 ? 41.087 1.472 -32.637 1.00 19.56 349 SER A C 1
ATOM 2641 O O . SER A 1 349 ? 41.863 0.842 -31.923 1.00 18.44 349 SER A O 1
ATOM 2644 N N . LEU A 1 350 ? 40.787 2.747 -32.411 1.00 19.31 350 LEU A N 1
ATOM 2645 C CA . LEU A 1 350 ? 41.379 3.437 -31.273 1.00 18.50 350 LEU A CA 1
ATOM 2646 C C . LEU A 1 350 ? 40.794 2.840 -29.994 1.00 19.43 350 LEU A C 1
ATOM 2647 O O . LEU A 1 350 ? 41.493 2.700 -28.987 1.00 18.75 350 LEU A O 1
ATOM 2652 N N . GLN A 1 351 ? 39.512 2.481 -30.043 1.00 19.18 351 GLN A N 1
ATOM 2653 C CA . GLN A 1 351 ? 38.838 1.894 -28.893 1.00 21.59 351 GLN A CA 1
ATOM 2654 C C . GLN A 1 351 ? 39.608 0.656 -28.432 1.00 20.70 351 GLN A C 1
ATOM 2655 O O . GLN A 1 351 ? 39.771 0.426 -27.231 1.00 20.59 351 GLN A O 1
ATOM 2661 N N . GLU A 1 352 ? 40.090 -0.134 -29.386 1.00 18.13 352 GLU A N 1
ATOM 2662 C CA . GLU A 1 352 ? 40.850 -1.332 -29.047 1.00 18.48 352 GLU A CA 1
ATOM 2663 C C . GLU A 1 352 ? 42.071 -0.967 -28.206 1.00 17.20 352 GLU A C 1
ATOM 2664 O O . GLU A 1 352 ? 42.291 -1.540 -27.136 1.00 17.91 352 GLU A O 1
ATOM 2670 N N . LEU A 1 353 ? 42.851 -0.001 -28.683 1.00 15.06 353 LEU A N 1
ATOM 2671 C CA . LEU A 1 353 ? 44.055 0.412 -27.970 1.00 15.15 353 LEU A CA 1
ATOM 2672 C C . LEU A 1 353 ? 43.734 1.024 -26.614 1.00 16.15 353 LEU A C 1
ATOM 2673 O O . LEU A 1 353 ? 44.410 0.747 -25.623 1.00 15.70 353 LEU A O 1
ATOM 2678 N N . LEU A 1 354 ? 42.709 1.867 -26.564 1.00 15.08 354 LEU A N 1
ATOM 2679 C CA . LEU A 1 354 ? 42.364 2.498 -25.299 1.00 17.97 354 LEU A CA 1
ATOM 2680 C C . LEU A 1 354 ? 41.806 1.492 -24.300 1.00 18.35 354 LEU A C 1
ATOM 2681 O O . LEU A 1 354 ? 42.037 1.624 -23.095 1.00 20.14 354 LEU A O 1
ATOM 2686 N N . ASP A 1 355 ? 41.086 0.483 -24.784 1.00 17.83 355 ASP A N 1
ATOM 2687 C CA . ASP A 1 355 ? 40.557 -0.524 -23.873 1.00 20.00 355 ASP A CA 1
ATOM 2688 C C . ASP A 1 355 ? 41.713 -1.284 -23.227 1.00 18.58 355 ASP A C 1
ATOM 2689 O O . ASP A 1 355 ? 41.672 -1.591 -22.033 1.00 18.20 355 ASP A O 1
ATOM 2694 N N . LEU A 1 356 ? 42.740 -1.584 -24.018 1.00 16.78 356 LEU A N 1
ATOM 2695 C CA . LEU A 1 356 ? 43.906 -2.306 -23.511 1.00 15.63 356 LEU A CA 1
ATOM 2696 C C . LEU A 1 356 ? 44.667 -1.426 -22.531 1.00 15.73 356 LEU A C 1
ATOM 2697 O O . LEU A 1 356 ? 45.147 -1.895 -21.491 1.00 14.97 356 LEU A O 1
ATOM 2702 N N . HIS A 1 357 ? 44.771 -0.144 -22.863 1.00 13.92 357 HIS A N 1
ATOM 2703 C CA . HIS A 1 357 ? 45.462 0.808 -22.005 1.00 15.06 357 HIS A CA 1
ATOM 2704 C C . HIS A 1 357 ? 44.760 0.889 -20.657 1.00 15.74 357 HIS A C 1
ATOM 2705 O O . HIS A 1 357 ? 45.395 0.828 -19.605 1.00 15.30 357 HIS A O 1
ATOM 2712 N N . ARG A 1 358 ? 43.441 1.034 -20.706 1.00 16.19 358 ARG A N 1
ATOM 2713 C CA . ARG A 1 358 ? 42.617 1.142 -19.508 1.00 18.14 358 ARG A CA 1
ATOM 2714 C C . ARG A 1 358 ? 42.801 -0.072 -18.607 1.00 17.01 358 ARG A C 1
ATOM 2715 O O . ARG A 1 358 ? 42.958 0.066 -17.397 1.00 16.91 358 ARG A O 1
ATOM 2723 N N . ASP A 1 359 ? 42.784 -1.261 -19.202 1.00 15.74 359 ASP A N 1
ATOM 2724 C CA . ASP A 1 359 ? 42.945 -2.497 -18.446 1.00 15.44 359 ASP A CA 1
ATOM 2725 C C . ASP A 1 359 ? 44.340 -2.621 -17.832 1.00 15.12 359 ASP A C 1
ATOM 2726 O O . ASP A 1 359 ? 44.493 -3.050 -16.682 1.00 13.07 359 ASP A O 1
ATOM 2731 N N . SER A 1 360 ? 45.354 -2.248 -18.602 1.00 13.10 360 SER A N 1
ATOM 2732 C CA . SER A 1 360 ? 46.736 -2.320 -18.132 1.00 13.77 360 SER A CA 1
ATOM 2733 C C . SER A 1 360 ? 46.983 -1.287 -17.038 1.00 13.65 360 SER A C 1
ATOM 2734 O O . SER A 1 360 ? 47.673 -1.557 -16.052 1.00 14.87 360 SER A O 1
ATOM 2737 N N . GLU A 1 361 ? 46.414 -0.102 -17.224 1.00 13.08 361 GLU A N 1
ATOM 2738 C CA . GLU A 1 361 ? 46.540 0.982 -16.263 1.00 13.77 361 GLU A CA 1
ATOM 2739 C C . GLU A 1 361 ? 45.871 0.596 -14.945 1.00 14.11 361 GLU A C 1
ATOM 2740 O O . GLU A 1 361 ? 46.416 0.866 -13.870 1.00 14.02 361 GLU A O 1
ATOM 2746 N N . ARG A 1 362 ? 44.703 -0.044 -15.021 1.00 13.90 362 ARG A N 1
ATOM 2747 C CA . ARG A 1 362 ? 44.001 -0.448 -13.803 1.00 16.42 362 ARG A CA 1
ATOM 2748 C C . ARG A 1 362 ? 44.852 -1.439 -13.019 1.00 15.75 362 ARG A C 1
ATOM 2749 O O . ARG A 1 362 ? 44.965 -1.338 -11.799 1.00 16.19 362 ARG A O 1
ATOM 2757 N N . GLU A 1 363 ? 45.460 -2.389 -13.722 1.00 15.37 363 GLU A N 1
ATOM 2758 C CA . GLU A 1 363 ? 46.309 -3.375 -13.063 1.00 16.23 363 GLU A CA 1
ATOM 2759 C C . GLU A 1 363 ? 47.557 -2.722 -12.479 1.00 15.84 363 GLU A C 1
ATOM 2760 O O . GLU A 1 363 ? 48.013 -3.094 -11.400 1.00 15.91 363 GLU A O 1
ATOM 2766 N N . ALA A 1 364 ? 48.108 -1.744 -13.191 1.00 14.98 364 ALA A N 1
ATOM 2767 C CA . ALA A 1 364 ? 49.308 -1.054 -12.723 1.00 14.29 364 ALA A CA 1
ATOM 2768 C C . ALA A 1 364 ? 49.023 -0.263 -11.449 1.00 14.76 364 ALA A C 1
ATOM 2769 O O . ALA A 1 364 ? 49.819 -0.274 -10.502 1.00 14.91 364 ALA A O 1
ATOM 2771 N N . ILE A 1 365 ? 47.893 0.437 -11.428 1.00 13.53 365 ILE A N 1
ATOM 2772 C CA . ILE A 1 365 ? 47.524 1.216 -10.255 1.00 15.58 365 ILE A CA 1
ATOM 2773 C C . ILE A 1 365 ? 47.312 0.283 -9.065 1.00 15.84 365 ILE A C 1
ATOM 2774 O O . ILE A 1 365 ? 47.638 0.639 -7.931 1.00 15.74 365 ILE A O 1
ATOM 2779 N N . GLU A 1 366 ? 46.777 -0.908 -9.323 1.00 16.26 366 GLU A N 1
ATOM 2780 C CA . GLU A 1 366 ? 46.542 -1.879 -8.249 1.00 17.73 366 GLU A CA 1
ATOM 2781 C C . GLU A 1 366 ? 47.867 -2.363 -7.672 1.00 17.89 366 GLU A C 1
ATOM 2782 O O . GLU A 1 366 ? 47.980 -2.597 -6.467 1.00 16.34 366 GLU A O 1
ATOM 2788 N N . VAL A 1 367 ? 48.862 -2.521 -8.541 1.00 16.71 367 VAL A N 1
ATOM 2789 C CA . VAL A 1 367 ? 50.194 -2.947 -8.124 1.00 17.07 367 VAL A CA 1
ATOM 2790 C C . VAL A 1 367 ? 50.765 -1.876 -7.198 1.00 17.51 367 VAL A C 1
ATOM 2791 O O . VAL A 1 367 ? 51.338 -2.180 -6.146 1.00 17.56 367 VAL A O 1
ATOM 2795 N N . PHE A 1 368 ? 50.605 -0.617 -7.598 1.00 16.44 368 PHE A N 1
ATOM 2796 C CA . PHE A 1 368 ? 51.098 0.502 -6.809 1.00 17.73 368 PHE A CA 1
ATOM 2797 C C . PHE A 1 368 ? 50.396 0.598 -5.458 1.00 18.60 368 PHE A C 1
ATOM 2798 O O . PHE A 1 368 ? 51.043 0.744 -4.417 1.00 19.67 368 PHE A O 1
ATOM 2806 N N . ILE A 1 369 ? 49.072 0.530 -5.483 1.00 18.70 369 ILE A N 1
ATOM 2807 C CA . ILE A 1 369 ? 48.277 0.625 -4.265 1.00 20.68 369 ILE A CA 1
ATOM 2808 C C . ILE A 1 369 ? 48.632 -0.439 -3.233 1.00 22.17 369 ILE A C 1
ATOM 2809 O O . ILE A 1 369 ? 48.760 -0.132 -2.050 1.00 23.68 369 ILE A O 1
ATOM 2814 N N . ARG A 1 370 ? 48.805 -1.683 -3.669 1.00 23.30 370 ARG A N 1
ATOM 2815 C CA . ARG A 1 370 ? 49.121 -2.755 -2.730 1.00 25.22 370 ARG A CA 1
ATOM 2816 C C . ARG A 1 370 ? 50.566 -2.753 -2.243 1.00 25.87 370 ARG A C 1
ATOM 2817 O O . ARG A 1 370 ? 50.878 -3.376 -1.226 1.00 25.39 370 ARG A O 1
ATOM 2825 N N . SER A 1 371 ? 51.439 -2.052 -2.962 1.00 24.37 371 SER A N 1
ATOM 2826 C CA . SER A 1 371 ? 52.855 -1.990 -2.606 1.00 24.80 371 SER A CA 1
ATOM 2827 C C . SER A 1 371 ? 53.261 -0.687 -1.930 1.00 23.87 371 SER A C 1
ATOM 2828 O O . SER A 1 371 ? 54.424 -0.512 -1.569 1.00 25.40 371 SER A O 1
ATOM 2831 N N . SER A 1 372 ? 52.316 0.228 -1.756 1.00 22.71 372 SER A N 1
ATOM 2832 C CA . SER A 1 372 ? 52.636 1.509 -1.145 1.00 22.14 372 SER A CA 1
ATOM 2833 C C . SER A 1 372 ? 51.912 1.769 0.167 1.00 22.03 372 SER A C 1
ATOM 2834 O O . SER A 1 372 ? 50.985 1.055 0.537 1.00 22.40 372 SER A O 1
ATOM 2837 N N . PHE A 1 373 ? 52.362 2.805 0.865 1.00 21.05 373 PHE A N 1
ATOM 2838 C CA . PHE A 1 373 ? 51.771 3.219 2.127 1.00 21.55 373 PHE A CA 1
ATOM 2839 C C . PHE A 1 373 ? 52.279 4.604 2.503 1.00 21.01 373 PHE A C 1
ATOM 2840 O O . PHE A 1 373 ? 53.362 5.016 2.087 1.00 20.92 373 PHE A O 1
ATOM 2848 N N . LYS A 1 374 ? 51.478 5.329 3.274 1.00 22.65 374 LYS A N 1
ATOM 2849 C 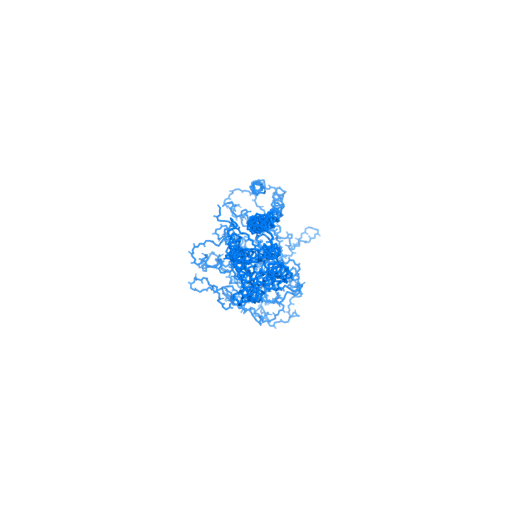CA . LYS A 1 374 ? 51.834 6.673 3.707 1.00 24.80 374 LYS A CA 1
ATOM 2850 C C . LYS A 1 374 ? 52.244 7.571 2.538 1.00 25.79 374 LYS A C 1
ATOM 2851 O O . LYS A 1 374 ? 53.231 8.303 2.6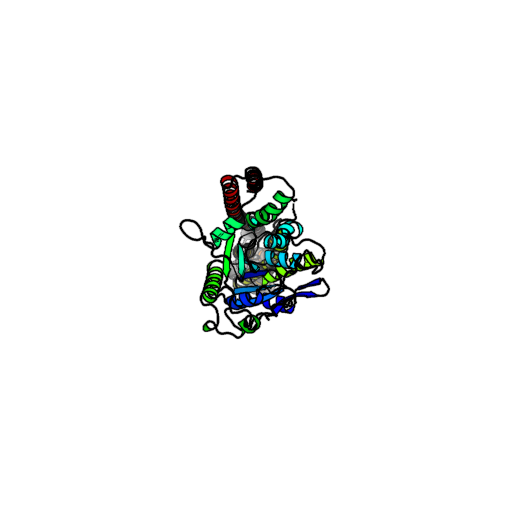28 1.00 25.37 374 LYS A O 1
ATOM 2857 N N . ASP A 1 375 ? 51.496 7.516 1.439 1.00 27.29 375 ASP A N 1
ATOM 2858 C CA . ASP A 1 375 ? 51.814 8.355 0.289 1.00 27.68 375 ASP A CA 1
ATOM 2859 C C . ASP A 1 375 ? 51.198 9.731 0.504 1.00 29.39 375 ASP A C 1
ATOM 2860 O O . ASP A 1 375 ? 50.209 10.097 -0.133 1.00 29.79 375 ASP A O 1
ATOM 2865 N N . VAL A 1 376 ? 51.796 10.481 1.426 1.00 30.42 376 VAL A N 1
ATOM 2866 C CA . VAL A 1 376 ? 51.342 11.820 1.777 1.00 31.54 376 VAL A CA 1
ATOM 2867 C C . VAL A 1 376 ? 51.127 12.683 0.537 1.00 31.51 376 VAL A C 1
ATOM 2868 O O . VAL A 1 376 ? 51.983 12.734 -0.348 1.00 32.05 376 VAL A O 1
ATOM 2872 N N . ASP A 1 377 ? 49.981 13.358 0.483 1.00 31.41 377 ASP A N 1
ATOM 2873 C CA . ASP A 1 377 ? 49.636 14.230 -0.637 1.00 31.69 377 ASP A CA 1
ATOM 2874 C C . ASP A 1 377 ? 49.547 13.482 -1.967 1.00 30.30 377 ASP A C 1
ATOM 2875 O O . ASP A 1 377 ? 49.504 14.100 -3.030 1.00 31.49 377 ASP A O 1
ATOM 2880 N N . HIS A 1 378 ? 49.523 12.155 -1.899 1.00 29.92 378 HIS A N 1
ATOM 2881 C CA . HIS A 1 378 ? 49.421 11.314 -3.092 1.00 28.49 378 HIS A CA 1
ATOM 2882 C C . HIS A 1 378 ? 50.463 11.687 -4.145 1.00 27.68 378 HIS A C 1
ATOM 2883 O O . HIS A 1 378 ? 50.233 11.514 -5.347 1.00 26.45 378 HIS A O 1
ATOM 2890 N N . LEU A 1 379 ? 51.609 12.188 -3.694 1.00 26.01 379 LEU A N 1
ATOM 2891 C CA . LEU A 1 379 ? 52.671 12.597 -4.605 1.00 25.21 379 LEU A CA 1
ATOM 2892 C C . LEU A 1 379 ? 53.208 11.467 -5.468 1.00 23.67 379 LEU A C 1
ATOM 2893 O O . LEU A 1 379 ? 53.495 11.667 -6.654 1.00 22.26 379 LEU A O 1
ATOM 2898 N N . PHE A 1 380 ? 53.355 10.283 -4.883 1.00 21.81 380 PHE A N 1
ATOM 2899 C CA . PHE A 1 380 ? 53.861 9.150 -5.639 1.00 20.83 380 PHE A CA 1
ATOM 2900 C C . PHE A 1 380 ? 52.845 8.659 -6.657 1.00 19.75 380 PHE A C 1
ATOM 2901 O O . PHE A 1 380 ? 53.213 8.309 -7.782 1.00 18.45 380 PHE A O 1
ATOM 2909 N N . GLN A 1 381 ? 51.573 8.626 -6.274 1.00 19.58 381 GLN A N 1
ATOM 2910 C CA . GLN A 1 381 ? 50.550 8.181 -7.214 1.00 19.41 381 GLN A CA 1
ATOM 2911 C C . GLN A 1 381 ? 50.444 9.194 -8.350 1.00 20.29 381 GLN A C 1
ATOM 2912 O O . GLN A 1 381 ? 50.164 8.827 -9.490 1.00 20.56 381 GLN A O 1
ATOM 2918 N N . LYS A 1 382 ? 50.656 10.469 -8.037 1.00 20.79 382 LYS A N 1
ATOM 2919 C CA . LYS A 1 382 ? 50.594 11.504 -9.065 1.00 23.12 382 LYS A CA 1
ATOM 2920 C C . LYS A 1 382 ? 51.733 11.293 -10.053 1.00 22.77 382 LYS A C 1
ATOM 2921 O O . LYS A 1 382 ? 51.557 11.472 -11.260 1.00 23.09 382 LYS A O 1
ATOM 2927 N N . GLU A 1 383 ? 52.900 10.909 -9.540 1.00 22.77 383 GLU A N 1
ATOM 2928 C CA . GLU A 1 383 ? 54.054 10.646 -10.394 1.00 22.71 383 GLU A CA 1
ATOM 2929 C C . GLU A 1 383 ? 53.737 9.458 -11.297 1.00 21.26 383 GLU A C 1
ATOM 2930 O O . GLU A 1 383 ? 54.040 9.475 -12.491 1.00 20.85 383 GLU A O 1
ATOM 2936 N N . LEU A 1 384 ? 53.128 8.424 -10.722 1.00 20.03 384 LEU A N 1
ATOM 2937 C CA . LEU A 1 384 ? 52.762 7.241 -11.495 1.00 19.35 384 LEU A CA 1
ATOM 2938 C C . LEU A 1 384 ? 51.812 7.650 -12.613 1.00 19.13 384 LEU A C 1
ATOM 2939 O O . LEU A 1 384 ? 51.979 7.243 -13.762 1.00 20.21 384 LEU A O 1
ATOM 2944 N N . ALA A 1 385 ? 50.811 8.452 -12.266 1.00 19.52 385 ALA A N 1
ATOM 2945 C CA . ALA A 1 385 ? 49.827 8.916 -13.235 1.00 20.92 385 ALA A CA 1
ATOM 2946 C C . ALA A 1 385 ? 50.513 9.638 -14.384 1.00 22.37 385 ALA A C 1
ATOM 2947 O O . ALA A 1 385 ? 50.176 9.426 -15.548 1.00 22.67 385 ALA A O 1
ATOM 2949 N N . ALA A 1 386 ? 51.483 10.488 -14.059 1.00 21.83 386 ALA A N 1
ATOM 2950 C CA . ALA A 1 386 ? 52.201 11.231 -15.086 1.00 22.17 386 ALA A CA 1
ATOM 2951 C C . ALA A 1 386 ? 52.963 10.286 -16.012 1.00 21.82 386 ALA A C 1
ATOM 2952 O O . ALA A 1 386 ? 52.960 10.466 -17.233 1.00 23.68 386 ALA A O 1
ATOM 2954 N N . GLN A 1 387 ? 53.612 9.279 -15.438 1.00 19.94 387 GLN A N 1
ATOM 2955 C CA . GLN A 1 387 ? 54.369 8.325 -16.235 1.00 19.76 387 GLN A CA 1
ATOM 2956 C C . GLN A 1 387 ? 53.476 7.464 -17.127 1.00 19.33 387 GLN A C 1
ATOM 2957 O O . GLN A 1 387 ? 53.828 7.185 -18.277 1.00 19.98 387 GLN A O 1
ATOM 2963 N N . LEU A 1 388 ? 52.325 7.044 -16.613 1.00 17.89 388 LEU A N 1
ATOM 2964 C CA . LEU A 1 388 ? 51.415 6.223 -17.415 1.00 19.00 388 LEU A CA 1
ATOM 2965 C C . LEU A 1 388 ? 50.885 7.024 -18.599 1.00 20.38 388 LEU A C 1
ATOM 2966 O O . LEU A 1 388 ? 50.723 6.490 -19.699 1.00 19.70 388 LEU A O 1
ATOM 2971 N N . GLU A 1 389 ? 50.621 8.306 -18.366 1.00 20.96 389 GLU A N 1
ATOM 2972 C CA . GLU A 1 389 ? 50.114 9.183 -19.415 1.00 24.42 389 GLU A CA 1
ATOM 2973 C C . GLU A 1 389 ? 51.131 9.293 -20.544 1.00 24.53 389 GLU A C 1
ATOM 2974 O O . GLU A 1 389 ? 50.769 9.268 -21.717 1.00 24.18 389 GLU A O 1
ATOM 2980 N N . LYS A 1 390 ? 52.406 9.411 -20.186 1.00 24.00 390 LYS A N 1
ATOM 2981 C CA . LYS A 1 390 ? 53.461 9.515 -21.183 1.00 25.28 390 LYS A CA 1
ATOM 2982 C C . LYS A 1 390 ? 53.559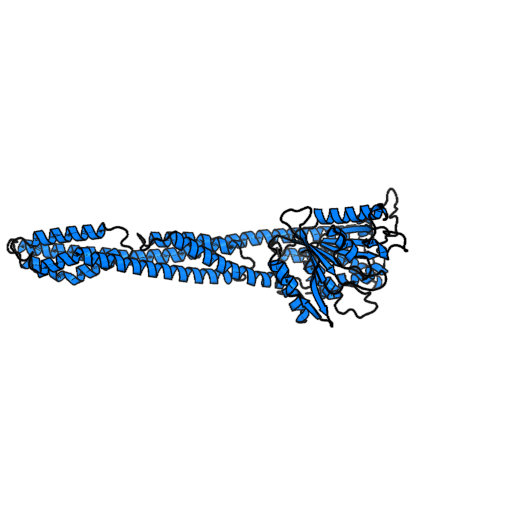 8.201 -21.952 1.00 25.08 390 LYS A C 1
ATOM 2983 O O . LYS A 1 390 ? 53.765 8.196 -23.167 1.00 23.78 390 LYS A O 1
ATOM 2989 N N . LYS A 1 391 ? 53.406 7.090 -21.237 1.00 24.41 391 LYS A N 1
ATOM 2990 C CA . LYS A 1 391 ? 53.462 5.766 -21.846 1.00 24.74 391 LYS A CA 1
ATOM 2991 C C . LYS A 1 391 ? 52.301 5.613 -22.820 1.00 24.56 391 LYS A C 1
ATOM 2992 O O . LYS A 1 391 ? 52.456 5.047 -23.905 1.00 23.71 391 LYS A O 1
ATOM 2998 N N . ARG A 1 392 ? 51.137 6.115 -22.420 1.00 24.13 392 ARG A N 1
ATOM 2999 C CA . ARG A 1 392 ? 49.951 6.046 -23.259 1.00 25.54 392 ARG A CA 1
ATOM 3000 C C . ARG A 1 392 ? 50.183 6.845 -24.536 1.00 25.18 392 ARG A C 1
ATOM 3001 O O . ARG A 1 392 ? 49.889 6.364 -25.631 1.00 24.58 392 ARG A O 1
ATOM 3009 N N . ASP A 1 393 ? 50.720 8.055 -24.398 1.00 24.17 393 ASP A N 1
ATOM 3010 C CA . ASP A 1 393 ? 50.986 8.894 -25.564 1.00 25.79 393 ASP A CA 1
ATOM 3011 C C . ASP A 1 393 ? 51.924 8.184 -26.535 1.00 24.96 393 ASP A C 1
ATOM 3012 O O . ASP A 1 393 ? 51.722 8.232 -27.749 1.00 23.96 393 ASP A O 1
ATOM 3017 N N . ASP A 1 394 ? 52.951 7.527 -26.004 1.00 24.35 394 ASP A N 1
ATOM 3018 C CA . ASP A 1 394 ? 53.898 6.811 -26.851 1.00 24.40 394 ASP A CA 1
ATOM 3019 C C . ASP A 1 394 ? 53.225 5.695 -27.641 1.00 22.84 394 ASP A C 1
ATOM 3020 O O . ASP A 1 394 ? 53.481 5.534 -28.834 1.00 22.03 394 ASP A O 1
ATOM 3025 N N . PHE A 1 395 ? 52.368 4.919 -26.987 1.00 21.22 395 PHE A N 1
ATOM 3026 C CA . PHE A 1 395 ? 51.679 3.847 -27.694 1.00 20.13 395 PHE A CA 1
ATOM 3027 C C . PHE A 1 395 ? 50.765 4.425 -28.763 1.00 19.73 395 PHE A C 1
ATOM 3028 O O . PHE A 1 395 ? 50.671 3.884 -29.862 1.00 18.84 395 PHE A O 1
ATOM 3036 N N . CYS A 1 396 ? 50.094 5.525 -28.445 1.00 19.42 396 CYS A N 1
ATOM 3037 C CA . CYS A 1 396 ? 49.199 6.148 -29.411 1.00 21.16 396 CYS A CA 1
ATOM 3038 C C . CYS A 1 396 ? 49.970 6.628 -30.638 1.00 21.31 396 CYS A C 1
ATOM 3039 O O . CYS A 1 396 ? 49.514 6.452 -31.769 1.00 21.40 396 CYS A O 1
ATOM 3042 N N . LYS A 1 397 ? 51.141 7.222 -30.417 1.00 20.75 397 LYS A N 1
ATOM 3043 C CA . LYS A 1 397 ? 51.960 7.703 -31.523 1.00 21.29 397 LYS A CA 1
ATOM 3044 C C . LYS A 1 397 ? 52.416 6.527 -32.377 1.00 20.86 397 LYS A C 1
ATOM 3045 O O . LYS A 1 397 ? 52.382 6.596 -33.603 1.00 21.22 397 LYS A O 1
ATOM 3051 N N . GLN A 1 398 ? 52.841 5.446 -31.730 1.00 18.71 398 GLN A N 1
ATOM 3052 C CA . GLN A 1 398 ? 53.290 4.258 -32.451 1.00 18.84 398 GLN A CA 1
ATOM 3053 C C . GLN A 1 398 ? 52.139 3.691 -33.280 1.00 18.92 398 GLN A C 1
ATOM 3054 O O . GLN A 1 398 ? 52.323 3.246 -34.416 1.00 18.78 398 GLN A O 1
ATOM 3060 N N . ASN A 1 399 ? 50.952 3.697 -32.689 1.00 17.09 399 ASN A N 1
ATOM 3061 C CA . ASN A 1 399 ? 49.765 3.180 -33.352 1.00 16.29 399 ASN A CA 1
ATOM 3062 C C . ASN A 1 399 ? 49.401 4.005 -34.581 1.00 18.12 399 ASN A C 1
ATOM 3063 O O . ASN A 1 399 ? 49.157 3.457 -35.652 1.00 16.95 399 ASN A O 1
ATOM 3068 N N . GLN A 1 400 ? 49.367 5.324 -34.437 1.00 19.07 400 GLN A N 1
ATOM 3069 C CA . GLN A 1 400 ? 49.025 6.168 -35.578 1.00 20.96 400 GLN A CA 1
ATOM 3070 C C . GLN A 1 400 ? 50.045 5.998 -36.701 1.00 21.25 400 GLN A C 1
ATOM 3071 O O . GLN A 1 400 ? 49.688 5.946 -37.875 1.00 21.38 40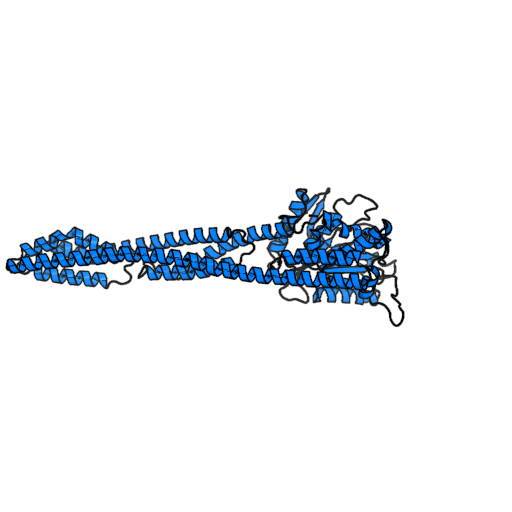0 GLN A O 1
ATOM 3077 N N . GLU A 1 401 ? 51.317 5.900 -36.329 1.00 21.01 401 GLU A N 1
ATOM 3078 C CA . GLU A 1 401 ? 52.405 5.734 -37.292 1.00 22.26 401 GLU A CA 1
ATOM 3079 C C . GLU A 1 401 ? 52.271 4.404 -38.039 1.00 20.40 401 GLU A C 1
ATOM 3080 O O . GLU A 1 401 ? 52.455 4.337 -39.257 1.00 19.79 401 GLU A O 1
ATOM 3086 N N . ALA A 1 402 ? 51.954 3.348 -37.297 1.00 17.54 402 ALA A N 1
ATOM 3087 C CA . ALA A 1 402 ? 51.782 2.021 -37.875 1.00 16.65 402 ALA A CA 1
ATOM 3088 C C . ALA A 1 402 ? 50.593 2.016 -38.826 1.00 16.77 402 ALA A C 1
ATOM 3089 O O . ALA A 1 402 ? 50.615 1.322 -39.845 1.00 17.30 402 ALA A O 1
ATOM 3091 N N . SER A 1 403 ? 49.553 2.780 -38.495 1.00 16.28 403 SER A N 1
ATOM 3092 C CA . SER A 1 403 ? 48.373 2.845 -39.353 1.00 15.56 403 SER A CA 1
ATOM 3093 C C . SER A 1 403 ? 48.704 3.622 -40.621 1.00 17.58 403 SER A C 1
ATOM 3094 O O . SER A 1 403 ? 48.394 3.180 -41.729 1.00 16.67 403 SER A O 1
ATOM 3097 N N . SER A 1 404 ? 49.339 4.780 -40.457 1.00 17.53 404 SER A N 1
ATOM 3098 C CA . SER A 1 404 ? 49.698 5.600 -41.606 1.00 19.71 404 SER A CA 1
ATOM 3099 C C . SER A 1 404 ? 50.539 4.791 -42.576 1.00 20.22 404 SER A C 1
ATOM 3100 O O . SER A 1 404 ? 50.301 4.816 -43.789 1.00 20.43 404 SER A O 1
ATOM 3103 N N . ASP A 1 405 ? 51.513 4.063 -42.041 1.00 19.74 405 ASP A N 1
ATOM 3104 C CA . ASP A 1 405 ? 52.378 3.244 -42.877 1.00 20.44 405 ASP A CA 1
ATOM 3105 C C . ASP A 1 405 ? 51.571 2.189 -43.622 1.00 19.43 405 ASP A C 1
ATOM 3106 O O . ASP A 1 405 ? 51.728 2.020 -44.830 1.00 18.43 405 ASP A O 1
ATOM 3111 N N . ARG A 1 406 ? 50.700 1.484 -42.907 1.00 17.95 406 ARG A N 1
ATOM 3112 C CA . ARG A 1 406 ? 49.900 0.443 -43.539 1.00 17.80 406 ARG A CA 1
ATOM 3113 C C . ARG A 1 406 ? 48.968 0.975 -44.621 1.00 17.42 406 ARG A C 1
ATOM 3114 O O . ARG A 1 406 ? 48.935 0.444 -45.731 1.00 18.13 406 ARG A O 1
ATOM 3122 N N . CYS A 1 407 ? 48.217 2.025 -44.302 1.00 16.47 407 CYS A N 1
ATOM 3123 C CA . CYS A 1 407 ? 47.275 2.591 -45.260 1.00 17.50 407 CYS A CA 1
ATOM 3124 C C . CYS A 1 407 ? 47.951 3.206 -46.479 1.00 18.04 407 CYS A C 1
ATOM 3125 O O . CYS A 1 407 ? 47.482 3.026 -47.604 1.00 18.50 407 CYS A O 1
ATOM 3128 N N . SER A 1 408 ? 49.044 3.934 -46.265 1.00 17.53 408 SER A N 1
ATOM 3129 C CA . SER A 1 408 ? 49.755 4.541 -47.386 1.00 19.23 408 SER A CA 1
ATOM 3130 C C . SER A 1 408 ? 50.310 3.440 -48.270 1.00 19.12 408 SER A C 1
ATOM 3131 O O . SER A 1 408 ? 50.351 3.571 -49.496 1.00 19.81 408 SER A O 1
ATOM 3134 N N . GLY A 1 409 ? 50.734 2.351 -47.638 1.00 19.01 409 GLY A N 1
ATOM 3135 C CA . GLY A 1 409 ? 51.255 1.221 -48.381 1.00 19.49 409 GLY A CA 1
ATOM 3136 C C . GLY A 1 409 ? 50.152 0.612 -49.227 1.00 19.54 409 GLY A C 1
ATOM 3137 O O . GLY A 1 409 ? 50.358 0.326 -50.404 1.00 21.69 409 GLY A O 1
ATOM 3138 N N . LEU A 1 410 ? 48.976 0.422 -48.634 1.00 18.66 410 LEU A N 1
ATOM 3139 C CA . LEU A 1 410 ? 47.844 -0.150 -49.354 1.00 19.29 410 LEU A CA 1
ATOM 3140 C C . LEU A 1 410 ? 47.434 0.748 -50.517 1.00 19.07 410 LEU A C 1
ATOM 3141 O O . LEU A 1 410 ? 47.011 0.264 -51.565 1.00 17.57 410 LEU A O 1
ATOM 3146 N N . LEU A 1 411 ? 47.550 2.058 -50.324 1.00 19.11 411 LEU A N 1
ATOM 3147 C CA . LEU A 1 411 ? 47.200 3.019 -51.363 1.00 20.82 411 LEU A CA 1
ATOM 3148 C C . LEU A 1 411 ? 48.077 2.751 -52.587 1.00 21.63 411 LEU A C 1
ATOM 3149 O O . LEU A 1 411 ? 47.598 2.727 -53.723 1.00 20.16 411 LEU A O 1
ATOM 3154 N N . GLN A 1 412 ? 49.365 2.534 -52.346 1.00 20.92 412 GLN A N 1
ATOM 3155 C CA . GLN A 1 412 ? 50.303 2.269 -53.431 1.00 23.32 412 GLN A CA 1
ATOM 3156 C C . GLN A 1 412 ? 49.945 0.963 -54.140 1.00 22.25 412 GLN A C 1
ATOM 3157 O O . GLN A 1 412 ? 49.881 0.911 -55.368 1.00 23.84 412 GLN A O 1
ATOM 3163 N N . VAL A 1 413 ? 49.696 -0.082 -53.359 1.00 20.70 413 VAL A N 1
ATOM 3164 C CA . VAL A 1 413 ? 49.364 -1.396 -53.895 1.00 20.63 413 VAL A CA 1
ATOM 3165 C C . VAL A 1 413 ? 48.041 -1.459 -54.654 1.00 20.60 413 VAL A C 1
ATOM 3166 O O . VAL A 1 413 ? 47.947 -2.080 -55.716 1.00 19.70 413 VAL A O 1
ATOM 3170 N N . ILE A 1 414 ? 47.022 -0.813 -54.105 1.00 19.37 414 ILE A N 1
ATOM 3171 C CA . ILE A 1 414 ? 45.691 -0.833 -54.694 1.00 18.07 414 ILE A CA 1
ATOM 3172 C C . ILE A 1 414 ? 45.405 0.206 -55.781 1.00 18.03 414 ILE A C 1
ATOM 3173 O O . ILE A 1 414 ? 44.903 -0.140 -56.854 1.00 17.16 414 ILE A O 1
ATOM 3178 N N . PHE A 1 415 ? 45.737 1.467 -55.529 1.00 17.43 415 PHE A N 1
ATOM 3179 C CA . PHE A 1 415 ? 45.428 2.502 -56.506 1.00 18.48 415 PHE A CA 1
ATOM 3180 C C . PHE A 1 415 ? 46.476 2.870 -57.543 1.00 19.55 415 PHE A C 1
ATOM 3181 O O . PHE A 1 415 ? 46.124 3.362 -58.610 1.00 18.82 415 PHE A O 1
ATOM 3189 N N . SER A 1 416 ? 47.752 2.638 -57.253 1.00 20.94 416 SER A N 1
ATOM 3190 C CA . SER A 1 416 ? 48.794 2.976 -58.220 1.00 21.42 416 SER A CA 1
ATOM 3191 C C . SER A 1 416 ? 48.539 2.337 -59.585 1.00 21.91 416 SER A C 1
ATOM 3192 O O . SER A 1 416 ? 48.679 2.987 -60.621 1.00 21.21 416 SER A O 1
ATOM 3195 N N . PRO A 1 417 ? 48.165 1.048 -59.609 1.00 21.25 417 PRO A N 1
ATOM 3196 C CA . PRO A 1 417 ? 47.914 0.419 -60.907 1.00 21.18 417 PRO A CA 1
ATOM 3197 C C . PRO A 1 417 ? 46.851 1.170 -61.703 1.00 20.65 417 PRO A C 1
ATOM 3198 O O . PRO A 1 417 ? 46.969 1.321 -62.921 1.00 19.33 417 PRO A O 1
ATOM 3202 N N . LEU A 1 418 ? 45.815 1.642 -61.012 1.00 19.17 418 LEU A N 1
ATOM 3203 C CA . LEU A 1 418 ? 44.740 2.378 -61.674 1.00 19.77 418 LEU A CA 1
ATOM 3204 C C . LEU A 1 418 ? 45.247 3.705 -62.225 1.00 19.35 418 LEU A C 1
ATOM 3205 O O . LEU A 1 418 ? 44.971 4.052 -63.376 1.00 19.53 418 LEU A O 1
ATOM 3210 N N . GLU A 1 419 ? 45.975 4.450 -61.397 1.00 20.34 419 GLU A N 1
ATOM 3211 C CA . GLU A 1 419 ? 46.524 5.736 -61.822 1.00 22.05 419 GLU A CA 1
ATOM 3212 C C . GLU A 1 419 ? 47.340 5.562 -63.090 1.00 22.37 419 GLU A C 1
ATOM 3213 O O . GLU A 1 419 ? 47.223 6.345 -64.031 1.00 21.91 419 GLU A O 1
ATOM 3219 N N . GLU A 1 420 ? 48.185 4.537 -63.107 1.00 21.58 420 GLU A N 1
ATOM 3220 C CA . GLU A 1 420 ? 49.023 4.299 -64.273 1.00 22.28 420 GLU A CA 1
ATOM 3221 C C . GLU A 1 420 ? 48.208 3.898 -65.493 1.00 21.99 420 GLU A C 1
ATOM 3222 O O . GLU A 1 420 ? 48.541 4.283 -66.614 1.00 20.12 420 GLU A O 1
ATOM 3228 N N . GLU A 1 421 ? 47.136 3.134 -65.288 1.00 20.64 421 GLU A N 1
ATOM 3229 C CA . GLU A 1 421 ? 46.291 2.745 -66.412 1.00 21.57 421 GLU A CA 1
ATOM 3230 C C . GLU A 1 421 ? 45.665 3.998 -67.009 1.00 20.35 421 GLU A C 1
ATOM 3231 O O . GLU A 1 421 ? 45.599 4.150 -68.231 1.00 19.86 421 GLU A O 1
ATOM 3237 N N . VAL A 1 422 ? 45.207 4.893 -66.138 1.00 18.80 422 VAL A N 1
ATOM 3238 C CA . VAL A 1 422 ? 44.589 6.134 -66.579 1.00 18.96 422 VAL A CA 1
ATOM 3239 C C . VAL A 1 422 ? 45.585 6.989 -67.354 1.00 20.87 422 VAL A C 1
ATOM 3240 O O . VAL A 1 422 ? 45.252 7.553 -68.395 1.00 20.72 422 VAL A O 1
ATOM 3244 N N . LYS A 1 423 ? 46.811 7.078 -66.850 1.00 20.81 423 LYS A N 1
ATOM 3245 C CA . LYS A 1 423 ? 47.843 7.868 -67.517 1.00 23.07 423 LYS A CA 1
ATOM 3246 C C . LYS A 1 423 ? 48.262 7.231 -68.835 1.00 23.68 423 LYS A C 1
ATOM 3247 O O . LYS A 1 423 ? 48.780 7.912 -69.728 1.00 25.46 423 LYS A O 1
ATOM 3253 N N . ALA A 1 424 ? 48.043 5.925 -68.953 1.00 23.97 424 ALA A N 1
ATOM 3254 C CA . ALA A 1 424 ? 48.385 5.194 -70.165 1.00 25.37 424 ALA A CA 1
ATOM 3255 C C . ALA A 1 424 ? 47.256 5.299 -71.189 1.00 26.25 424 ALA A C 1
ATOM 3256 O O . ALA A 1 424 ? 47.388 4.837 -72.320 1.00 26.83 424 ALA A O 1
ATOM 3258 N N . GLY A 1 425 ? 46.144 5.900 -70.777 1.00 25.86 425 GLY A N 1
ATOM 3259 C CA . GLY A 1 425 ? 45.013 6.070 -71.673 1.00 26.78 425 GLY A CA 1
ATOM 3260 C C . GLY A 1 425 ? 44.081 4.879 -71.807 1.00 26.39 425 GLY A C 1
ATOM 3261 O O . GLY A 1 425 ? 43.271 4.833 -72.733 1.00 27.69 425 GLY A O 1
ATOM 3262 N N . ILE A 1 426 ? 44.171 3.923 -70.887 1.00 25.66 426 ILE A N 1
ATOM 3263 C CA . ILE A 1 426 ? 43.319 2.737 -70.945 1.00 25.53 426 ILE A CA 1
ATOM 3264 C C . ILE A 1 426 ? 41.824 3.063 -70.868 1.00 25.42 426 ILE A C 1
ATOM 3265 O O . ILE A 1 426 ? 40.991 2.311 -71.385 1.00 24.71 426 ILE A O 1
ATOM 3270 N N . TYR A 1 427 ? 41.483 4.180 -70.234 1.00 24.33 427 TYR A N 1
ATOM 3271 C CA . TYR A 1 427 ? 40.083 4.574 -70.095 1.00 25.09 427 TYR A CA 1
ATOM 3272 C C . TYR A 1 427 ? 39.699 5.779 -70.940 1.00 26.89 427 TYR A C 1
ATOM 3273 O O . TYR A 1 427 ? 38.627 6.354 -70.750 1.00 26.00 427 TYR A O 1
ATOM 3282 N N . SER A 1 428 ? 40.560 6.156 -71.880 1.00 28.29 428 SER A N 1
ATOM 3283 C CA . SER A 1 428 ? 40.283 7.311 -72.725 1.00 30.35 428 SER A CA 1
ATOM 3284 C C . SER A 1 428 ? 39.624 6.944 -74.050 1.00 31.38 428 SER A C 1
ATOM 3285 O O . SER A 1 428 ? 39.695 7.702 -75.018 1.00 32.28 428 SER A O 1
ATOM 3288 N N . LYS A 1 429 ? 38.977 5.785 -74.082 1.00 31.90 429 LYS A N 1
ATOM 3289 C CA . LYS A 1 429 ? 38.293 5.314 -75.281 1.00 32.55 429 LYS A CA 1
ATOM 3290 C C . LYS A 1 429 ? 36.781 5.350 -75.052 1.00 32.25 429 LYS A C 1
ATOM 3291 O O . LYS A 1 429 ? 36.320 5.577 -73.931 1.00 31.15 429 LYS A O 1
ATOM 3297 N N . PRO A 1 430 ? 35.987 5.133 -76.114 1.00 31.51 430 PRO A N 1
ATOM 3298 C CA . PRO A 1 430 ? 34.528 5.150 -75.968 1.00 30.75 430 PRO A CA 1
ATOM 3299 C C . PRO A 1 430 ? 34.052 4.153 -74.913 1.00 29.30 430 PRO A C 1
ATOM 3300 O O . PRO A 1 430 ? 34.408 2.976 -74.960 1.00 29.73 430 PRO A O 1
ATOM 3304 N N . GLY A 1 431 ? 33.256 4.633 -73.961 1.00 27.81 431 GLY A N 1
ATOM 3305 C CA . GLY A 1 431 ? 32.741 3.771 -72.911 1.00 27.16 431 GLY A CA 1
ATOM 3306 C C . GLY A 1 431 ? 33.708 3.542 -71.762 1.00 26.28 431 GLY A C 1
ATOM 3307 O O . GLY A 1 431 ? 33.458 2.713 -70.885 1.00 27.51 431 GLY A O 1
ATOM 3308 N N . GLY A 1 432 ? 34.810 4.281 -71.758 1.00 25.58 432 GLY A N 1
ATOM 3309 C CA . GLY A 1 432 ? 35.805 4.124 -70.712 1.00 24.40 432 GLY A CA 1
ATOM 3310 C C . GLY A 1 432 ? 35.404 4.651 -69.346 1.00 23.98 432 GLY A C 1
ATOM 3311 O O . GLY A 1 432 ? 35.907 4.170 -68.327 1.00 23.63 432 GLY A O 1
ATOM 3312 N N . TYR A 1 433 ? 34.509 5.634 -69.303 1.00 23.02 433 TYR A N 1
ATOM 3313 C CA . TYR A 1 433 ? 34.089 6.181 -68.015 1.00 23.60 433 TYR A CA 1
ATOM 3314 C C . TYR A 1 433 ? 33.392 5.139 -67.146 1.00 23.74 433 TYR A C 1
ATOM 3315 O O . TYR A 1 433 ? 33.672 5.033 -65.953 1.00 23.10 433 TYR A O 1
ATOM 3324 N N . ARG A 1 434 ? 32.470 4.381 -67.730 1.00 24.75 434 ARG A N 1
ATOM 3325 C CA . ARG A 1 434 ? 31.770 3.353 -66.970 1.00 26.25 434 ARG A CA 1
ATOM 3326 C C . ARG A 1 434 ? 32.748 2.323 -66.420 1.00 25.47 434 ARG A C 1
ATOM 3327 O O . ARG A 1 434 ? 32.636 1.911 -65.263 1.00 26.31 434 ARG A O 1
ATOM 3335 N N . LEU A 1 435 ? 33.709 1.912 -67.244 1.00 24.23 435 LEU A N 1
ATOM 3336 C CA . LEU A 1 435 ? 34.701 0.931 -66.816 1.00 23.30 435 LEU A CA 1
ATOM 3337 C C . LEU A 1 435 ? 35.576 1.512 -65.709 1.00 21.90 435 LEU A C 1
ATOM 3338 O O . LEU A 1 435 ? 35.921 0.812 -64.758 1.00 22.21 435 LEU A O 1
ATOM 3343 N N . PHE A 1 436 ? 35.932 2.788 -65.843 1.00 19.07 436 PHE A N 1
ATOM 3344 C CA . PHE A 1 436 ? 36.760 3.461 -64.846 1.00 18.59 436 PHE A CA 1
ATOM 3345 C C . PHE A 1 436 ? 36.050 3.542 -63.499 1.00 18.13 436 PHE A C 1
ATOM 3346 O O . PHE A 1 436 ? 36.594 3.118 -62.481 1.00 18.30 436 PHE A O 1
ATOM 3354 N N . VAL A 1 437 ? 34.840 4.095 -63.491 1.00 17.52 437 VAL A N 1
ATOM 3355 C CA . VAL A 1 437 ? 34.101 4.228 -62.239 1.00 18.97 437 VAL A CA 1
ATOM 3356 C C . VAL A 1 437 ? 33.874 2.877 -61.575 1.00 18.81 437 VAL A C 1
ATOM 3357 O O . VAL A 1 437 ? 33.949 2.762 -60.351 1.00 19.60 437 VAL A O 1
ATOM 3361 N N . GLN A 1 438 ? 33.607 1.849 -62.374 1.00 19.10 438 GLN A N 1
ATOM 3362 C CA . GLN A 1 438 ? 33.393 0.519 -61.818 1.00 21.51 438 GLN A CA 1
ATOM 3363 C C . GLN A 1 438 ? 34.671 0.005 -61.158 1.00 20.92 438 GLN A C 1
ATOM 3364 O O . GLN A 1 438 ? 34.632 -0.568 -60.067 1.00 20.37 438 GLN A O 1
ATOM 3370 N N . LYS A 1 439 ? 35.804 0.215 -61.820 1.00 20.52 439 LYS A N 1
ATOM 3371 C CA . LYS A 1 439 ? 37.090 -0.229 -61.290 1.00 21.12 439 LYS A CA 1
ATOM 3372 C C . LYS A 1 439 ? 37.407 0.526 -60.000 1.00 19.47 439 LYS A C 1
ATOM 3373 O O . LYS A 1 439 ? 37.813 -0.074 -58.999 1.00 19.24 439 LYS A O 1
ATOM 3379 N N . LEU A 1 440 ? 37.205 1.841 -60.022 1.00 19.50 440 LEU A N 1
ATOM 3380 C CA . LEU A 1 440 ? 37.481 2.672 -58.851 1.00 19.45 440 LEU A CA 1
ATOM 3381 C C . LEU A 1 440 ? 36.659 2.239 -57.638 1.00 20.24 440 LEU A C 1
ATOM 3382 O O . LEU A 1 440 ? 37.175 2.171 -56.521 1.00 19.54 440 LEU A O 1
ATOM 3387 N N . GLN A 1 441 ? 35.382 1.948 -57.854 1.00 19.87 441 GLN A N 1
ATOM 3388 C CA . GLN A 1 441 ? 34.520 1.519 -56.761 1.00 22.06 441 GLN A CA 1
ATOM 3389 C C . GLN A 1 441 ? 35.019 0.187 -56.215 1.00 21.36 441 GLN A C 1
ATOM 3390 O O . GLN A 1 441 ? 35.053 -0.020 -55.001 1.00 20.98 441 GLN A O 1
ATOM 3396 N N . ASP A 1 442 ? 35.408 -0.713 -57.114 1.00 19.71 442 ASP A N 1
ATOM 3397 C CA . ASP A 1 442 ? 35.910 -2.018 -56.701 1.00 20.50 442 ASP A CA 1
ATOM 3398 C C . ASP A 1 442 ? 37.185 -1.878 -55.877 1.00 19.05 442 ASP A C 1
ATOM 3399 O O . ASP A 1 442 ? 37.385 -2.603 -54.899 1.00 18.52 442 ASP A O 1
ATOM 3404 N N . LEU A 1 443 ? 38.043 -0.939 -56.265 1.00 17.02 443 LEU A N 1
ATOM 3405 C CA . LEU A 1 443 ? 39.292 -0.722 -55.539 1.00 16.70 443 LEU A CA 1
ATOM 3406 C C . LEU A 1 443 ? 39.065 -0.093 -54.165 1.00 16.45 443 LEU A C 1
ATOM 3407 O O . LEU A 1 443 ? 39.768 -0.412 -53.209 1.00 16.47 443 LEU A O 1
ATOM 3412 N N . LYS A 1 444 ? 38.091 0.804 -54.064 1.00 16.58 444 LYS A N 1
ATOM 3413 C CA . LYS A 1 444 ? 37.790 1.417 -52.778 1.00 15.74 444 LYS A CA 1
ATOM 3414 C C . LYS A 1 444 ? 37.242 0.333 -51.859 1.00 16.81 444 LYS A C 1
ATOM 3415 O O . LYS A 1 444 ? 37.522 0.314 -50.657 1.00 16.80 444 LYS A O 1
ATOM 3421 N N . LYS A 1 445 ? 36.462 -0.581 -52.429 1.00 16.69 445 LYS A N 1
ATOM 3422 C CA . LYS A 1 445 ? 35.897 -1.659 -51.636 1.00 18.94 445 LYS A CA 1
ATOM 3423 C C . LYS A 1 445 ? 37.035 -2.535 -51.128 1.00 19.24 445 LYS A C 1
ATOM 3424 O O . LYS A 1 445 ? 37.047 -2.936 -49.961 1.00 18.54 445 LYS A O 1
ATOM 3430 N N . LYS A 1 446 ? 37.997 -2.821 -52.002 1.00 18.60 446 LYS A N 1
ATOM 3431 C CA . LYS A 1 446 ? 39.139 -3.650 -51.625 1.00 19.18 446 LYS A CA 1
ATOM 3432 C C . LYS A 1 446 ? 39.896 -3.018 -50.459 1.00 18.49 446 LYS A C 1
ATOM 3433 O O . LYS A 1 446 ? 40.295 -3.704 -49.516 1.00 19.02 446 LYS A O 1
ATOM 3439 N N . TYR A 1 447 ? 40.092 -1.705 -50.533 1.00 16.90 447 TYR A N 1
ATOM 3440 C CA . TYR A 1 447 ? 40.794 -0.970 -49.489 1.00 15.62 447 TYR A CA 1
ATOM 3441 C C . TYR A 1 447 ? 40.062 -1.131 -48.164 1.00 17.16 447 TYR A C 1
ATOM 3442 O O . TYR A 1 447 ? 40.662 -1.465 -47.143 1.00 16.69 447 TYR A O 1
ATOM 3451 N N . TYR A 1 448 ? 38.758 -0.890 -48.184 1.00 16.87 448 TYR A N 1
ATOM 3452 C CA . TYR A 1 448 ? 37.951 -0.999 -46.984 1.00 17.76 448 TYR A CA 1
ATOM 3453 C C . TYR A 1 448 ? 37.929 -2.404 -46.393 1.00 19.06 448 TYR A C 1
ATOM 3454 O O . TYR A 1 448 ? 37.810 -2.562 -45.181 1.00 18.79 448 TYR A O 1
ATOM 3463 N N . GLU A 1 449 ? 38.060 -3.420 -47.243 1.00 20.03 449 GLU A N 1
ATOM 3464 C CA . GLU A 1 449 ? 38.036 -4.797 -46.763 1.00 21.66 449 GLU A CA 1
ATOM 3465 C C . GLU A 1 449 ? 39.380 -5.313 -46.255 1.00 21.56 449 GLU A C 1
ATOM 3466 O O . GLU A 1 449 ? 39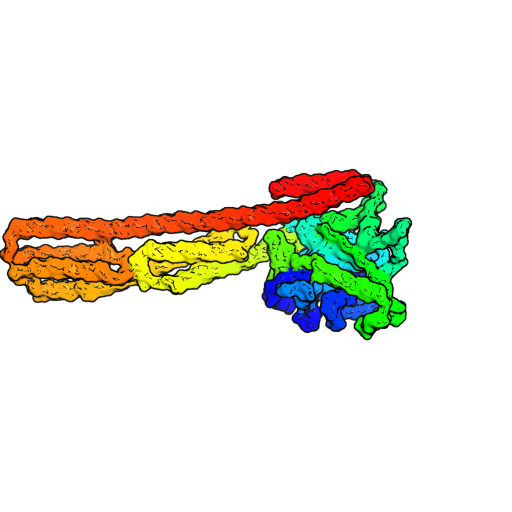.450 -6.404 -45.686 1.00 22.64 449 GLU A O 1
ATOM 3472 N N . GLU A 1 450 ? 40.446 -4.544 -46.461 1.00 20.25 450 GLU A N 1
ATOM 3473 C CA . GLU A 1 450 ? 41.766 -4.946 -45.972 1.00 21.36 450 GLU A CA 1
ATOM 3474 C C . GLU A 1 450 ? 41.700 -4.918 -44.448 1.00 20.93 450 GLU A C 1
ATOM 3475 O O . GLU A 1 450 ? 41.192 -3.972 -43.858 1.00 20.67 450 GLU A O 1
ATOM 3481 N N . PRO A 1 451 ? 42.220 -5.963 -43.790 1.00 21.28 451 PRO A N 1
ATOM 3482 C CA . PRO A 1 451 ? 42.220 -6.081 -42.330 1.00 20.36 451 PRO A CA 1
ATOM 3483 C C . PRO A 1 451 ? 43.175 -5.170 -41.565 1.00 19.48 451 PRO A C 1
ATOM 3484 O O . PRO A 1 451 ? 44.265 -4.854 -42.039 1.00 18.46 451 PRO A O 1
ATOM 3488 N N . ARG A 1 452 ? 42.737 -4.767 -40.375 1.00 20.63 452 ARG A N 1
ATOM 3489 C CA . ARG A 1 452 ? 43.500 -3.919 -39.463 1.00 20.23 452 ARG A CA 1
ATOM 3490 C C . ARG A 1 452 ? 44.281 -2.775 -40.101 1.00 19.59 452 ARG A C 1
ATOM 3491 O O . ARG A 1 452 ? 45.503 -2.682 -39.953 1.00 19.33 452 ARG A O 1
ATOM 3499 N N . LYS A 1 453 ? 43.577 -1.893 -40.802 1.00 19.35 453 LYS A N 1
ATOM 3500 C CA . LYS A 1 453 ? 44.236 -0.756 -41.425 1.00 19.07 453 LYS A CA 1
ATOM 3501 C C . LYS A 1 453 ? 44.607 0.256 -40.354 1.00 19.61 453 LYS A C 1
ATOM 3502 O O . LYS A 1 453 ? 45.624 0.938 -40.453 1.00 19.75 453 LYS A O 1
ATOM 3508 N N . GLY A 1 454 ? 43.778 0.347 -39.323 1.00 20.33 454 GLY A N 1
ATOM 3509 C CA . GLY A 1 454 ? 44.073 1.284 -38.261 1.00 19.63 454 GLY A CA 1
ATOM 3510 C C . GLY A 1 454 ? 43.220 2.534 -38.253 1.00 20.17 454 GLY A C 1
ATOM 3511 O O . GLY A 1 454 ? 42.323 2.711 -39.085 1.00 20.36 454 GLY A O 1
ATOM 3512 N N . ILE A 1 455 ? 43.548 3.422 -37.321 1.00 18.71 455 ILE A N 1
ATOM 3513 C CA . ILE A 1 455 ? 42.823 4.667 -37.105 1.00 19.48 455 ILE A CA 1
ATOM 3514 C C . ILE A 1 455 ? 42.975 5.782 -38.139 1.00 20.73 455 ILE A C 1
ATOM 3515 O O . ILE A 1 455 ? 42.299 6.806 -38.037 1.00 21.13 455 ILE A O 1
ATOM 3520 N N . GLN A 1 456 ? 43.843 5.595 -39.130 1.00 18.68 456 GLN A N 1
ATOM 3521 C CA . GLN A 1 456 ? 44.049 6.628 -40.149 1.00 19.96 456 GLN A CA 1
ATOM 3522 C C . GLN A 1 456 ? 43.437 6.253 -41.499 1.00 18.54 456 GLN A C 1
ATOM 3523 O O . GLN A 1 456 ? 43.615 6.970 -42.485 1.00 19.03 456 GLN A O 1
ATOM 3529 N N . ALA A 1 457 ? 42.712 5.141 -41.539 1.00 18.06 457 ALA A N 1
ATOM 3530 C CA . ALA A 1 457 ? 42.115 4.652 -42.782 1.00 18.14 457 ALA A CA 1
ATOM 3531 C C . ALA A 1 457 ? 41.349 5.679 -43.625 1.00 17.72 457 ALA A C 1
ATOM 3532 O O . ALA A 1 457 ? 41.634 5.839 -44.815 1.00 16.44 457 ALA A O 1
ATOM 3534 N N . GLU A 1 458 ? 40.386 6.373 -43.025 1.00 16.32 458 GLU A N 1
ATOM 3535 C CA . GLU A 1 458 ? 39.591 7.349 -43.777 1.00 16.76 458 GLU A CA 1
ATOM 3536 C C . GLU A 1 458 ? 40.368 8.595 -44.186 1.00 17.02 458 GLU A C 1
ATOM 3537 O O . GLU A 1 458 ? 40.195 9.102 -45.296 1.00 16.67 458 GLU A O 1
ATOM 3543 N N . GLU A 1 459 ? 41.218 9.098 -43.296 1.00 16.30 459 GLU A N 1
ATOM 3544 C CA . GLU A 1 459 ? 41.997 10.290 -43.614 1.00 18.98 459 GLU A CA 1
ATOM 3545 C C . GLU A 1 459 ? 42.992 10.040 -44.746 1.00 17.65 459 GLU A C 1
ATOM 3546 O O . GLU A 1 459 ? 43.146 10.872 -45.641 1.00 17.81 459 GLU A O 1
ATOM 3552 N N . ILE A 1 460 ? 43.661 8.893 -44.719 1.00 16.67 460 ILE A N 1
ATOM 3553 C CA . ILE A 1 460 ? 44.636 8.581 -45.762 1.00 16.12 460 ILE A CA 1
ATOM 3554 C C . ILE A 1 460 ? 43.952 8.408 -47.114 1.00 14.65 460 ILE A C 1
ATOM 3555 O O . ILE A 1 460 ? 44.422 8.926 -48.124 1.00 14.53 460 ILE A O 1
ATOM 3560 N N . LEU A 1 461 ? 42.834 7.692 -47.132 1.00 14.09 461 LEU A N 1
ATOM 3561 C CA . LEU A 1 461 ? 42.112 7.477 -48.381 1.00 14.04 461 LEU A CA 1
ATOM 3562 C C . LEU A 1 461 ? 41.518 8.768 -48.947 1.00 13.11 461 LEU A C 1
ATOM 3563 O O . LEU A 1 461 ? 41.718 9.095 -50.122 1.00 15.61 461 LEU A O 1
ATOM 3568 N N . GLN A 1 462 ? 40.797 9.509 -48.110 1.00 13.27 462 GLN A N 1
ATOM 3569 C CA . GLN A 1 462 ? 40.152 10.747 -48.548 1.00 12.75 462 GLN A CA 1
ATOM 3570 C C . GLN A 1 462 ? 41.131 11.804 -49.051 1.00 13.50 462 GLN A C 1
ATOM 3571 O O . GLN A 1 462 ? 40.850 12.507 -50.020 1.00 14.22 462 GLN A O 1
ATOM 3577 N N . THR A 1 463 ? 42.275 11.925 -48.390 1.00 13.95 463 THR A N 1
ATOM 3578 C CA . THR A 1 463 ? 43.273 12.906 -48.808 1.00 14.80 463 THR A CA 1
ATOM 3579 C C . THR A 1 463 ? 43.756 12.552 -50.211 1.00 15.37 463 THR A C 1
ATOM 3580 O O . THR A 1 463 ? 43.908 13.423 -51.069 1.00 13.87 463 THR A O 1
ATOM 3584 N N . TYR A 1 464 ? 43.972 11.263 -50.441 1.00 13.89 464 TYR A N 1
ATOM 3585 C CA . TYR A 1 464 ? 44.420 10.785 -51.741 1.00 14.38 464 TYR A CA 1
ATOM 3586 C C . TYR A 1 464 ? 43.348 11.002 -52.814 1.00 14.88 464 TYR A C 1
ATOM 3587 O O . TYR A 1 464 ? 43.614 11.585 -53.871 1.00 13.13 464 TYR A O 1
ATOM 3596 N N . LEU A 1 465 ? 42.136 10.527 -52.548 1.00 14.13 465 LEU A N 1
ATOM 3597 C CA . LEU A 1 465 ? 41.047 10.674 -53.508 1.00 13.76 465 LEU A CA 1
ATOM 3598 C C . LEU A 1 465 ? 40.802 12.139 -53.862 1.00 14.22 465 LEU A C 1
ATOM 3599 O O . LEU A 1 465 ? 40.569 12.475 -55.018 1.00 14.51 465 LEU A O 1
ATOM 3604 N N . LYS A 1 466 ? 40.863 13.017 -52.870 1.00 14.94 466 LYS A N 1
ATOM 3605 C CA . LYS A 1 466 ? 40.651 14.430 -53.144 1.00 15.76 466 LYS A CA 1
ATOM 3606 C C . LYS A 1 466 ? 41.753 14.995 -54.044 1.00 15.06 466 LYS A C 1
ATOM 3607 O O . LYS A 1 466 ? 41.474 15.761 -54.968 1.00 15.57 466 LYS A O 1
ATOM 3613 N N . SER A 1 467 ? 43.003 14.610 -53.784 1.00 13.79 467 SER A N 1
ATOM 3614 C CA . SER A 1 467 ? 44.123 15.114 -54.574 1.00 14.99 467 SER A CA 1
ATOM 3615 C C . SER A 1 467 ? 44.069 14.670 -56.034 1.00 15.25 467 SER A C 1
ATOM 3616 O O . SER A 1 467 ? 44.668 15.308 -56.896 1.00 15.67 467 SER A O 1
ATOM 3619 N N . LYS A 1 468 ? 43.341 13.591 -56.305 1.00 14.81 468 LYS A N 1
ATOM 3620 C CA . LYS A 1 468 ? 43.232 13.055 -57.661 1.00 17.43 468 LYS A CA 1
ATOM 3621 C C . LYS A 1 468 ? 41.842 13.250 -58.260 1.00 18.18 468 LYS A C 1
ATOM 3622 O O . LYS A 1 468 ? 41.455 12.559 -59.202 1.00 19.97 468 LYS A O 1
ATOM 3628 N N . GLU A 1 469 ? 41.104 14.197 -57.701 1.00 19.59 469 GLU A N 1
ATOM 3629 C CA . GLU A 1 469 ? 39.744 14.519 -58.120 1.00 22.67 469 GLU A CA 1
ATOM 3630 C C . GLU A 1 469 ? 39.616 14.820 -59.617 1.00 22.68 469 GLU A C 1
ATOM 3631 O O . GLU A 1 469 ? 38.624 14.455 -60.251 1.00 22.32 469 GLU A O 1
ATOM 3637 N N . SER A 1 470 ? 40.620 15.491 -60.174 1.00 21.41 470 SER A N 1
ATOM 3638 C CA . SER A 1 470 ? 40.606 15.867 -61.585 1.00 21.91 470 SER A CA 1
ATOM 3639 C C . SER A 1 470 ? 40.594 14.680 -62.544 1.00 21.72 470 SER A C 1
ATOM 3640 O O . SER A 1 470 ? 40.184 14.809 -63.697 1.00 20.33 470 SER A O 1
ATOM 3643 N N . MET A 1 471 ? 41.045 13.529 -62.065 1.00 21.75 471 MET A N 1
ATOM 3644 C CA . MET A 1 471 ? 41.105 12.317 -62.877 1.00 23.37 471 MET A CA 1
ATOM 3645 C C . MET A 1 471 ? 39.714 11.881 -63.341 1.00 24.15 471 MET A C 1
ATOM 3646 O O . MET A 1 471 ? 39.496 11.584 -64.519 1.00 21.82 471 MET A O 1
ATOM 3651 N N . THR A 1 472 ? 38.770 11.852 -62.410 1.00 24.13 472 THR A N 1
ATOM 3652 C CA . THR A 1 472 ? 37.402 11.460 -62.721 1.00 26.60 472 THR A CA 1
ATOM 3653 C C . THR A 1 472 ? 36.795 12.372 -63.786 1.00 27.25 472 THR A C 1
ATOM 3654 O O . THR A 1 472 ? 36.226 11.902 -64.773 1.00 26.56 472 THR A O 1
ATOM 3658 N N . ASP A 1 473 ? 36.934 13.677 -63.597 1.00 29.30 473 ASP A N 1
ATOM 3659 C CA . ASP A 1 473 ? 36.383 14.630 -64.550 1.00 30.64 473 ASP A CA 1
ATOM 3660 C C . ASP A 1 473 ? 37.022 14.477 -65.929 1.00 30.50 473 ASP A C 1
ATOM 3661 O O . ASP A 1 473 ? 36.343 14.588 -66.948 1.00 30.02 473 ASP A O 1
ATOM 3666 N N . ALA A 1 474 ? 38.325 14.208 -65.959 1.00 28.78 474 ALA A N 1
ATOM 3667 C CA . ALA A 1 474 ? 39.045 14.043 -67.218 1.00 27.58 474 ALA A CA 1
ATOM 3668 C C . ALA A 1 474 ? 38.492 12.894 -68.056 1.00 27.06 474 ALA A C 1
ATOM 3669 O O . ALA A 1 474 ? 38.314 13.028 -69.267 1.00 27.27 474 ALA A O 1
ATOM 3671 N N . ILE A 1 475 ? 38.226 11.763 -67.412 1.00 25.11 475 ILE A N 1
ATOM 3672 C CA . ILE A 1 475 ? 37.702 10.596 -68.106 1.00 24.49 475 ILE A CA 1
ATOM 3673 C C . ILE A 1 475 ? 36.255 10.810 -68.543 1.00 24.47 475 ILE A C 1
ATOM 3674 O O . ILE A 1 475 ? 35.859 10.402 -69.636 1.00 23.98 475 ILE A O 1
ATOM 3679 N N . LEU A 1 476 ? 35.477 11.455 -67.681 1.00 24.38 476 LEU A N 1
ATOM 3680 C CA . LEU A 1 476 ? 34.070 11.716 -67.956 1.00 26.30 476 LEU A CA 1
ATOM 3681 C C . LEU A 1 476 ? 33.856 12.563 -69.205 1.00 27.75 476 LEU A C 1
ATOM 3682 O O . LEU A 1 476 ? 33.125 12.172 -70.115 1.00 28.93 476 LEU A O 1
ATOM 3687 N N . GLN A 1 477 ? 34.494 13.726 -69.245 1.00 30.05 477 GLN A N 1
ATOM 3688 C CA . GLN A 1 477 ? 34.348 14.631 -70.378 1.00 32.29 477 GLN A CA 1
ATOM 3689 C C . GLN A 1 477 ? 34.878 14.049 -71.684 1.00 33.53 477 GLN A C 1
ATOM 3690 O O . GLN A 1 477 ? 34.488 14.484 -72.766 1.00 34.25 477 GLN A O 1
ATOM 3696 N N . THR A 1 478 ? 35.760 13.061 -71.585 1.00 34.25 478 THR A N 1
ATOM 3697 C CA . THR A 1 478 ? 36.341 12.438 -72.770 1.00 35.04 478 THR A CA 1
ATOM 3698 C C . THR A 1 478 ? 35.409 11.419 -73.417 1.00 35.49 478 THR A C 1
ATOM 3699 O O . THR A 1 478 ? 35.329 11.335 -74.643 1.00 35.57 478 THR A O 1
ATOM 3703 N N . ASP A 1 479 ? 34.704 10.653 -72.591 1.00 34.74 479 ASP A N 1
ATOM 3704 C CA . ASP A 1 479 ? 33.792 9.627 -73.088 1.00 34.41 479 ASP A CA 1
ATOM 3705 C C . ASP A 1 479 ? 32.701 10.235 -73.964 1.00 35.64 479 ASP A C 1
ATOM 3706 O O . ASP A 1 479 ? 31.995 11.151 -73.545 1.00 36.12 479 ASP A O 1
ATOM 3711 N N . GLN A 1 480 ? 32.561 9.711 -75.178 1.00 37.04 480 GLN A N 1
ATOM 3712 C CA . GLN A 1 480 ? 31.565 10.215 -76.116 1.00 38.43 480 GLN A CA 1
ATOM 3713 C C . GLN A 1 480 ? 30.290 9.379 -76.097 1.00 38.34 480 GLN A C 1
ATOM 3714 O O . GLN A 1 480 ? 29.265 9.788 -76.645 1.00 39.39 480 GLN A O 1
ATOM 3720 N N . THR A 1 481 ? 30.354 8.209 -75.469 1.00 37.43 481 THR A N 1
ATOM 3721 C CA . THR A 1 481 ? 29.196 7.325 -75.391 1.00 36.53 481 THR A CA 1
ATOM 3722 C C . THR A 1 481 ? 28.201 7.808 -74.344 1.00 35.93 481 THR A C 1
ATOM 3723 O O . THR A 1 481 ? 27.210 7.135 -74.062 1.00 36.61 481 THR A O 1
ATOM 3727 N N . LEU A 1 482 ? 28.474 8.973 -73.767 1.00 34.76 482 LEU A N 1
ATOM 3728 C CA . LEU A 1 482 ? 27.599 9.548 -72.754 1.00 33.69 482 LEU A CA 1
ATOM 3729 C C . LEU A 1 482 ? 27.071 10.904 -73.198 1.00 33.41 482 LEU A C 1
ATOM 3730 O O . LEU A 1 482 ? 27.832 11.778 -73.611 1.00 32.49 482 LEU A O 1
ATOM 3735 N N . THR A 1 483 ? 25.755 11.067 -73.116 1.00 32.67 483 THR A N 1
ATOM 3736 C CA . THR A 1 483 ? 25.103 12.311 -73.496 1.00 32.52 483 THR A CA 1
ATOM 3737 C C . THR A 1 483 ? 25.541 13.411 -72.531 1.00 31.83 483 THR A C 1
ATOM 3738 O O . THR A 1 483 ? 26.037 13.121 -71.446 1.00 30.98 483 THR A O 1
ATOM 3742 N N . GLU A 1 484 ? 25.368 14.669 -72.923 1.00 31.30 484 GLU A N 1
ATOM 3743 C CA . GLU A 1 484 ? 25.754 15.779 -72.060 1.00 31.45 484 GLU A CA 1
ATOM 3744 C C . GLU A 1 484 ? 24.937 15.822 -70.768 1.00 30.81 484 GLU A C 1
ATOM 3745 O O . GLU A 1 484 ? 25.463 16.169 -69.708 1.00 29.99 484 GLU A O 1
ATOM 3751 N N . LYS A 1 485 ? 23.655 15.477 -70.854 1.00 29.98 485 LYS A N 1
ATOM 3752 C CA . LYS A 1 485 ? 22.800 15.469 -69.668 1.00 29.69 485 LYS A CA 1
ATOM 3753 C C . LYS A 1 485 ? 23.302 14.399 -68.702 1.00 27.87 485 LYS A C 1
ATOM 3754 O O . LYS A 1 485 ? 23.336 14.611 -67.491 1.00 27.50 485 LYS A O 1
ATOM 3760 N N . GLU A 1 486 ? 23.689 13.251 -69.247 1.00 27.30 486 GLU A N 1
ATOM 3761 C CA . GLU A 1 486 ? 24.194 12.156 -68.431 1.00 27.00 486 GLU A CA 1
ATOM 3762 C C . GLU A 1 486 ? 25.484 12.573 -67.730 1.00 26.20 486 GLU A C 1
ATOM 3763 O O . GLU A 1 486 ? 25.723 12.198 -66.584 1.00 24.62 486 GLU A O 1
ATOM 3769 N N . LYS A 1 487 ? 26.313 13.358 -68.415 1.00 25.32 487 LYS A N 1
ATOM 3770 C CA . LYS A 1 487 ? 27.561 13.818 -67.814 1.00 24.74 487 LYS A CA 1
ATOM 3771 C C . LYS A 1 487 ? 27.268 14.791 -66.675 1.00 24.35 487 LYS A C 1
ATOM 3772 O O . LYS A 1 487 ? 27.959 14.790 -65.656 1.00 23.44 487 LYS A O 1
ATOM 3778 N N . GLU A 1 488 ? 26.240 15.617 -66.850 1.00 23.32 488 GLU A N 1
ATOM 3779 C CA . GLU A 1 488 ? 25.855 16.580 -65.826 1.00 23.23 488 GLU A CA 1
ATOM 3780 C C . GLU A 1 488 ? 25.417 15.831 -64.566 1.00 21.33 488 GLU A C 1
ATOM 3781 O O . GLU A 1 488 ? 25.683 16.270 -63.443 1.00 21.08 488 GLU A O 1
ATOM 3787 N N . ILE A 1 489 ? 24.741 14.703 -64.762 1.00 19.88 489 ILE A N 1
ATOM 3788 C CA . ILE A 1 489 ? 24.274 13.879 -63.652 1.00 19.86 489 ILE A CA 1
ATOM 3789 C C . ILE A 1 489 ? 25.472 13.291 -62.921 1.00 19.01 489 ILE A C 1
ATOM 3790 O O . ILE A 1 489 ? 25.528 13.289 -61.690 1.00 18.62 489 ILE A O 1
ATOM 3795 N N . GLU A 1 490 ? 26.436 12.794 -63.688 1.00 19.23 490 GLU A N 1
ATOM 3796 C CA . GLU A 1 490 ? 27.631 12.197 -63.105 1.00 20.27 490 GLU A CA 1
ATOM 3797 C C . GLU A 1 490 ? 28.465 13.183 -62.306 1.00 19.66 490 GLU A C 1
ATOM 3798 O O . GLU A 1 490 ? 29.024 12.830 -61.266 1.00 19.67 490 GLU A O 1
ATOM 3804 N N . VAL A 1 491 ? 28.554 14.416 -62.787 1.00 18.20 491 VAL A N 1
ATOM 3805 C CA . VAL A 1 491 ? 29.322 15.428 -62.080 1.00 19.05 491 VAL A CA 1
ATOM 3806 C C . VAL A 1 491 ? 28.702 15.674 -60.704 1.00 18.45 491 VAL A C 1
ATOM 3807 O O . VAL A 1 491 ? 29.412 15.795 -59.704 1.00 17.90 491 VAL A O 1
ATOM 3811 N N . GLU A 1 492 ? 27.376 15.735 -60.655 1.00 17.36 492 GLU A N 1
ATOM 3812 C CA . GLU A 1 492 ? 26.686 15.958 -59.394 1.00 17.70 492 GLU A CA 1
ATOM 3813 C C . GLU A 1 492 ? 26.799 14.741 -58.484 1.00 16.25 492 GLU A C 1
ATOM 3814 O O . GLU A 1 492 ? 26.870 14.882 -57.261 1.00 16.74 492 GLU A O 1
ATOM 3820 N N . ARG A 1 493 ? 26.824 13.547 -59.072 1.00 15.49 493 ARG A N 1
ATOM 3821 C CA . ARG A 1 493 ? 26.942 12.328 -58.275 1.00 17.30 493 ARG A CA 1
ATOM 3822 C C . ARG A 1 493 ? 28.320 12.260 -57.627 1.00 17.58 493 ARG A C 1
ATOM 3823 O O . ARG A 1 493 ? 28.450 11.889 -56.457 1.00 15.26 493 ARG A O 1
ATOM 3831 N N . VAL A 1 494 ? 29.346 12.611 -58.400 1.00 17.45 494 VAL A N 1
ATOM 3832 C CA . VAL A 1 494 ? 30.722 12.600 -57.909 1.00 18.48 494 VAL A CA 1
ATOM 3833 C C . VAL A 1 494 ? 30.917 13.656 -56.826 1.00 18.61 494 VAL A C 1
ATOM 3834 O O . VAL A 1 494 ? 31.652 13.435 -55.855 1.00 19.06 494 VAL A O 1
ATOM 3838 N N . LYS A 1 495 ? 30.266 14.806 -56.984 1.00 18.12 495 LYS A N 1
ATOM 3839 C CA . LYS A 1 495 ? 30.371 15.859 -55.983 1.00 17.97 495 LYS A CA 1
ATOM 3840 C C . LYS A 1 495 ? 29.774 15.373 -54.667 1.00 17.61 495 LYS A C 1
ATOM 3841 O O . LYS A 1 495 ? 30.295 15.666 -53.589 1.00 16.06 495 LYS A O 1
ATOM 3847 N N . ALA A 1 496 ? 28.681 14.627 -54.761 1.00 16.04 496 ALA A N 1
ATOM 3848 C CA . ALA A 1 496 ? 28.025 14.100 -53.577 1.00 17.25 496 ALA A CA 1
ATOM 3849 C C . ALA A 1 496 ? 28.898 13.034 -52.922 1.00 16.52 496 ALA A C 1
ATOM 3850 O O . ALA A 1 496 ? 28.981 12.970 -51.698 1.00 16.37 496 ALA A O 1
ATOM 3852 N N . GLU A 1 497 ? 29.561 12.202 -53.724 1.00 16.62 497 GLU A N 1
ATOM 3853 C CA . GLU A 1 497 ? 30.404 11.170 -53.132 1.00 17.76 497 GLU A CA 1
ATOM 3854 C C . GLU A 1 497 ? 31.626 11.780 -52.468 1.00 16.51 497 GLU A C 1
ATOM 3855 O O . GLU A 1 497 ? 32.096 11.274 -51.449 1.00 15.96 497 GLU A O 1
ATOM 3861 N N . SER A 1 498 ? 32.142 12.867 -53.034 1.00 14.87 498 SER A N 1
ATOM 3862 C CA . SER A 1 498 ? 33.301 13.530 -52.438 1.00 14.84 498 SER A CA 1
ATOM 3863 C C . SER A 1 498 ? 32.908 14.094 -51.076 1.00 13.83 498 SER A C 1
ATOM 3864 O O . SER A 1 498 ? 33.674 14.011 -50.105 1.00 13.18 498 SER A O 1
ATOM 3867 N N . ALA A 1 499 ? 31.711 14.668 -51.004 1.00 13.28 499 ALA A N 1
ATOM 3868 C CA . ALA A 1 499 ? 31.224 15.233 -49.748 1.00 12.82 499 ALA A CA 1
ATOM 3869 C C . ALA A 1 499 ? 31.038 14.136 -48.702 1.00 13.64 499 ALA A C 1
ATOM 3870 O O . ALA A 1 499 ? 31.274 14.355 -47.515 1.00 13.97 499 ALA A O 1
ATOM 3872 N N . GLN A 1 500 ? 30.604 12.959 -49.139 1.00 13.06 500 GLN A N 1
ATOM 3873 C CA . GLN A 1 500 ? 30.417 11.846 -48.207 1.00 14.84 500 GLN A CA 1
ATOM 3874 C C . GLN A 1 500 ? 31.768 11.340 -47.706 1.00 14.64 500 GLN A C 1
ATOM 3875 O O . GLN A 1 500 ? 31.911 10.985 -46.535 1.00 13.33 500 GLN A O 1
ATOM 3881 N N . ALA A 1 501 ? 32.759 11.315 -48.592 1.00 13.25 501 ALA A N 1
ATOM 3882 C CA . ALA A 1 501 ? 34.096 10.869 -48.217 1.00 13.29 501 ALA A CA 1
ATOM 3883 C C . ALA A 1 501 ? 34.654 11.844 -47.193 1.00 13.00 501 ALA A C 1
ATOM 3884 O O . ALA A 1 501 ? 35.316 11.449 -46.234 1.00 12.48 501 ALA A O 1
ATOM 3886 N N . SER A 1 502 ? 34.383 13.128 -47.398 1.00 12.10 502 SER A N 1
ATOM 3887 C CA . SER A 1 502 ? 34.857 14.147 -46.475 1.00 12.91 502 SER A CA 1
ATOM 3888 C C . SER A 1 502 ? 34.225 13.929 -45.103 1.00 12.25 502 SER A C 1
ATOM 3889 O O . SER A 1 502 ? 34.897 14.035 -44.076 1.00 11.15 502 SER A O 1
ATOM 3892 N N . ALA A 1 503 ? 32.932 13.620 -45.092 1.00 10.92 503 ALA A N 1
ATOM 3893 C CA . ALA A 1 503 ? 32.219 13.387 -43.839 1.00 10.86 503 ALA A CA 1
ATOM 3894 C C . ALA A 1 503 ? 32.815 12.200 -43.077 1.00 11.01 503 ALA A C 1
ATOM 3895 O O . ALA A 1 503 ? 32.915 12.234 -41.849 1.00 12.17 503 ALA A O 1
ATOM 3897 N N . LYS A 1 504 ? 33.207 11.151 -43.793 1.00 12.50 504 LYS A N 1
ATOM 3898 C CA . LYS A 1 504 ? 33.803 9.989 -43.131 1.00 12.33 504 LYS A CA 1
ATOM 3899 C C . LYS A 1 504 ? 35.121 10.372 -42.465 1.00 12.49 504 LYS A C 1
ATOM 3900 O O . LYS A 1 504 ? 35.428 9.911 -41.370 1.00 12.63 504 LYS A O 1
ATOM 3906 N N . MET A 1 505 ? 35.900 11.210 -43.140 1.00 13.28 505 MET A N 1
ATOM 3907 C CA . MET A 1 505 ? 37.190 11.655 -42.614 1.00 13.63 505 MET A CA 1
ATOM 3908 C C . MET A 1 505 ? 36.984 12.582 -41.415 1.00 12.85 505 MET A C 1
ATOM 3909 O O . MET A 1 505 ? 37.691 12.480 -40.399 1.00 12.81 505 MET A O 1
ATOM 3914 N N . LEU A 1 506 ? 36.007 13.476 -41.525 1.00 11.97 506 LEU A N 1
ATOM 3915 C CA . LEU A 1 506 ? 35.711 14.411 -40.446 1.00 11.82 506 LEU A CA 1
ATOM 3916 C C . LEU A 1 506 ? 35.194 13.679 -39.211 1.00 12.35 506 LEU A C 1
ATOM 3917 O O . LEU A 1 506 ? 35.575 13.998 -38.081 1.00 13.08 506 LEU A O 1
ATOM 3922 N N . HIS A 1 507 ? 34.319 12.701 -39.418 1.00 12.68 507 HIS A N 1
ATOM 3923 C CA . HIS A 1 507 ? 33.790 11.949 -38.286 1.00 12.77 507 HIS A CA 1
ATOM 3924 C C . HIS A 1 507 ? 34.903 11.144 -37.610 1.00 14.35 507 HIS A C 1
ATOM 3925 O O . HIS A 1 507 ? 34.966 11.059 -36.379 1.00 14.05 507 HIS A O 1
ATOM 3932 N N . GLU A 1 508 ? 35.773 10.549 -38.421 1.00 14.52 508 GLU A N 1
ATOM 3933 C CA . GLU A 1 508 ? 36.891 9.759 -37.901 1.00 16.89 508 GLU A CA 1
ATOM 3934 C C . GLU A 1 508 ? 37.706 10.626 -36.942 1.00 17.19 508 GLU A C 1
ATOM 3935 O O . GLU A 1 508 ? 38.049 10.203 -35.838 1.00 17.65 508 GLU A O 1
ATOM 3941 N N . MET A 1 509 ? 37.984 11.851 -37.374 1.00 15.59 509 MET A N 1
ATOM 3942 C CA . MET A 1 509 ? 38.757 12.817 -36.603 1.00 17.94 509 MET A CA 1
ATOM 3943 C C . MET A 1 509 ? 38.056 13.195 -35.302 1.00 17.05 509 MET A C 1
ATOM 3944 O O . MET A 1 509 ? 38.661 13.187 -34.223 1.00 15.50 509 MET A O 1
ATOM 3949 N N . GLN A 1 510 ? 36.771 13.509 -35.406 1.00 15.31 510 GLN A N 1
ATOM 3950 C CA . GLN A 1 510 ? 36.002 13.915 -34.241 1.00 16.70 510 GLN A CA 1
ATOM 3951 C C . GLN A 1 510 ? 35.862 12.791 -33.221 1.00 16.37 510 GLN A C 1
ATOM 3952 O O . GLN A 1 510 ? 36.053 13.005 -32.024 1.00 15.90 510 GLN A O 1
ATOM 3958 N N . ARG A 1 511 ? 35.551 11.593 -33.698 1.00 14.13 511 ARG A N 1
ATOM 3959 C CA . ARG A 1 511 ? 35.378 10.449 -32.815 1.00 16.41 511 ARG A CA 1
ATOM 3960 C C . ARG A 1 511 ? 36.651 10.138 -32.041 1.00 15.39 511 ARG A C 1
ATOM 3961 O O . ARG A 1 511 ? 36.597 9.849 -30.846 1.00 15.47 511 ARG A O 1
ATOM 3969 N N . LYS A 1 512 ? 37.796 10.205 -32.713 1.00 14.96 512 LYS A N 1
ATOM 3970 C CA . LYS A 1 512 ? 39.069 9.939 -32.050 1.00 16.18 512 LYS A CA 1
ATOM 3971 C C . LYS A 1 512 ? 39.262 10.911 -30.887 1.00 16.19 512 LYS A C 1
ATOM 3972 O O . LYS A 1 512 ? 39.644 10.507 -29.787 1.00 15.61 512 LYS A O 1
ATOM 3978 N N . ASN A 1 513 ? 38.990 12.192 -31.123 1.00 16.04 513 ASN A N 1
ATOM 3979 C CA . ASN A 1 513 ? 39.151 13.183 -30.061 1.00 17.49 513 ASN A CA 1
ATOM 3980 C C . ASN A 1 513 ? 38.233 12.886 -28.883 1.00 17.73 513 ASN A C 1
ATOM 3981 O O . ASN A 1 513 ? 38.647 12.990 -27.721 1.00 17.10 513 ASN A O 1
ATOM 3986 N N . GLU A 1 514 ? 36.990 12.513 -29.178 1.00 16.80 514 GLU A N 1
ATOM 3987 C CA . GLU A 1 514 ? 36.030 12.180 -28.127 1.00 18.03 514 GLU A CA 1
ATOM 3988 C C . GLU A 1 514 ? 36.521 10.999 -27.299 1.00 16.70 514 GLU A C 1
ATOM 3989 O O . GLU A 1 514 ? 36.439 11.012 -26.071 1.00 16.50 514 GLU A O 1
ATOM 3995 N N . GLN A 1 515 ? 37.031 9.975 -27.973 1.00 14.77 515 GLN A N 1
ATOM 3996 C CA . GLN A 1 515 ? 37.528 8.795 -27.272 1.00 14.36 515 GLN A CA 1
ATOM 3997 C C . GLN A 1 515 ? 38.723 9.117 -26.385 1.00 15.01 515 GLN A C 1
ATOM 3998 O O . GLN A 1 515 ? 38.861 8.553 -25.296 1.00 15.54 515 GLN A O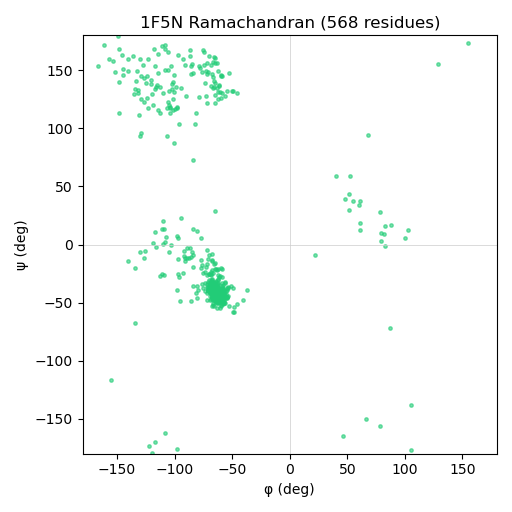 1
ATOM 4004 N N . MET A 1 516 ? 39.587 10.015 -26.843 1.00 13.89 516 MET A N 1
ATOM 4005 C CA . MET A 1 516 ? 40.748 10.402 -26.044 1.00 15.49 516 MET A CA 1
ATOM 4006 C C . MET A 1 516 ? 40.273 11.153 -24.798 1.00 16.43 516 MET A C 1
ATOM 4007 O O . MET A 1 516 ? 40.767 10.924 -23.692 1.00 16.35 516 MET A O 1
ATOM 4012 N N . MET A 1 517 ? 39.317 12.060 -24.983 1.00 16.81 517 MET A N 1
ATOM 4013 C CA . MET A 1 517 ? 38.776 12.822 -23.863 1.00 18.13 517 MET A CA 1
ATOM 4014 C C . MET A 1 517 ? 38.111 11.887 -22.864 1.00 18.59 517 MET A C 1
ATOM 4015 O O . MET A 1 517 ? 38.301 12.024 -21.652 1.00 20.24 517 MET A O 1
ATOM 4020 N N . GLU A 1 518 ? 37.333 10.938 -23.373 1.00 19.48 518 GLU A N 1
ATOM 4021 C CA . GLU A 1 518 ? 36.633 9.983 -22.520 1.00 21.35 518 GLU A CA 1
ATOM 4022 C C . GLU A 1 518 ? 37.609 9.117 -21.732 1.00 21.54 518 GLU A C 1
ATOM 4023 O O . GLU A 1 518 ? 37.371 8.813 -20.562 1.00 21.14 518 GLU A O 1
ATOM 4029 N N . GLN A 1 519 ? 38.707 8.720 -22.370 1.00 19.70 519 GLN A N 1
ATOM 4030 C CA . GLN A 1 519 ? 39.706 7.897 -21.696 1.00 20.63 519 GLN A CA 1
ATOM 4031 C C . GLN A 1 519 ? 40.405 8.697 -20.595 1.00 20.39 519 GLN A C 1
ATOM 4032 O O . GLN A 1 519 ? 40.699 8.161 -19.524 1.00 19.88 519 GLN A O 1
ATOM 4038 N N . LYS A 1 520 ? 40.660 9.978 -20.852 1.00 19.40 520 LYS A N 1
ATOM 4039 C CA . LYS A 1 520 ? 41.300 10.843 -19.863 1.00 21.56 520 LYS A CA 1
ATOM 4040 C C . LYS A 1 520 ? 40.461 10.871 -18.587 1.00 22.12 520 LYS A C 1
ATOM 4041 O O . LYS A 1 520 ? 40.984 10.727 -17.478 1.00 20.94 520 LYS A O 1
ATOM 4047 N N . GLU A 1 521 ? 39.155 11.054 -18.757 1.00 22.03 521 GLU A N 1
ATOM 4048 C CA . GLU A 1 521 ? 38.221 11.103 -17.634 1.00 23.28 521 GLU A CA 1
ATOM 4049 C C . GLU A 1 521 ? 38.154 9.758 -16.918 1.00 22.34 521 GLU A C 1
ATOM 4050 O O . GLU A 1 521 ? 38.133 9.699 -15.685 1.00 21.51 521 GLU A O 1
ATOM 4056 N N . ARG A 1 522 ? 38.121 8.675 -17.688 1.00 20.88 522 ARG A N 1
ATOM 4057 C CA . ARG A 1 522 ? 38.059 7.349 -17.093 1.00 21.06 522 ARG A CA 1
ATOM 4058 C C . ARG A 1 522 ? 39.314 7.023 -16.290 1.00 20.17 522 ARG A C 1
ATOM 4059 O O . ARG A 1 522 ? 39.224 6.419 -15.221 1.00 19.34 522 ARG A O 1
ATOM 4067 N N . SER A 1 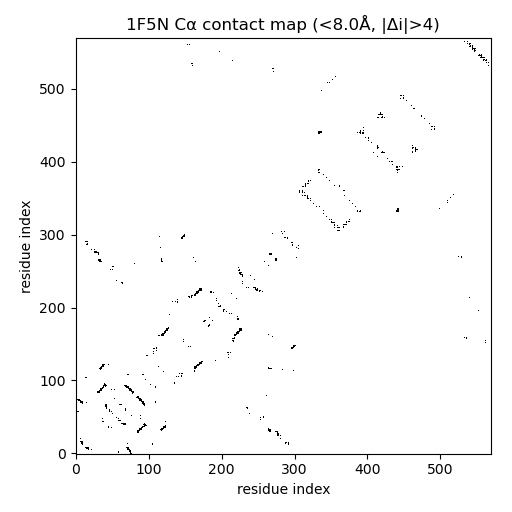523 ? 40.475 7.421 -16.802 1.00 19.43 523 SER A N 1
ATOM 4068 C CA . SER A 1 523 ? 41.736 7.171 -16.101 1.00 19.49 523 SER A CA 1
ATOM 4069 C C . SER A 1 523 ? 41.744 7.931 -14.781 1.00 20.02 523 SER A C 1
ATOM 4070 O O . SER A 1 523 ? 42.115 7.382 -13.745 1.00 18.53 523 SER A O 1
ATOM 4073 N N . TYR A 1 524 ? 41.331 9.193 -14.826 1.00 20.59 524 TYR A N 1
ATOM 4074 C CA . TYR A 1 524 ? 41.275 10.016 -13.624 1.00 23.35 524 TYR A CA 1
ATOM 4075 C C . TYR A 1 524 ? 40.365 9.361 -12.588 1.00 23.23 524 TYR A C 1
ATOM 4076 O O . TYR A 1 524 ? 40.701 9.298 -11.402 1.00 23.18 524 TYR A O 1
ATOM 4085 N N . GLN A 1 525 ? 39.211 8.873 -13.037 1.00 21.19 525 GLN A N 1
ATOM 4086 C CA . GLN A 1 525 ? 38.268 8.226 -12.132 1.00 21.73 525 GLN A CA 1
ATOM 4087 C C . GLN A 1 525 ? 38.799 6.905 -11.575 1.00 20.79 525 GLN A C 1
ATOM 4088 O O . GLN A 1 525 ? 38.462 6.526 -10.448 1.00 19.97 525 GLN A O 1
ATOM 4094 N N . GLU A 1 526 ? 39.626 6.207 -12.351 1.00 19.21 526 GLU A N 1
ATOM 4095 C CA . GLU A 1 526 ? 40.188 4.940 -11.892 1.00 18.95 526 GLU A CA 1
ATOM 4096 C C . GLU A 1 526 ? 41.167 5.203 -10.750 1.00 18.64 526 GLU A C 1
ATOM 4097 O O . GLU A 1 526 ? 41.194 4.469 -9.758 1.00 18.62 526 GLU A O 1
ATOM 4103 N N . HIS A 1 527 ? 41.971 6.250 -10.892 1.00 18.27 527 HIS A N 1
ATOM 4104 C CA . HIS A 1 527 ? 42.925 6.607 -9.850 1.00 18.41 527 HIS A CA 1
ATOM 4105 C C . HIS A 1 527 ? 42.159 6.966 -8.581 1.00 19.22 527 HIS A C 1
ATOM 4106 O O . HIS A 1 527 ? 42.466 6.479 -7.488 1.00 19.65 527 HIS A O 1
ATOM 4113 N N . LEU A 1 528 ? 41.148 7.814 -8.736 1.00 19.47 528 LEU A N 1
ATOM 4114 C CA . LEU A 1 528 ? 40.341 8.254 -7.603 1.00 22.33 528 LEU A CA 1
ATOM 4115 C C . LEU A 1 528 ? 39.670 7.080 -6.895 1.00 21.92 528 LEU A C 1
ATOM 4116 O O . LEU A 1 528 ? 39.645 7.021 -5.666 1.00 22.73 528 LEU A O 1
ATOM 4121 N N . LYS A 1 529 ? 39.131 6.148 -7.675 1.00 21.70 529 LYS A N 1
ATOM 4122 C CA . LYS A 1 529 ? 3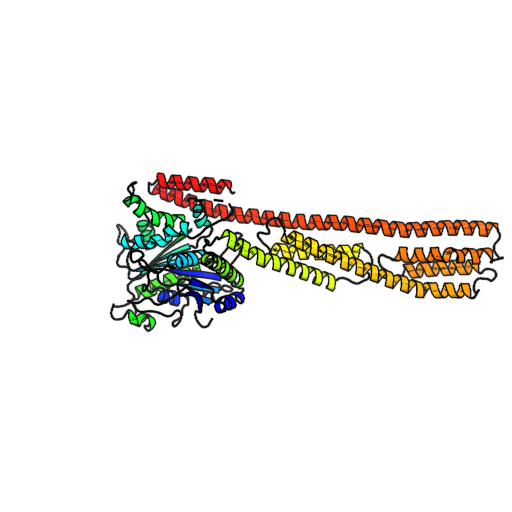8.454 4.978 -7.131 1.00 22.92 529 LYS A CA 1
ATOM 4123 C C . LYS A 1 529 ? 39.375 4.126 -6.262 1.00 21.61 529 LYS A C 1
ATOM 4124 O O . LYS A 1 529 ? 39.043 3.800 -5.118 1.00 20.28 529 LYS A O 1
ATOM 4130 N N . GLN A 1 530 ? 40.535 3.768 -6.800 1.00 19.84 530 GLN A N 1
ATOM 4131 C CA . GLN A 1 530 ? 41.468 2.941 -6.050 1.00 20.07 530 GLN A CA 1
ATOM 4132 C C . GLN A 1 530 ? 42.067 3.683 -4.862 1.00 20.06 530 GLN A C 1
ATOM 4133 O O . GLN A 1 530 ? 42.353 3.077 -3.828 1.00 20.87 530 GLN A O 1
ATOM 4139 N N . LEU A 1 531 ? 42.245 4.993 -4.999 1.00 20.54 531 LEU A N 1
ATOM 4140 C CA . LEU A 1 531 ? 42.797 5.788 -3.910 1.00 22.45 531 LEU A CA 1
ATOM 4141 C C . LEU A 1 531 ? 41.792 5.865 -2.764 1.00 23.66 531 LEU A C 1
ATOM 4142 O O . LEU A 1 531 ? 42.140 5.648 -1.602 1.00 21.67 531 LEU A O 1
ATOM 4147 N N . THR A 1 532 ? 40.543 6.172 -3.102 1.00 23.48 532 THR A N 1
ATOM 4148 C CA . THR A 1 532 ? 39.479 6.279 -2.110 1.00 24.62 532 THR A CA 1
ATOM 4149 C C . THR A 1 532 ? 39.334 4.968 -1.351 1.00 24.68 532 THR A C 1
ATOM 4150 O O . THR A 1 532 ? 39.075 4.955 -0.147 1.00 25.45 532 THR A O 1
ATOM 4154 N N . GLU A 1 533 ? 39.504 3.864 -2.064 1.00 24.48 533 GLU A N 1
ATOM 4155 C CA . GLU A 1 533 ? 39.402 2.547 -1.465 1.00 25.36 533 GLU A CA 1
ATOM 4156 C C . GLU A 1 533 ? 40.583 2.281 -0.533 1.00 24.93 533 GLU A C 1
ATOM 4157 O O . GLU A 1 533 ? 40.413 1.691 0.533 1.00 23.23 533 GLU A O 1
ATOM 4163 N N . LYS A 1 534 ? 41.778 2.714 -0.925 1.00 24.19 534 LYS A N 1
ATOM 4164 C CA . LYS A 1 534 ? 42.941 2.492 -0.073 1.00 24.43 534 LYS A CA 1
ATOM 4165 C C . LYS A 1 534 ? 42.871 3.376 1.163 1.00 24.88 534 LYS A C 1
ATOM 4166 O O . LYS A 1 534 ? 43.234 2.947 2.258 1.00 24.58 534 LYS A O 1
ATOM 4172 N N . MET A 1 535 ? 42.413 4.612 0.990 1.00 24.59 535 MET A N 1
ATOM 4173 C CA . MET A 1 535 ? 42.303 5.535 2.115 1.00 26.20 535 MET A CA 1
ATOM 4174 C C . MET A 1 535 ? 41.280 5.029 3.118 1.00 26.44 535 MET A C 1
ATOM 4175 O O . MET A 1 535 ? 41.418 5.244 4.321 1.00 26.89 535 MET A O 1
ATOM 4180 N N . GLU A 1 536 ? 40.249 4.359 2.613 1.00 27.27 536 GLU A N 1
ATOM 4181 C CA . GLU A 1 536 ? 39.204 3.808 3.463 1.00 29.18 536 GLU A CA 1
ATOM 4182 C C . GLU A 1 536 ? 39.795 2.658 4.272 1.00 28.86 536 GLU A C 1
ATOM 4183 O O . GLU A 1 536 ? 39.557 2.546 5.477 1.00 28.52 536 GLU A O 1
ATOM 4189 N N . ASN A 1 537 ? 40.571 1.809 3.603 1.00 27.61 537 ASN A N 1
ATOM 4190 C CA . ASN A 1 537 ? 41.207 0.674 4.262 1.00 28.02 537 ASN A CA 1
ATOM 4191 C C . ASN A 1 537 ? 42.225 1.153 5.291 1.00 26.84 537 ASN A C 1
ATOM 4192 O O . ASN A 1 537 ? 42.380 0.542 6.351 1.00 25.49 537 ASN A O 1
ATOM 4197 N N . ASP A 1 538 ? 42.921 2.244 4.980 1.00 24.71 538 ASP A N 1
ATOM 4198 C CA . ASP A 1 538 ? 43.909 2.781 5.909 1.00 24.76 538 ASP A CA 1
ATOM 4199 C C . ASP A 1 538 ? 43.211 3.347 7.143 1.00 24.12 538 ASP A C 1
ATOM 4200 O O . ASP A 1 538 ? 43.694 3.192 8.267 1.00 22.80 538 ASP A O 1
ATOM 4205 N N . ARG A 1 539 ? 42.070 3.996 6.932 1.00 23.17 539 ARG A N 1
ATOM 4206 C CA . ARG A 1 539 ? 41.313 4.581 8.036 1.00 24.22 539 ARG A CA 1
ATOM 4207 C C . ARG A 1 539 ? 40.877 3.486 9.006 1.00 24.76 539 ARG A C 1
ATOM 4208 O O . ARG A 1 539 ? 40.973 3.646 10.227 1.00 25.14 539 ARG A O 1
ATOM 4216 N N . VAL A 1 540 ? 40.394 2.378 8.453 1.00 24.34 540 VAL A N 1
ATOM 4217 C CA . VAL A 1 540 ? 39.932 1.251 9.253 1.00 25.21 540 VAL A CA 1
ATOM 4218 C C . VAL A 1 540 ? 41.068 0.626 10.057 1.00 25.78 540 VAL A C 1
ATOM 4219 O O . VAL A 1 540 ? 40.895 0.286 11.229 1.00 24.89 540 VAL A O 1
ATOM 4223 N N . GLN A 1 541 ? 42.223 0.471 9.417 1.00 24.37 541 GLN A N 1
ATOM 4224 C CA . GLN A 1 541 ? 43.390 -0.112 10.069 1.00 24.56 541 GLN A CA 1
ATOM 4225 C C . GLN A 1 541 ? 43.882 0.763 11.212 1.00 23.89 541 GLN A C 1
ATOM 4226 O O . GLN A 1 541 ? 44.235 0.256 12.279 1.00 23.64 541 GLN A O 1
ATOM 4232 N N . LEU A 1 542 ? 43.907 2.075 10.989 1.00 23.26 542 LEU A N 1
ATOM 4233 C CA . LEU A 1 542 ? 44.354 3.008 12.015 1.00 23.87 542 LEU A CA 1
ATOM 4234 C C . LEU A 1 542 ? 43.401 2.988 13.205 1.00 24.42 542 LEU A C 1
ATOM 4235 O O . LEU A 1 542 ? 43.834 2.912 14.357 1.00 23.16 542 LEU A O 1
ATOM 4240 N N . LEU A 1 543 ? 42.102 3.065 12.927 1.00 24.43 543 LEU A N 1
ATOM 4241 C CA . LEU A 1 543 ? 41.109 3.054 13.995 1.00 24.14 543 LEU A CA 1
ATOM 4242 C C . LEU A 1 543 ? 41.250 1.781 14.822 1.00 24.29 543 LEU A C 1
ATOM 4243 O O . LEU A 1 543 ? 41.129 1.815 16.046 1.00 23.95 543 LEU A O 1
ATOM 4248 N N . LYS A 1 544 ? 41.508 0.662 14.151 1.00 23.97 544 LYS A N 1
ATOM 4249 C CA . LYS A 1 544 ? 41.689 -0.615 14.828 1.00 24.88 544 LYS A CA 1
ATOM 4250 C C . LYS A 1 544 ? 42.873 -0.507 15.791 1.00 24.10 544 LYS A C 1
ATOM 4251 O O . LYS A 1 544 ? 42.797 -0.953 16.937 1.00 23.23 544 LYS A O 1
ATOM 4257 N N . GLU A 1 545 ? 43.966 0.089 15.323 1.00 21.96 545 GLU A N 1
ATOM 4258 C CA . GLU A 1 545 ? 45.150 0.258 16.161 1.00 22.05 545 GLU A CA 1
ATOM 4259 C C . GLU A 1 545 ? 44.846 1.192 17.329 1.00 20.44 545 GLU A C 1
ATOM 4260 O O . GLU A 1 545 ? 45.299 0.969 18.454 1.00 19.82 545 GLU A O 1
ATOM 4266 N N . GLN A 1 546 ? 44.078 2.242 17.060 1.00 18.89 546 GLN A N 1
ATOM 4267 C CA . GLN A 1 546 ? 43.725 3.195 18.098 1.00 19.55 546 GLN A CA 1
ATOM 4268 C C . GLN A 1 546 ? 42.802 2.554 19.129 1.00 19.38 546 GLN A C 1
ATOM 4269 O O . GLN A 1 546 ? 42.881 2.876 20.316 1.00 19.57 546 GLN A O 1
ATOM 4275 N N . GLU A 1 547 ? 41.938 1.645 18.684 1.00 18.75 547 GLU A N 1
ATOM 4276 C CA . GLU A 1 547 ? 41.025 0.974 19.605 1.00 19.66 547 GLU A CA 1
ATOM 4277 C C . GLU A 1 547 ? 41.804 0.077 20.557 1.00 18.47 547 GLU A C 1
ATOM 4278 O O . GLU A 1 547 ? 41.408 -0.095 21.710 1.00 18.75 547 GLU A O 1
ATOM 4284 N N . ARG A 1 548 ? 42.900 -0.505 20.071 1.00 17.24 548 ARG A N 1
ATOM 4285 C CA . ARG A 1 548 ? 43.739 -1.361 20.910 1.00 16.28 548 ARG A CA 1
ATOM 4286 C C . ARG A 1 548 ? 44.400 -0.480 21.964 1.00 15.04 548 ARG A C 1
ATOM 4287 O O . ARG A 1 548 ? 44.423 -0.825 23.142 1.00 15.67 548 ARG A O 1
ATOM 4295 N N . THR A 1 549 ? 44.933 0.662 21.542 1.00 14.07 549 THR A N 1
ATOM 4296 C CA . THR A 1 549 ? 45.570 1.579 22.478 1.00 14.04 549 THR A CA 1
ATOM 4297 C C . THR A 1 549 ? 44.548 2.052 23.512 1.00 14.67 549 THR A C 1
ATOM 4298 O O . THR A 1 549 ? 44.849 2.152 24.705 1.00 12.98 549 THR A O 1
ATOM 4302 N N . LEU A 1 550 ? 43.333 2.337 23.052 1.00 13.02 550 LEU A N 1
ATOM 4303 C CA . LEU A 1 550 ? 42.280 2.787 23.954 1.00 14.48 550 LEU A CA 1
ATOM 4304 C C . LEU A 1 550 ? 42.012 1.706 24.997 1.00 13.05 550 LEU A C 1
ATOM 4305 O O . LEU A 1 550 ? 41.893 1.999 26.185 1.00 14.91 550 LEU A O 1
ATOM 4310 N N . ALA A 1 551 ? 41.932 0.456 24.550 1.00 14.24 551 ALA A N 1
ATOM 4311 C CA . ALA A 1 551 ? 41.677 -0.661 25.455 1.00 14.04 551 ALA A CA 1
ATOM 4312 C C . ALA A 1 551 ? 42.791 -0.807 26.489 1.00 14.31 551 ALA A C 1
ATOM 4313 O O . ALA A 1 551 ? 42.523 -1.077 27.659 1.00 13.91 551 ALA A O 1
ATOM 4315 N N . LEU A 1 552 ? 44.034 -0.643 26.051 1.00 12.51 552 LEU A N 1
ATOM 4316 C CA . LEU A 1 552 ? 45.174 -0.749 26.957 1.00 12.65 552 LEU A CA 1
ATOM 4317 C C . LEU A 1 552 ? 45.172 0.382 27.981 1.00 13.20 552 LEU A C 1
ATOM 4318 O O . LEU A 1 552 ? 45.478 0.160 29.150 1.00 13.36 552 LEU A O 1
ATOM 4323 N N . LYS A 1 553 ? 44.825 1.595 27.554 1.00 12.89 553 LYS A N 1
ATOM 4324 C CA . LYS A 1 553 ? 44.807 2.717 28.480 1.00 13.97 553 LYS A CA 1
ATOM 4325 C C . LYS A 1 553 ? 43.654 2.641 29.475 1.00 14.66 553 LYS A C 1
ATOM 4326 O O . LYS A 1 553 ? 43.810 3.016 30.642 1.00 14.79 553 LYS A O 1
ATOM 4332 N N . LEU A 1 554 ? 42.501 2.150 29.026 1.00 14.55 554 LEU A N 1
ATOM 4333 C CA . LEU A 1 554 ? 41.352 2.015 29.914 1.00 16.36 554 LEU A CA 1
ATOM 4334 C C . LEU A 1 554 ? 41.693 0.987 30.991 1.00 17.18 554 LEU A C 1
ATOM 4335 O O . LEU A 1 554 ? 41.382 1.172 32.172 1.00 18.13 554 LEU A O 1
ATOM 4340 N N . GLN A 1 555 ? 42.342 -0.093 30.566 1.00 17.74 555 GLN A N 1
ATOM 4341 C CA . GLN A 1 555 ? 42.751 -1.169 31.465 1.00 19.20 555 GLN A CA 1
ATOM 4342 C C . GLN A 1 555 ? 43.643 -0.614 32.572 1.00 17.70 555 GLN A C 1
ATOM 4343 O O . GLN A 1 555 ? 43.406 -0.871 33.751 1.00 16.86 555 GLN A O 1
ATOM 4349 N N . GLU A 1 556 ? 44.666 0.150 32.197 1.00 17.11 556 GLU A N 1
ATOM 4350 C CA . GLU A 1 556 ? 45.570 0.732 33.187 1.00 18.68 556 GLU A CA 1
ATOM 4351 C C . GLU A 1 556 ? 44.846 1.708 34.103 1.00 19.56 556 GLU A C 1
ATOM 4352 O O . GLU A 1 556 ? 45.103 1.750 35.312 1.00 18.53 556 GLU A O 1
ATOM 4358 N N . GLN A 1 557 ? 43.953 2.502 33.521 1.00 19.91 557 GLN A N 1
ATOM 4359 C CA . GLN A 1 557 ? 43.178 3.471 34.286 1.00 22.03 557 GLN A CA 1
ATOM 4360 C C . GLN A 1 557 ? 42.405 2.754 35.387 1.00 22.35 557 GLN A C 1
ATOM 4361 O O . GLN A 1 557 ? 42.344 3.224 36.525 1.00 21.41 557 GLN A O 1
ATOM 4367 N N . GLU A 1 558 ? 41.820 1.609 35.048 1.00 22.65 558 GLU A N 1
ATOM 4368 C CA . GLU A 1 558 ? 41.050 0.835 36.016 1.00 24.05 558 GLU A CA 1
ATOM 4369 C C . GLU A 1 558 ? 41.943 0.235 37.104 1.00 24.66 558 GLU A C 1
ATOM 4370 O O . GLU A 1 558 ? 41.581 0.234 38.283 1.00 25.00 558 GLU A O 1
ATOM 4376 N N . GLN A 1 559 ? 43.106 -0.276 36.716 1.00 24.32 559 GLN A N 1
ATOM 4377 C CA . GLN A 1 559 ? 44.022 -0.864 37.692 1.00 24.57 559 GLN A CA 1
ATOM 4378 C C . GLN A 1 559 ? 44.438 0.199 38.704 1.00 24.24 559 GLN A C 1
ATOM 4379 O O . GLN A 1 559 ? 44.497 -0.061 39.907 1.00 24.03 559 GLN A O 1
ATOM 4385 N N . LEU A 1 560 ? 44.724 1.397 38.204 1.00 22.85 560 LEU A N 1
ATOM 4386 C CA . LEU A 1 560 ? 45.141 2.512 39.046 1.00 23.38 560 LEU A CA 1
ATOM 4387 C C . LEU A 1 560 ? 44.053 2.918 40.030 1.00 25.59 560 LEU A C 1
ATOM 4388 O O . LEU A 1 560 ? 44.332 3.203 41.195 1.00 24.67 560 LEU A O 1
ATOM 4393 N N . LEU A 1 561 ? 42.812 2.940 39.557 1.00 25.94 561 LEU A N 1
ATOM 4394 C CA . LEU A 1 561 ? 41.682 3.302 40.400 1.00 26.99 561 LEU A CA 1
ATOM 4395 C C . LEU A 1 561 ? 41.455 2.227 41.461 1.00 26.88 561 LEU A C 1
ATOM 4396 O O . LEU A 1 561 ? 41.287 2.532 42.644 1.00 26.40 561 LEU A O 1
ATOM 4401 N N . LYS A 1 562 ? 41.458 0.969 41.030 1.00 27.02 562 LYS A N 1
ATOM 4402 C CA . LYS A 1 562 ? 41.249 -0.160 41.929 1.00 28.51 562 LYS A CA 1
ATOM 4403 C C . LYS A 1 562 ? 42.355 -0.211 42.973 1.00 29.68 562 LYS A C 1
ATOM 4404 O O . LYS A 1 562 ? 42.139 -0.614 44.120 1.00 30.11 562 LYS A O 1
ATOM 4410 N N . GLU A 1 563 ? 43.545 0.206 42.562 1.00 29.68 563 GLU A N 1
ATOM 4411 C CA . GLU A 1 563 ? 44.703 0.211 43.438 1.00 30.79 563 GLU A CA 1
ATOM 4412 C C . GLU A 1 563 ? 44.552 1.336 44.457 1.00 30.63 563 GLU A C 1
ATOM 4413 O O . GLU A 1 563 ? 45.208 1.340 45.500 1.00 31.88 563 GLU A O 1
ATOM 4419 N N . GLY A 1 564 ? 43.687 2.295 44.138 1.00 30.95 564 GLY A N 1
ATOM 4420 C CA . GLY A 1 564 ? 43.444 3.410 45.034 1.00 30.65 564 GLY A CA 1
ATOM 4421 C C . GLY A 1 564 ? 44.112 4.721 44.663 1.00 30.91 564 GLY A C 1
ATOM 4422 O O . GLY A 1 564 ? 44.142 5.645 45.472 1.00 29.60 564 GLY A O 1
ATOM 4423 N N . PHE A 1 565 ? 44.642 4.816 43.446 1.00 30.53 565 PHE A N 1
ATOM 4424 C CA . PHE A 1 565 ? 45.311 6.035 43.005 1.00 31.13 565 PHE A CA 1
ATOM 4425 C C . PHE A 1 565 ? 44.496 6.835 41.995 1.00 33.81 565 PHE A C 1
ATOM 4426 O O . PHE A 1 565 ? 44.581 6.597 40.789 1.00 33.31 565 PHE A O 1
ATOM 4434 N N . GLN A 1 566 ? 43.719 7.796 42.491 1.00 35.86 566 GLN A N 1
ATOM 4435 C CA . GLN A 1 566 ? 42.887 8.630 41.627 1.00 37.73 566 GLN A CA 1
ATOM 4436 C C . GLN A 1 566 ? 43.687 9.681 40.865 1.00 38.04 566 GLN A C 1
ATOM 4437 O O . GLN A 1 566 ? 43.392 9.970 39.706 1.00 39.26 566 GLN A O 1
ATOM 4443 N N . LYS A 1 567 ? 44.697 10.254 41.510 1.00 38.28 567 LYS A N 1
ATOM 4444 C CA . LYS A 1 567 ? 45.518 11.278 40.874 1.00 38.47 567 LYS A CA 1
ATOM 4445 C C . LYS A 1 567 ? 46.149 10.761 39.582 1.00 38.32 567 LYS A C 1
ATOM 4446 O O . LYS A 1 567 ? 46.179 11.463 38.569 1.00 37.52 567 LYS A O 1
ATOM 4452 N N . GLU A 1 568 ? 46.656 9.533 39.619 1.00 36.95 568 GLU A N 1
ATOM 4453 C CA . GLU A 1 568 ? 47.273 8.943 38.439 1.00 36.11 568 GLU A CA 1
ATOM 4454 C C . GLU A 1 568 ? 46.210 8.396 37.486 1.00 35.56 568 GLU A C 1
ATOM 4455 O O . GLU A 1 568 ? 46.360 8.469 36.266 1.00 34.51 568 GLU A O 1
ATOM 4461 N N . SER A 1 569 ? 45.137 7.854 38.052 1.00 35.87 569 SER A N 1
ATOM 4462 C CA . SER A 1 569 ? 44.043 7.299 37.263 1.00 36.87 569 SER A CA 1
ATOM 4463 C C . SER A 1 569 ? 43.381 8.396 36.437 1.00 37.63 569 SER A C 1
ATOM 4464 O O . SER A 1 569 ? 42.975 8.169 35.294 1.00 37.23 569 SER A O 1
ATOM 4467 N N . ARG A 1 570 ? 43.278 9.588 37.019 1.00 38.20 570 ARG A N 1
ATOM 4468 C CA . ARG A 1 570 ? 42.672 10.716 36.325 1.00 39.01 570 ARG A CA 1
ATOM 4469 C C . ARG A 1 570 ? 43.579 11.192 35.196 1.00 38.26 570 ARG A C 1
ATOM 4470 O O . ARG A 1 570 ? 43.102 11.689 34.177 1.00 38.39 570 ARG A O 1
ATOM 4478 N N . ILE A 1 571 ? 44.886 11.034 35.379 1.00 37.38 571 ILE A N 1
ATOM 4479 C CA . ILE A 1 571 ? 45.857 11.430 34.363 1.00 35.61 571 ILE A CA 1
ATOM 4480 C C . ILE A 1 571 ? 45.690 10.535 33.135 1.00 35.06 571 ILE A C 1
ATOM 4481 O O . ILE A 1 571 ? 45.910 10.970 32.004 1.00 34.76 571 ILE A O 1
ATOM 4486 N N . MET A 1 572 ? 45.307 9.283 33.371 1.00 34.34 572 MET A N 1
ATOM 4487 C CA . MET A 1 572 ? 45.091 8.324 32.292 1.00 34.13 572 MET A CA 1
ATOM 4488 C C . MET A 1 572 ? 43.884 8.759 31.467 1.00 33.97 572 MET A C 1
ATOM 4489 O O . MET A 1 572 ? 43.911 8.722 30.238 1.00 33.16 572 MET A O 1
ATOM 4494 N N . LYS A 1 573 ? 42.820 9.160 32.156 1.00 33.53 573 LYS A N 1
ATOM 4495 C CA . LYS A 1 573 ? 41.601 9.604 31.488 1.00 33.41 573 LYS A CA 1
ATOM 4496 C C . LYS A 1 573 ? 41.935 10.752 30.542 1.00 32.78 573 LYS A C 1
ATOM 4497 O O . LYS A 1 573 ? 41.324 10.908 29.485 1.00 31.91 573 LYS A O 1
ATOM 4503 N N . ASN A 1 574 ? 42.922 11.550 30.933 1.00 32.16 574 ASN A N 1
ATOM 4504 C CA . ASN A 1 574 ? 43.362 12.680 30.133 1.00 31.24 574 ASN A CA 1
ATOM 4505 C C . ASN A 1 574 ? 43.948 12.178 28.814 1.00 29.80 574 ASN A C 1
ATOM 4506 O O . ASN A 1 574 ? 43.587 12.656 27.743 1.00 28.59 574 ASN A O 1
ATOM 4511 N N . GLU A 1 575 ? 44.849 11.204 28.897 1.00 27.52 575 GLU A N 1
ATOM 4512 C CA . GLU A 1 575 ? 45.467 10.636 27.703 1.00 26.06 575 GLU A CA 1
ATOM 4513 C C . GLU A 1 575 ? 44.411 9.977 26.825 1.00 23.74 575 GLU A C 1
ATOM 4514 O O . GLU A 1 575 ? 44.509 9.988 25.598 1.00 22.47 575 GLU A O 1
ATOM 4520 N N . ILE A 1 576 ? 43.402 9.393 27.460 1.00 21.91 576 ILE A N 1
ATOM 4521 C CA . ILE A 1 576 ? 42.338 8.736 26.723 1.00 21.36 576 ILE A CA 1
ATOM 4522 C C . ILE A 1 576 ? 41.537 9.757 25.920 1.00 21.34 576 ILE A C 1
ATOM 4523 O O . ILE A 1 576 ? 41.214 9.522 24.758 1.00 21.09 576 ILE A O 1
ATOM 4528 N N . GLN A 1 577 ? 41.236 10.899 26.527 1.00 22.61 577 GLN A N 1
ATOM 4529 C CA . GLN A 1 577 ? 40.481 11.924 25.815 1.00 24.22 577 GLN A CA 1
ATOM 4530 C C . GLN A 1 577 ? 41.270 12.422 24.610 1.00 25.10 577 GLN A C 1
ATOM 4531 O O . GLN A 1 577 ? 40.716 12.605 23.525 1.00 24.57 577 GLN A O 1
ATOM 4537 N N . ASP A 1 578 ? 42.568 12.630 24.798 1.00 26.36 578 ASP A N 1
ATOM 4538 C CA . ASP A 1 578 ? 43.413 13.097 23.712 1.00 26.64 578 ASP A CA 1
ATOM 4539 C C . ASP A 1 578 ? 43.480 12.082 22.578 1.00 25.51 578 ASP A C 1
ATOM 4540 O O . ASP A 1 578 ? 43.500 12.458 21.408 1.00 24.74 578 ASP A O 1
ATOM 4545 N N . LEU A 1 579 ? 43.507 10.795 22.919 1.00 24.16 579 LEU A N 1
ATOM 4546 C CA . LEU A 1 579 ? 43.548 9.747 21.904 1.00 23.59 579 LEU A CA 1
ATOM 4547 C C . LEU A 1 579 ? 42.253 9.778 21.098 1.00 23.74 579 LEU A C 1
ATOM 4548 O O . LEU A 1 579 ? 42.260 9.621 19.879 1.00 24.43 579 LEU A O 1
ATOM 4553 N N . GLN A 1 580 ? 41.139 9.994 21.788 1.00 23.94 580 GLN A N 1
ATOM 4554 C CA . GLN A 1 580 ? 39.843 10.011 21.128 1.00 24.71 580 GLN A CA 1
ATOM 4555 C C . GLN A 1 580 ? 39.653 11.188 20.178 1.00 25.08 580 GLN A C 1
ATOM 4556 O O . GLN A 1 580 ? 38.819 11.128 19.270 1.00 24.99 580 GLN A O 1
ATOM 4562 N N . THR A 1 581 ? 40.418 12.258 20.366 1.00 26.42 581 THR A N 1
ATOM 4563 C CA . THR A 1 581 ? 40.291 13.395 19.457 1.00 28.01 581 THR A CA 1
ATOM 4564 C C . THR A 1 581 ? 40.943 13.021 18.120 1.00 29.37 581 THR A C 1
ATOM 4565 O O . THR A 1 581 ? 40.597 13.583 17.073 1.00 29.55 581 THR A O 1
ATOM 4569 N N . LYS A 1 582 ? 41.867 12.061 18.162 1.00 29.58 582 LYS A N 1
ATOM 4570 C CA . LYS A 1 582 ? 42.573 11.603 16.968 1.00 31.73 582 LYS A CA 1
ATOM 4571 C C . LYS A 1 582 ? 41.781 10.547 16.185 1.00 32.55 582 LYS A C 1
ATOM 4572 O O . LYS A 1 582 ? 42.055 10.312 15.002 1.00 32.96 582 LYS A O 1
ATOM 4578 N N . MET A 1 583 ? 40.818 9.900 16.841 1.00 33.43 583 MET A N 1
ATOM 4579 C CA . MET A 1 583 ? 40.035 8.854 16.192 1.00 34.46 583 MET A CA 1
ATOM 4580 C C . MET A 1 583 ? 38.975 9.388 15.228 1.00 35.32 583 MET A C 1
ATOM 4581 O O . MET A 1 583 ? 38.284 10.386 15.559 1.00 36.09 583 MET A O 1
#

Sequence (570 aa):
MTGPMCLIENTNGRLMANPEALKILSAITQPMVVVAIVGLYRTGKSYLMNKLAGKKKGFSLGSTVQSHTKGIWMWCVPHPKKPGHILVLLDTEGLGDVEKGDNQNDSWIFALAVLLSSTFVYNSIGTINQQAMDQLYYVTELTHRIRSKSSVEDSADFVSFFPDFVWTLRDFSLDLEADGQPLTPDEYLTYSLKLKKGTSQKDETFNLPRLCIRKFFPKKKCFVFDRPVHRRKLAQLEKLQDEELDPEFVQQVADFCSYIFSNSKTKTLSGGIQVNGPRLESLVLTYVNAISSGDLPCMENAVLALAQIENSAAVQKAIAHYEQQMGQKVQLPTESLQELLDLHRDSEREAIEVFIRSSFKDVDHLFQKELAAQLEKKRDDFCKQNQEASSDRCSGLLQVIFSPLEEEVKAGIYSKPGGYRLFVQKLQDLKKKYYEEPRKGIQAEEILQTYLKSKESMTDAILQTDQTLTEKEKEIEVERVKAESAQASAKMLHEMQRKNEQMMEQKERSYQEHLKQLTEKMENDRVQLLKEQERTLALKLQEQEQLLKEGFQKESRIMKNEIQDLQTKM